Protein AF-0000000078653307 (afdb_homodimer)

Radius of gyration: 26.99 Å; Cα contacts (8 Å, |Δi|>4): 1526; chains: 2; bounding box: 54×76×67 Å

Structure (mmCIF, N/CA/C/O backbone):
data_AF-0000000078653307-model_v1
#
loop_
_entity.id
_entity.type
_entity.pdbx_description
1 polymer 'NAD-dependent 4-hydroxybutyrate dehydrogenase'
#
loop_
_atom_site.group_PDB
_atom_site.id
_atom_site.type_symbol
_atom_site.label_atom_id
_atom_site.label_alt_id
_atom_site.label_comp_id
_atom_site.label_asym_id
_atom_site.label_entity_id
_atom_site.label_seq_id
_atom_site.pdbx_PDB_ins_code
_atom_site.Cartn_x
_atom_site.Cartn_y
_atom_site.Cartn_z
_atom_site.occupancy
_atom_site.B_iso_or_equiv
_atom_site.auth_seq_id
_atom_site.auth_comp_id
_atom_site.auth_asym_id
_atom_site.auth_atom_id
_atom_site.pdbx_PDB_model_num
ATOM 1 N N . MET A 1 1 ? -15.609 0.054 6.152 1 89 1 MET A N 1
ATOM 2 C CA . MET A 1 1 ? -15.148 -0.915 5.16 1 89 1 MET A CA 1
ATOM 3 C C . MET A 1 1 ? -13.625 -0.909 5.059 1 89 1 MET A C 1
ATOM 5 O O . MET A 1 1 ? -13 0.147 5.148 1 89 1 MET A O 1
ATOM 9 N N . LYS A 1 2 ? -13.039 -2.033 4.953 1 96 2 LYS A N 1
ATOM 10 C CA . LYS A 1 2 ? -11.602 -2.172 4.746 1 96 2 LYS A CA 1
ATOM 11 C C . LYS A 1 2 ? -11.18 -1.598 3.395 1 96 2 LYS A C 1
ATOM 13 O O . LYS A 1 2 ? -11.789 -1.901 2.367 1 96 2 LYS A O 1
ATOM 18 N N . GLN A 1 3 ? -10.18 -0.704 3.391 1 97.94 3 GLN A N 1
ATOM 19 C CA . GLN A 1 3 ? -9.734 -0.058 2.162 1 97.94 3 GLN A CA 1
ATOM 20 C C . GLN A 1 3 ? -8.469 -0.719 1.621 1 97.94 3 GLN A C 1
ATOM 22 O O . GLN A 1 3 ? -8.32 -0.881 0.409 1 97.94 3 GLN A O 1
ATOM 27 N N . LEU A 1 4 ? -7.527 -1.028 2.508 1 97.81 4 LEU A N 1
ATOM 28 C CA . LEU A 1 4 ? -6.246 -1.617 2.129 1 97.81 4 LEU A CA 1
ATOM 29 C C . LEU A 1 4 ? -5.578 -2.279 3.328 1 97.81 4 LEU A C 1
ATOM 31 O O . LEU A 1 4 ? -5.582 -1.728 4.43 1 97.81 4 LEU A O 1
ATOM 35 N N . THR A 1 5 ? -5.02 -3.361 3.16 1 95.5 5 THR A N 1
ATOM 36 C CA . THR A 1 5 ? -4.098 -4.004 4.09 1 95.5 5 THR A CA 1
ATOM 37 C C . THR A 1 5 ? -2.859 -4.512 3.361 1 95.5 5 THR A C 1
ATOM 39 O O . THR A 1 5 ? -2.969 -5.195 2.342 1 95.5 5 THR A O 1
ATOM 42 N N . VAL A 1 6 ? -1.731 -4.008 3.795 1 93.56 6 VAL A N 1
ATOM 43 C CA . VAL A 1 6 ? -0.454 -4.578 3.377 1 93.56 6 VAL A CA 1
ATOM 44 C C . VAL A 1 6 ? 0.278 -5.145 4.59 1 93.56 6 VAL A C 1
ATOM 46 O O . VAL A 1 6 ? 0.756 -4.395 5.445 1 93.56 6 VAL A O 1
ATOM 49 N N . GLY A 1 7 ? 0.331 -6.332 4.824 1 92 7 GLY A N 1
ATOM 50 C CA . GLY A 1 7 ? 0.838 -7.012 6.008 1 92 7 GLY A CA 1
ATOM 51 C C . GLY A 1 7 ? 2.334 -6.844 6.195 1 92 7 GLY A C 1
ATOM 52 O O . GLY A 1 7 ? 2.777 -6.266 7.191 1 92 7 GLY A O 1
ATOM 53 N N . PRO A 1 8 ? 3.07 -7.262 5.184 1 97 8 PRO A N 1
ATOM 54 C CA . PRO A 1 8 ? 4.523 -7.258 5.363 1 97 8 PRO A CA 1
ATOM 55 C C . PRO A 1 8 ? 5.164 -5.922 4.988 1 97 8 PRO A C 1
ATOM 57 O O . PRO A 1 8 ? 4.562 -5.133 4.254 1 97 8 PRO A O 1
ATOM 60 N N . VAL A 1 9 ? 6.34 -5.688 5.559 1 97.69 9 VAL A N 1
ATOM 61 C CA . VAL A 1 9 ? 7.254 -4.734 4.934 1 97.69 9 VAL A CA 1
ATOM 62 C C . VAL A 1 9 ? 7.812 -5.324 3.641 1 97.69 9 VAL A C 1
ATOM 64 O O . VAL A 1 9 ? 8.266 -6.469 3.617 1 97.69 9 VAL A O 1
ATOM 67 N N . ILE A 1 10 ? 7.758 -4.617 2.584 1 98.69 10 ILE A N 1
ATOM 68 C CA . ILE A 1 10 ? 8.227 -5.102 1.292 1 98.69 10 ILE A CA 1
ATOM 69 C C . ILE A 1 10 ? 9.648 -4.605 1.043 1 98.69 10 ILE A C 1
ATOM 71 O O . ILE A 1 10 ? 9.93 -3.414 1.17 1 98.69 10 ILE A O 1
ATOM 75 N N . HIS A 1 11 ? 10.523 -5.52 0.743 1 98.69 11 HIS A N 1
ATOM 76 C CA . HIS A 1 11 ? 11.922 -5.238 0.433 1 98.69 11 HIS A CA 1
ATOM 77 C C . HIS A 1 11 ? 12.281 -5.734 -0.962 1 98.69 11 HIS A C 1
ATOM 79 O O . HIS A 1 11 ? 11.594 -6.594 -1.52 1 98.69 11 HIS A O 1
ATOM 85 N N . LYS A 1 12 ? 13.328 -5.25 -1.474 1 98.56 12 LYS A N 1
ATOM 86 C CA . LYS A 1 12 ? 13.906 -5.734 -2.725 1 98.56 12 LYS A CA 1
ATOM 87 C C . LYS A 1 12 ? 15.43 -5.75 -2.66 1 98.56 12 LYS A C 1
ATOM 89 O O . LYS A 1 12 ? 16.047 -4.816 -2.137 1 98.56 12 LYS A O 1
ATOM 94 N N . PHE A 1 13 ? 15.992 -6.781 -3.086 1 98.25 13 PHE A N 1
ATOM 95 C CA . PHE A 1 13 ? 17.438 -6.922 -3.25 1 98.25 13 PHE A CA 1
ATOM 96 C C . PHE A 1 13 ? 17.766 -7.438 -4.645 1 98.25 13 PHE A C 1
ATOM 98 O O . PHE A 1 13 ? 17.062 -8.289 -5.184 1 98.25 13 PHE A O 1
ATOM 105 N N . PRO A 1 14 ? 18.875 -6.98 -5.191 1 96.69 14 PRO A N 1
ATOM 106 C CA . PRO A 1 14 ? 19.25 -7.477 -6.52 1 96.69 14 PRO A CA 1
ATOM 107 C C . PRO A 1 14 ? 19.656 -8.953 -6.504 1 96.69 14 PRO A C 1
ATOM 109 O O . PRO A 1 14 ? 19.422 -9.664 -7.48 1 96.69 14 PRO A O 1
ATOM 112 N N . THR A 1 15 ? 20.312 -9.391 -5.34 1 97.56 15 THR A N 1
ATOM 113 C CA . THR A 1 15 ? 20.844 -10.75 -5.305 1 97.56 15 THR A CA 1
ATOM 114 C C . THR A 1 15 ? 20.5 -11.438 -3.984 1 97.56 15 THR A C 1
ATOM 116 O O . THR A 1 15 ? 20.234 -10.766 -2.984 1 97.56 15 THR A O 1
ATOM 119 N N . VAL A 1 16 ? 20.562 -12.727 -4.008 1 97.88 16 VAL A N 1
ATOM 120 C CA . VAL A 1 16 ? 20.359 -13.539 -2.814 1 97.88 16 VAL A CA 1
ATOM 121 C C . VAL A 1 16 ? 21.453 -13.234 -1.79 1 97.88 16 VAL A C 1
ATOM 123 O O . VAL A 1 16 ? 21.188 -13.195 -0.586 1 97.88 16 VAL A O 1
ATOM 126 N N . ALA A 1 17 ? 22.672 -13.039 -2.254 1 97.56 17 ALA A N 1
ATOM 127 C CA . ALA A 1 17 ? 23.797 -12.742 -1.367 1 97.56 17 ALA A CA 1
ATOM 128 C C . ALA A 1 17 ? 23.531 -11.477 -0.558 1 97.56 17 ALA A C 1
ATOM 130 O O . ALA A 1 17 ? 23.766 -11.445 0.652 1 97.56 17 ALA A O 1
ATOM 131 N N . GLU A 1 18 ? 23.047 -10.406 -1.224 1 97.88 18 GLU A N 1
ATOM 132 C CA . GLU A 1 18 ? 22.734 -9.156 -0.542 1 97.88 18 GLU A CA 1
ATOM 133 C C . GLU A 1 18 ? 21.594 -9.344 0.457 1 97.88 18 GLU A C 1
ATOM 135 O O . GLU A 1 18 ? 21.641 -8.797 1.561 1 97.88 18 GLU A O 1
ATOM 140 N N . PHE A 1 19 ? 20.641 -10.109 0.042 1 98.44 19 PHE A N 1
ATOM 141 C CA . PHE A 1 19 ? 19.531 -10.422 0.934 1 98.44 19 PHE A CA 1
ATOM 142 C C . PHE A 1 19 ? 20.031 -11.164 2.174 1 98.44 19 PHE A C 1
ATOM 144 O O . PHE A 1 19 ? 19.719 -10.773 3.299 1 98.44 19 PHE A O 1
ATOM 151 N N . ALA A 1 20 ? 20.734 -12.234 1.973 1 98.06 20 ALA A N 1
ATOM 152 C CA . ALA A 1 20 ? 21.234 -13.055 3.072 1 98.06 20 ALA A CA 1
ATOM 153 C C . ALA A 1 20 ? 22.062 -12.219 4.051 1 98.06 20 ALA A C 1
ATOM 155 O O . ALA A 1 20 ? 21.969 -12.406 5.27 1 98.06 20 ALA A O 1
ATOM 156 N N . LYS A 1 21 ? 22.859 -11.32 3.529 1 97.31 21 LYS A N 1
ATOM 157 C CA . LYS A 1 21 ? 23.672 -10.445 4.359 1 97.31 21 LYS A CA 1
ATOM 158 C C . LYS A 1 21 ? 22.812 -9.477 5.16 1 97.31 21 LYS A C 1
ATOM 160 O O . LYS A 1 21 ? 22.953 -9.359 6.379 1 97.31 21 LYS A O 1
ATOM 165 N N . GLU A 1 22 ? 21.875 -8.789 4.496 1 97.56 22 GLU A N 1
ATOM 166 C CA . GLU A 1 22 ? 21.078 -7.746 5.133 1 97.56 22 GLU A CA 1
ATOM 167 C C . GLU A 1 22 ? 20.109 -8.344 6.152 1 97.56 22 GLU A C 1
ATOM 169 O O . GLU A 1 22 ? 19.812 -7.711 7.168 1 97.56 22 GLU A O 1
ATOM 174 N N . PHE A 1 23 ? 19.594 -9.547 5.875 1 97.94 23 PHE A N 1
ATOM 175 C CA . PHE A 1 23 ? 18.656 -10.203 6.777 1 97.94 23 PHE A CA 1
ATOM 176 C C . PHE A 1 23 ? 19.391 -11.086 7.773 1 97.94 23 PHE A C 1
ATOM 178 O O . PHE A 1 23 ? 18.75 -11.773 8.586 1 97.94 23 PHE A O 1
ATOM 185 N N . ASN A 1 24 ? 20.672 -11.188 7.672 1 97.44 24 ASN A N 1
ATOM 186 C CA . ASN A 1 24 ? 21.516 -11.922 8.602 1 97.44 24 ASN A CA 1
ATOM 187 C C . ASN A 1 24 ? 21.078 -13.375 8.75 1 97.44 24 ASN A C 1
ATOM 189 O O . ASN A 1 24 ? 20.812 -13.836 9.859 1 97.44 24 ASN A O 1
ATOM 193 N N . LEU A 1 25 ? 20.922 -14.055 7.594 1 97.75 25 LEU A N 1
ATOM 194 C CA . LEU A 1 25 ? 20.578 -15.477 7.641 1 97.75 25 LEU A CA 1
ATOM 195 C C . LEU A 1 25 ? 21.547 -16.234 8.547 1 97.75 25 LEU A C 1
ATOM 197 O O . LEU A 1 25 ? 22.75 -16.016 8.5 1 97.75 25 LEU A O 1
ATOM 201 N N . GLY A 1 26 ? 20.969 -17.141 9.383 1 97.5 26 GLY A N 1
ATOM 202 C CA . GLY A 1 26 ? 21.812 -17.812 10.359 1 97.5 26 GLY A CA 1
ATOM 203 C C . GLY A 1 26 ? 21.109 -18.938 11.094 1 97.5 26 GLY A C 1
ATOM 204 O O . GLY A 1 26 ? 20.062 -19.422 10.641 1 97.5 26 GLY A O 1
ATOM 205 N N . PRO A 1 27 ? 21.672 -19.375 12.211 1 97.19 27 PRO A N 1
ATOM 206 C CA . PRO A 1 27 ? 21.25 -20.594 12.898 1 97.19 27 PRO A CA 1
ATOM 207 C C . PRO A 1 27 ? 19.828 -20.5 13.469 1 97.19 27 PRO A C 1
ATOM 209 O O . PRO A 1 27 ? 19.203 -21.516 13.75 1 97.19 27 PRO A O 1
ATOM 212 N N . ASP A 1 28 ? 19.359 -19.297 13.617 1 97.38 28 ASP A N 1
ATOM 213 C CA . ASP A 1 28 ? 18.031 -19.109 14.203 1 97.38 28 ASP A CA 1
ATOM 214 C C . ASP A 1 28 ? 16.953 -19.125 13.125 1 97.38 28 ASP A C 1
ATOM 216 O O . ASP A 1 28 ? 15.773 -18.938 13.414 1 97.38 28 ASP A O 1
ATOM 220 N N . ASP A 1 29 ? 17.406 -19.406 11.859 1 98.38 29 ASP A N 1
ATOM 221 C CA . ASP A 1 29 ? 16.469 -19.406 10.734 1 98.38 29 ASP A CA 1
ATOM 222 C C . ASP A 1 29 ? 16.156 -20.828 10.266 1 98.38 29 ASP A C 1
ATOM 224 O O . ASP A 1 29 ? 17.047 -21.688 10.273 1 98.38 29 ASP A O 1
ATOM 228 N N . LEU A 1 30 ? 14.922 -21.031 9.938 1 98.5 30 LEU A N 1
ATOM 229 C CA . LEU A 1 30 ? 14.523 -22.156 9.117 1 98.5 30 LEU A CA 1
ATOM 230 C C . LEU A 1 30 ? 14.281 -21.734 7.676 1 98.5 30 LEU A C 1
ATOM 232 O O . LEU A 1 30 ? 13.328 -21 7.391 1 98.5 30 LEU A O 1
ATOM 236 N N . LEU A 1 31 ? 15.141 -22.141 6.797 1 98.56 31 LEU A N 1
ATOM 237 C CA . LEU A 1 31 ? 14.984 -21.891 5.371 1 98.56 31 LEU A CA 1
ATOM 238 C C . LEU A 1 31 ? 14.164 -22.984 4.707 1 98.56 31 LEU A C 1
ATOM 240 O O . LEU A 1 31 ? 14.555 -24.156 4.727 1 98.56 31 LEU A O 1
ATOM 244 N N . VAL A 1 32 ? 13.008 -22.672 4.23 1 98.38 32 VAL A N 1
ATOM 245 C CA . VAL A 1 32 ? 12.156 -23.578 3.477 1 98.38 32 VAL A CA 1
ATOM 246 C C . VAL A 1 32 ? 12.211 -23.234 1.99 1 98.38 32 VAL A C 1
ATOM 248 O O . VAL A 1 32 ? 11.836 -22.125 1.593 1 98.38 32 VAL A O 1
ATOM 251 N N . THR A 1 33 ? 12.625 -24.172 1.172 1 97.69 33 THR A N 1
ATOM 252 C CA . THR A 1 33 ? 12.812 -23.875 -0.245 1 97.69 33 THR A CA 1
ATOM 253 C C . THR A 1 33 ? 12.781 -25.156 -1.069 1 97.69 33 THR A C 1
ATOM 255 O O . THR A 1 33 ? 12.141 -26.141 -0.676 1 97.69 33 THR A O 1
ATOM 258 N N . MET A 1 34 ? 13.242 -25.109 -2.295 1 95.12 34 MET A N 1
ATOM 259 C CA . MET A 1 34 ? 13.359 -26.266 -3.191 1 95.12 34 MET A CA 1
ATOM 260 C C . MET A 1 34 ? 14.82 -26.641 -3.406 1 95.12 34 MET A C 1
ATOM 262 O O . MET A 1 34 ? 15.711 -25.797 -3.236 1 95.12 34 MET A O 1
ATOM 266 N N . ASP A 1 35 ? 15.07 -27.859 -3.807 1 95.19 35 ASP A N 1
ATOM 267 C CA . ASP A 1 35 ? 16.422 -28.359 -3.994 1 95.19 35 ASP A CA 1
ATOM 268 C C . ASP A 1 35 ? 17.203 -27.469 -4.969 1 95.19 35 ASP A C 1
ATOM 270 O O . ASP A 1 35 ? 18.328 -27.047 -4.672 1 95.19 35 ASP A O 1
ATOM 274 N N . VAL A 1 36 ? 16.625 -27.156 -6.039 1 92.06 36 VAL A N 1
ATOM 275 C CA . VAL A 1 36 ? 17.312 -26.406 -7.086 1 92.06 36 VAL A CA 1
ATOM 276 C C . VAL A 1 36 ? 17.656 -25.016 -6.582 1 92.06 36 VAL A C 1
ATOM 278 O O . VAL A 1 36 ? 18.75 -24.516 -6.832 1 92.06 36 VAL A O 1
ATOM 281 N N . MET A 1 37 ? 16.75 -24.406 -5.863 1 93.62 37 MET A N 1
ATOM 282 C CA . MET A 1 37 ? 16.984 -23.062 -5.332 1 93.62 37 MET A CA 1
ATOM 283 C C . MET A 1 37 ? 18.062 -23.078 -4.266 1 93.62 37 MET A C 1
ATOM 285 O O . MET A 1 37 ? 18.922 -22.172 -4.227 1 93.62 37 MET A O 1
ATOM 289 N N . HIS A 1 38 ? 17.984 -24.031 -3.393 1 95.75 38 HIS A N 1
ATOM 290 C CA . HIS A 1 38 ? 19 -24.172 -2.365 1 95.75 38 HIS A CA 1
ATOM 291 C C . HIS A 1 38 ? 20.391 -24.328 -2.986 1 95.75 38 HIS A C 1
ATOM 293 O O . HIS A 1 38 ? 21.312 -23.578 -2.666 1 95.75 38 HIS A O 1
ATOM 299 N N . ASP A 1 39 ? 20.484 -25.281 -3.893 1 95.5 39 ASP A N 1
ATOM 300 C CA . ASP A 1 39 ? 21.781 -25.641 -4.449 1 95.5 39 ASP A CA 1
ATOM 301 C C . ASP A 1 39 ? 22.359 -24.5 -5.289 1 95.5 39 ASP A C 1
ATOM 303 O O . ASP A 1 39 ? 23.578 -24.281 -5.312 1 95.5 39 ASP A O 1
ATOM 307 N N . THR A 1 40 ? 21.516 -23.75 -5.941 1 94.44 40 THR A N 1
ATOM 308 C CA . THR A 1 40 ? 21.953 -22.734 -6.883 1 94.44 40 THR A CA 1
ATOM 309 C C . THR A 1 40 ? 22.266 -21.422 -6.16 1 94.44 40 THR A C 1
ATOM 311 O O . THR A 1 40 ? 23.234 -20.734 -6.492 1 94.44 40 THR A O 1
ATOM 314 N N . PHE A 1 41 ? 21.438 -21.062 -5.191 1 95.44 41 PHE A N 1
ATOM 315 C CA . PHE A 1 41 ? 21.5 -19.688 -4.723 1 95.44 41 PHE A CA 1
ATOM 316 C C . PHE A 1 41 ? 21.875 -19.641 -3.246 1 95.44 41 PHE A C 1
ATOM 318 O O . PHE A 1 41 ? 22.453 -18.641 -2.777 1 95.44 41 PHE A O 1
ATOM 325 N N . PHE A 1 42 ? 21.578 -20.719 -2.447 1 95.81 42 PHE A N 1
ATOM 326 C CA . PHE A 1 42 ? 21.625 -20.531 -1.004 1 95.81 42 PHE A CA 1
ATOM 327 C C . PHE A 1 42 ? 22.734 -21.375 -0.388 1 95.81 42 PHE A C 1
ATOM 329 O O . PHE A 1 42 ? 23.109 -21.172 0.769 1 95.81 42 PHE A O 1
ATOM 336 N N . ALA A 1 43 ? 23.281 -22.344 -1.035 1 93.81 43 ALA A N 1
ATOM 337 C CA . ALA A 1 43 ? 24.266 -23.266 -0.497 1 93.81 43 ALA A CA 1
ATOM 338 C C . ALA A 1 43 ? 25.422 -22.516 0.171 1 93.81 43 ALA A C 1
ATOM 340 O O . ALA A 1 43 ? 25.938 -22.953 1.202 1 93.81 43 ALA A O 1
ATOM 341 N N . GLY A 1 44 ? 25.781 -21.375 -0.282 1 93.69 44 GLY A N 1
ATOM 342 C CA . GLY A 1 44 ? 26.938 -20.656 0.232 1 93.69 44 GLY A CA 1
ATOM 343 C C . GLY A 1 44 ? 26.578 -19.516 1.168 1 93.69 44 GLY A C 1
ATOM 344 O O . GLY A 1 44 ? 27.453 -18.844 1.706 1 93.69 44 GLY A O 1
ATOM 345 N N . VAL A 1 45 ? 25.266 -19.422 1.426 1 96.12 45 VAL A N 1
ATOM 346 C CA . VAL A 1 45 ? 24.922 -18.219 2.166 1 96.12 45 VAL A CA 1
ATOM 347 C C . VAL A 1 45 ? 24 -18.562 3.322 1 96.12 45 VAL A C 1
ATOM 349 O O . VAL A 1 45 ? 23.484 -17.672 4.008 1 96.12 45 VAL A O 1
ATOM 352 N N . THR A 1 46 ? 23.703 -19.797 3.635 1 95.69 46 THR A N 1
ATOM 353 C CA . THR A 1 46 ? 22.781 -20.188 4.688 1 95.69 46 THR A CA 1
ATOM 354 C C . THR A 1 46 ? 23.312 -19.797 6.059 1 95.69 46 THR A C 1
ATOM 356 O O . THR A 1 46 ? 22.547 -19.609 7 1 95.69 46 THR A O 1
ATOM 359 N N . ASN A 1 47 ? 24.672 -19.828 6.215 1 96.5 47 ASN A N 1
ATOM 360 C CA . ASN A 1 47 ? 25.328 -19.375 7.438 1 96.5 47 ASN A CA 1
ATOM 361 C C . ASN A 1 47 ? 24.766 -20.078 8.664 1 96.5 47 ASN A C 1
ATOM 363 O O . ASN A 1 47 ? 24.422 -19.438 9.656 1 96.5 47 ASN A O 1
ATOM 367 N N . GLY A 1 48 ? 24.469 -21.406 8.57 1 96.38 48 GLY A N 1
ATOM 368 C CA . GLY A 1 48 ? 24.047 -22.188 9.711 1 96.38 48 GLY A CA 1
ATOM 369 C C . GLY A 1 48 ? 22.531 -22.312 9.812 1 96.38 48 GLY A C 1
ATOM 370 O O . GLY A 1 48 ? 22.016 -23.016 10.703 1 96.38 48 GLY A O 1
ATOM 371 N N . ALA A 1 49 ? 21.797 -21.703 8.93 1 97.62 49 ALA A N 1
ATOM 372 C CA . ALA A 1 49 ? 20.344 -21.875 8.914 1 97.62 49 ALA A CA 1
ATOM 373 C C . ALA A 1 49 ? 19.969 -23.328 8.664 1 97.62 49 ALA A C 1
ATOM 375 O O . ALA A 1 49 ? 20.625 -24.031 7.898 1 97.62 49 ALA A O 1
ATOM 376 N N . ARG A 1 50 ? 18.906 -23.719 9.305 1 97.38 50 ARG A N 1
ATOM 377 C CA . ARG A 1 50 ? 18.344 -25.031 8.984 1 97.38 50 ARG A CA 1
ATOM 378 C C . ARG A 1 50 ? 17.578 -24.984 7.664 1 97.38 50 ARG A C 1
ATOM 380 O O . ARG A 1 50 ? 16.906 -24 7.363 1 97.38 50 ARG A O 1
ATOM 387 N N . VAL A 1 51 ? 17.719 -26.125 6.922 1 97.75 51 VAL A N 1
ATOM 388 C CA . VAL A 1 51 ? 17.125 -26.094 5.59 1 97.75 51 VAL A CA 1
ATOM 389 C C . VAL A 1 51 ? 16.156 -27.266 5.438 1 97.75 51 VAL A C 1
ATOM 391 O O . VAL A 1 51 ? 16.469 -28.406 5.809 1 97.75 51 VAL A O 1
ATOM 394 N N . ILE A 1 52 ? 14.984 -26.969 5.031 1 97.94 52 ILE A N 1
ATOM 395 C CA . ILE A 1 52 ? 14.047 -27.984 4.574 1 97.94 52 ILE A CA 1
ATOM 396 C C . ILE A 1 52 ? 13.688 -27.734 3.111 1 97.94 52 ILE A C 1
ATOM 398 O O . ILE A 1 52 ? 13.258 -26.641 2.748 1 97.94 52 ILE A O 1
ATOM 402 N N . THR A 1 53 ? 13.875 -28.703 2.281 1 96.94 53 THR A N 1
ATOM 403 C CA . THR A 1 53 ? 13.445 -28.609 0.89 1 96.94 53 THR A CA 1
ATOM 404 C C . THR A 1 53 ? 12.117 -29.344 0.691 1 96.94 53 THR A C 1
ATOM 406 O O . THR A 1 53 ? 11.977 -30.5 1.1 1 96.94 53 THR A O 1
ATOM 409 N N . VAL A 1 54 ? 11.219 -28.734 0.075 1 95.81 54 VAL A N 1
ATOM 410 C CA . VAL A 1 54 ? 9.852 -29.234 0.012 1 95.81 54 VAL A CA 1
ATOM 411 C C . VAL A 1 54 ? 9.766 -30.359 -1.013 1 95.81 54 VAL A C 1
ATOM 413 O O . VAL A 1 54 ? 8.773 -31.094 -1.052 1 95.81 54 VAL A O 1
ATOM 416 N N . ASP A 1 55 ? 10.781 -30.547 -1.799 1 94.44 55 ASP A N 1
ATOM 417 C CA . ASP A 1 55 ? 10.828 -31.578 -2.824 1 94.44 55 ASP A CA 1
ATOM 418 C C . ASP A 1 55 ? 10.641 -32.969 -2.211 1 94.44 55 ASP A C 1
ATOM 420 O O . ASP A 1 55 ? 10.117 -33.875 -2.861 1 94.44 55 ASP A O 1
ATOM 424 N N . LYS A 1 56 ? 10.992 -33.094 -1.046 1 93.38 56 LYS A N 1
ATOM 425 C CA . LYS A 1 56 ? 10.938 -34.375 -0.401 1 93.38 56 LYS A CA 1
ATOM 426 C C . LYS A 1 56 ? 9.492 -34.781 -0.077 1 93.38 56 LYS A C 1
ATOM 428 O O . LYS A 1 56 ? 9.203 -35.938 0.194 1 93.38 56 LYS A O 1
ATOM 433 N N . TYR A 1 57 ? 8.602 -33.812 -0.054 1 92.94 57 TYR A N 1
ATOM 434 C CA . TYR A 1 57 ? 7.211 -34.094 0.275 1 92.94 57 TYR A CA 1
ATOM 435 C C . TYR A 1 57 ? 6.402 -34.375 -0.984 1 92.94 57 TYR A C 1
ATOM 437 O O . TYR A 1 57 ? 5.352 -35.031 -0.922 1 92.94 57 TYR A O 1
ATOM 445 N N . GLY A 1 58 ? 6.785 -33.75 -2.092 1 83.5 58 GLY A N 1
ATOM 446 C CA . GLY A 1 58 ? 6.078 -33.906 -3.354 1 83.5 58 GLY A CA 1
ATOM 447 C C . GLY A 1 58 ? 6.258 -32.75 -4.293 1 83.5 58 GLY A C 1
ATOM 448 O O . GLY A 1 58 ? 6.844 -31.719 -3.922 1 83.5 58 GLY A O 1
ATOM 449 N N . SER A 1 59 ? 5.875 -32.875 -5.508 1 72.69 59 SER A N 1
ATOM 450 C CA . SER A 1 59 ? 6.078 -31.844 -6.52 1 72.69 59 SER A CA 1
ATOM 451 C C . SER A 1 59 ? 4.754 -31.219 -6.941 1 72.69 59 SER A C 1
ATOM 453 O O . SER A 1 59 ? 4.727 -30.312 -7.781 1 72.69 59 SER A O 1
ATOM 455 N N . GLN A 1 60 ? 3.746 -31.547 -6.316 1 69.94 60 GLN A N 1
ATOM 456 C CA . GLN A 1 60 ? 2.424 -31.078 -6.707 1 69.94 60 GLN A CA 1
ATOM 457 C C . GLN A 1 60 ? 2.002 -29.875 -5.867 1 69.94 60 GLN A C 1
ATOM 459 O O . GLN A 1 60 ? 2.824 -29.281 -5.164 1 69.94 60 GLN A O 1
ATOM 464 N N . GLU A 1 61 ? 0.75 -29.422 -6.066 1 80.25 61 GLU A N 1
ATOM 465 C CA . GLU A 1 61 ? 0.114 -28.422 -5.211 1 80.25 61 GLU A CA 1
ATOM 466 C C . GLU A 1 61 ? 0.111 -28.875 -3.752 1 80.25 61 GLU A C 1
ATOM 468 O O . GLU A 1 61 ? 0.101 -30.062 -3.459 1 80.25 61 GLU A O 1
ATOM 473 N N . PRO A 1 62 ? 0.17 -27.875 -2.865 1 89.25 62 PRO A N 1
ATOM 474 C CA . PRO A 1 62 ? 0.201 -28.203 -1.438 1 89.25 62 PRO A CA 1
ATOM 475 C C . PRO A 1 62 ? -0.99 -29.047 -1.001 1 89.25 62 PRO A C 1
ATOM 477 O O . PRO A 1 62 ? -2.141 -28.672 -1.229 1 89.25 62 PRO A O 1
ATOM 480 N N . THR A 1 63 ? -0.698 -30.156 -0.414 1 88.94 63 THR A N 1
ATOM 481 C CA . THR A 1 63 ? -1.746 -31 0.154 1 88.94 63 THR A CA 1
ATOM 482 C C . THR A 1 63 ? -1.687 -30.984 1.679 1 88.94 63 THR A C 1
ATOM 484 O O . THR A 1 63 ? -0.675 -30.578 2.262 1 88.94 63 THR A O 1
ATOM 487 N N . ASP A 1 64 ? -2.775 -31.375 2.264 1 91.31 64 ASP A N 1
ATOM 488 C CA . ASP A 1 64 ? -2.814 -31.469 3.721 1 91.31 64 ASP A CA 1
ATOM 489 C C . ASP A 1 64 ? -1.737 -32.406 4.246 1 91.31 64 ASP A C 1
ATOM 491 O O . ASP A 1 64 ? -1.107 -32.125 5.27 1 91.31 64 ASP A O 1
ATOM 495 N N . GLU A 1 65 ? -1.444 -33.469 3.492 1 92.12 65 GLU A N 1
ATOM 496 C CA . GLU A 1 65 ? -0.42 -34.438 3.895 1 92.12 65 GLU A CA 1
ATOM 497 C C . GLU A 1 65 ? 0.973 -33.812 3.828 1 92.12 65 GLU A C 1
ATOM 499 O O . GLU A 1 65 ? 1.788 -34 4.73 1 92.12 65 GLU A O 1
ATOM 504 N N . MET A 1 66 ? 1.208 -33.125 2.754 1 93.94 66 MET A N 1
ATOM 505 C CA . MET A 1 66 ? 2.494 -32.438 2.59 1 93.94 66 MET A CA 1
ATOM 506 C C . MET A 1 66 ? 2.742 -31.469 3.725 1 93.94 66 MET A C 1
ATOM 508 O O . MET A 1 66 ? 3.842 -31.406 4.277 1 93.94 66 MET A O 1
ATOM 512 N N . ILE A 1 67 ? 1.72 -30.734 4.07 1 95.19 67 ILE A N 1
ATOM 513 C CA . ILE A 1 67 ? 1.825 -29.688 5.074 1 95.19 67 ILE A CA 1
ATOM 514 C C . ILE A 1 67 ? 2.055 -30.312 6.449 1 95.19 67 ILE A C 1
ATOM 516 O O . ILE A 1 67 ? 2.889 -29.844 7.227 1 95.19 67 ILE A O 1
ATOM 520 N N . ASP A 1 68 ? 1.365 -31.375 6.723 1 95.69 68 ASP A N 1
ATOM 521 C CA . ASP A 1 68 ? 1.568 -32.062 7.988 1 95.69 68 ASP A CA 1
ATOM 522 C C . ASP A 1 68 ? 3.004 -32.594 8.117 1 95.69 68 ASP A C 1
ATOM 524 O O . ASP A 1 68 ? 3.604 -32.5 9.188 1 95.69 68 ASP A O 1
ATOM 528 N N . ALA A 1 69 ? 3.453 -33.125 7.047 1 96.44 69 ALA A N 1
ATOM 529 C CA . ALA A 1 69 ? 4.832 -33.625 7.039 1 96.44 69 ALA A CA 1
ATOM 530 C C . ALA A 1 69 ? 5.812 -32.469 7.285 1 96.44 69 ALA A C 1
ATOM 532 O O . ALA A 1 69 ? 6.777 -32.625 8.039 1 96.44 69 ALA A O 1
ATOM 533 N N . LEU A 1 70 ? 5.625 -31.391 6.645 1 96.81 70 LEU A N 1
ATOM 534 C CA . LEU A 1 70 ? 6.484 -30.219 6.816 1 96.81 70 LEU A CA 1
ATOM 535 C C . LEU A 1 70 ? 6.406 -29.688 8.242 1 96.81 70 LEU A C 1
ATOM 537 O O . LEU A 1 70 ? 7.426 -29.312 8.828 1 96.81 70 LEU A O 1
ATOM 541 N N . ILE A 1 71 ? 5.191 -29.625 8.805 1 96.75 71 ILE A N 1
ATOM 542 C CA . ILE A 1 71 ? 5.016 -29.203 10.195 1 96.75 71 ILE A CA 1
ATOM 543 C C . ILE A 1 71 ? 5.84 -30.094 11.117 1 96.75 71 ILE A C 1
ATOM 545 O O . ILE A 1 71 ? 6.566 -29.609 11.984 1 96.75 71 ILE A O 1
ATOM 549 N N . SER A 1 72 ? 5.711 -31.375 10.922 1 97.06 72 SER A N 1
ATOM 550 C CA . SER A 1 72 ? 6.426 -32.344 11.734 1 97.06 72 SER A CA 1
ATOM 551 C C . SER A 1 72 ? 7.934 -32.125 11.641 1 97.06 72 SER A C 1
ATOM 553 O O . SER A 1 72 ? 8.625 -32.125 12.664 1 97.06 72 SER A O 1
ATOM 555 N N . ASP A 1 73 ? 8.438 -32 10.461 1 97.62 73 ASP A N 1
ATOM 556 C CA . ASP A 1 73 ? 9.875 -31.844 10.258 1 97.62 73 ASP A CA 1
ATOM 557 C C . ASP A 1 73 ? 10.367 -30.516 10.836 1 97.62 73 ASP A C 1
ATOM 559 O O . ASP A 1 73 ? 11.445 -30.453 11.422 1 97.62 73 ASP A O 1
ATOM 563 N N . ALA A 1 74 ? 9.617 -29.453 10.602 1 97.31 74 ALA A N 1
ATOM 564 C CA . ALA A 1 74 ? 9.992 -28.141 11.117 1 97.31 74 ALA A CA 1
ATOM 565 C C . ALA A 1 74 ? 10.062 -28.156 12.641 1 97.31 74 ALA A C 1
ATOM 567 O O . ALA A 1 74 ? 10.883 -27.438 13.234 1 97.31 74 ALA A O 1
ATOM 568 N N . SER A 1 75 ? 9.227 -28.922 13.242 1 95.62 75 SER A N 1
ATOM 569 C CA . SER A 1 75 ? 9.109 -28.953 14.695 1 95.62 75 SER A CA 1
ATOM 570 C C . SER A 1 75 ? 10.344 -29.578 15.336 1 95.62 75 SER A C 1
ATOM 572 O O . SER A 1 75 ? 10.555 -29.453 16.547 1 95.62 75 SER A O 1
ATOM 574 N N . LYS A 1 76 ? 11.125 -30.219 14.539 1 95.06 76 LYS A N 1
ATOM 575 C CA . LYS A 1 76 ? 12.344 -30.859 15.031 1 95.06 76 LYS A CA 1
ATOM 576 C C . LYS A 1 76 ? 13.438 -29.828 15.305 1 95.06 76 LYS A C 1
ATOM 578 O O . LYS A 1 76 ? 14.438 -30.141 15.953 1 95.06 76 LYS A O 1
ATOM 583 N N . PHE A 1 77 ? 13.219 -28.609 14.844 1 94.69 77 PHE A N 1
ATOM 584 C CA . PHE A 1 77 ? 14.227 -27.562 14.961 1 94.69 77 PHE A CA 1
ATOM 585 C C . PHE A 1 77 ? 13.711 -26.406 15.797 1 94.69 77 PHE A C 1
ATOM 587 O O . PHE A 1 77 ? 12.5 -26.172 15.867 1 94.69 77 PHE A O 1
ATOM 594 N N . LYS A 1 78 ? 14.648 -25.797 16.469 1 94.81 78 LYS A N 1
ATOM 595 C CA . LYS A 1 78 ? 14.336 -24.516 17.109 1 94.81 78 LYS A CA 1
ATOM 596 C C . LYS A 1 78 ? 14.672 -23.344 16.172 1 94.81 78 LYS A C 1
ATOM 598 O O . LYS A 1 78 ? 15.766 -23.297 15.609 1 94.81 78 LYS A O 1
ATOM 603 N N . TYR A 1 79 ? 13.797 -22.5 15.906 1 97.12 79 TYR A N 1
ATOM 604 C CA . TYR A 1 79 ? 13.977 -21.328 15.055 1 97.12 79 TYR A CA 1
ATOM 605 C C . TYR A 1 79 ? 13.047 -20.203 15.477 1 97.12 79 TYR A C 1
ATOM 607 O O . TYR A 1 79 ? 11.984 -20.438 16.047 1 97.12 79 TYR A O 1
ATOM 615 N N . SER A 1 80 ? 13.453 -18.984 15.234 1 97.38 80 SER A N 1
ATOM 616 C CA . SER A 1 80 ? 12.617 -17.828 15.547 1 97.38 80 SER A CA 1
ATOM 617 C C . SER A 1 80 ? 12.094 -17.156 14.281 1 97.38 80 SER A C 1
ATOM 619 O O . SER A 1 80 ? 11.25 -16.266 14.344 1 97.38 80 SER A O 1
ATOM 621 N N . ARG A 1 81 ? 12.609 -17.625 13.164 1 98.06 81 ARG A N 1
ATOM 622 C CA . ARG A 1 81 ? 12.242 -17.031 11.883 1 98.06 81 ARG A CA 1
ATOM 623 C C . ARG A 1 81 ? 12.203 -18.094 10.781 1 98.06 81 ARG A C 1
ATOM 625 O O . ARG A 1 81 ? 13.086 -18.938 10.695 1 98.06 81 ARG A O 1
ATOM 632 N N . ILE A 1 82 ? 11.141 -18.109 9.992 1 98.69 82 ILE A N 1
ATOM 633 C CA . ILE A 1 82 ? 11.039 -18.906 8.781 1 98.69 82 ILE A CA 1
ATOM 634 C C . ILE A 1 82 ? 11.289 -18.031 7.555 1 98.69 82 ILE A C 1
ATOM 636 O O . ILE A 1 82 ? 10.695 -16.969 7.418 1 98.69 82 ILE A O 1
ATOM 640 N N . ILE A 1 83 ? 12.164 -18.438 6.738 1 98.81 83 ILE A N 1
ATOM 641 C CA . ILE A 1 83 ? 12.414 -17.828 5.434 1 98.81 83 ILE A CA 1
ATOM 642 C C . ILE A 1 83 ? 12 -18.781 4.328 1 98.81 83 ILE A C 1
ATOM 644 O O . ILE A 1 83 ? 12.664 -19.797 4.086 1 98.81 83 ILE A O 1
ATOM 648 N N . ALA A 1 84 ? 10.898 -18.484 3.734 1 98.69 84 ALA A N 1
ATOM 649 C CA . ALA A 1 84 ? 10.367 -19.344 2.678 1 98.69 84 ALA A CA 1
ATOM 650 C C . ALA A 1 84 ? 10.688 -18.781 1.298 1 98.69 84 ALA A C 1
ATOM 652 O O . ALA A 1 84 ? 10.273 -17.656 0.97 1 98.69 84 ALA A O 1
ATOM 653 N N . VAL A 1 85 ? 11.391 -19.516 0.499 1 98.31 85 VAL A N 1
ATOM 654 C CA . VAL A 1 85 ? 11.828 -19.094 -0.829 1 98.31 85 VAL A CA 1
ATOM 655 C C . VAL A 1 85 ? 11.289 -20.062 -1.879 1 98.31 85 VAL A C 1
ATOM 657 O O . VAL A 1 85 ? 11.695 -21.234 -1.928 1 98.31 85 VAL A O 1
ATOM 660 N N . GLY A 1 86 ? 10.414 -19.672 -2.652 1 96.62 86 GLY A N 1
ATOM 661 C CA . GLY A 1 86 ? 9.82 -20.547 -3.656 1 96.62 86 GLY A CA 1
ATOM 662 C C . GLY A 1 86 ? 8.578 -19.953 -4.297 1 96.62 86 GLY A C 1
ATOM 663 O O . GLY A 1 86 ? 8.359 -18.75 -4.246 1 96.62 86 GLY A O 1
ATOM 664 N N . GLY A 1 87 ? 7.879 -20.781 -5.02 1 94.75 87 GLY A N 1
ATOM 665 C CA . GLY A 1 87 ? 6.602 -20.375 -5.57 1 94.75 87 GLY A CA 1
ATOM 666 C C . GLY A 1 87 ? 5.492 -20.328 -4.539 1 94.75 87 GLY A C 1
ATOM 667 O O . GLY A 1 87 ? 5.754 -20.328 -3.334 1 94.75 87 GLY A O 1
ATOM 668 N N . GLY A 1 88 ? 4.324 -20.25 -5.02 1 94.56 88 GLY A N 1
ATOM 669 C CA . GLY A 1 88 ? 3.166 -20.156 -4.148 1 94.56 88 GLY A CA 1
ATOM 670 C C . GLY A 1 88 ? 3.023 -21.344 -3.217 1 94.56 88 GLY A C 1
ATOM 671 O O . GLY A 1 88 ? 2.637 -21.188 -2.057 1 94.56 88 GLY A O 1
ATOM 672 N N . ALA A 1 89 ? 3.332 -22.484 -3.746 1 93.5 89 ALA A N 1
ATOM 673 C CA . ALA A 1 89 ? 3.197 -23.703 -2.955 1 93.5 89 ALA A CA 1
ATOM 674 C C . ALA A 1 89 ? 4.102 -23.656 -1.727 1 93.5 89 ALA A C 1
ATOM 676 O O . ALA A 1 89 ? 3.662 -23.969 -0.615 1 93.5 89 ALA A O 1
ATOM 677 N N . VAL A 1 90 ? 5.34 -23.297 -1.926 1 96.5 90 VAL A N 1
ATOM 678 C CA . VAL A 1 90 ? 6.312 -23.234 -0.842 1 96.5 90 VAL A CA 1
ATOM 679 C C . VAL A 1 90 ? 5.883 -22.188 0.179 1 96.5 90 VAL A C 1
ATOM 681 O O . VAL A 1 90 ? 5.902 -22.438 1.386 1 96.5 90 VAL A O 1
ATOM 684 N N . MET A 1 91 ? 5.477 -21.031 -0.295 1 97.38 91 MET A N 1
ATOM 685 C CA . MET A 1 91 ? 5.109 -19.938 0.593 1 97.38 91 MET A CA 1
ATOM 686 C C . MET A 1 91 ? 3.822 -20.25 1.347 1 97.38 91 MET A C 1
ATOM 688 O O . MET A 1 91 ? 3.725 -20 2.551 1 97.38 91 MET A O 1
ATOM 692 N N . ASP A 1 92 ? 2.859 -20.844 0.682 1 96.12 92 ASP A N 1
ATOM 693 C CA . ASP A 1 92 ? 1.595 -21.188 1.33 1 96.12 92 ASP A CA 1
ATOM 694 C C . ASP A 1 92 ? 1.801 -22.219 2.426 1 96.12 92 ASP A C 1
ATOM 696 O O . ASP A 1 92 ? 1.259 -22.094 3.523 1 96.12 92 ASP A O 1
ATOM 700 N N . MET A 1 93 ? 2.562 -23.234 2.107 1 96.12 93 MET A N 1
ATOM 701 C CA . MET A 1 93 ? 2.854 -24.234 3.125 1 96.12 93 MET A CA 1
ATOM 702 C C . MET A 1 93 ? 3.562 -23.609 4.32 1 96.12 93 MET A C 1
ATOM 704 O O . MET A 1 93 ? 3.25 -23.938 5.469 1 96.12 93 MET A O 1
ATOM 708 N N . SER A 1 94 ? 4.453 -22.75 4.043 1 97.31 94 SER A N 1
ATOM 709 C CA . SER A 1 94 ? 5.25 -22.141 5.098 1 97.31 94 SER A CA 1
ATOM 710 C C . SER A 1 94 ? 4.402 -21.219 5.977 1 97.31 94 SER A C 1
ATOM 712 O O . SER A 1 94 ? 4.645 -21.109 7.18 1 97.31 94 SER A O 1
ATOM 714 N N . LYS A 1 95 ? 3.428 -20.531 5.367 1 97 95 LYS A N 1
ATOM 715 C CA . LYS A 1 95 ? 2.473 -19.75 6.152 1 97 95 LYS A CA 1
ATOM 716 C C . LYS A 1 95 ? 1.788 -20.625 7.203 1 97 95 LYS A C 1
ATOM 718 O O . LYS A 1 95 ? 1.669 -20.219 8.359 1 97 95 LYS A O 1
ATOM 723 N N . ILE A 1 96 ? 1.343 -21.734 6.754 1 95.56 96 ILE A N 1
ATOM 724 C CA . ILE A 1 96 ? 0.587 -22.625 7.625 1 95.56 96 ILE A CA 1
ATOM 725 C C . ILE A 1 96 ? 1.5 -23.172 8.719 1 95.56 96 ILE A C 1
ATOM 727 O O . ILE A 1 96 ? 1.108 -23.25 9.891 1 95.56 96 ILE A O 1
ATOM 731 N N . VAL A 1 97 ? 2.697 -23.516 8.359 1 96.25 97 VAL A N 1
ATOM 732 C CA . VAL A 1 97 ? 3.662 -24.016 9.336 1 96.25 97 VAL A CA 1
ATOM 733 C C . VAL A 1 97 ? 3.918 -22.938 10.391 1 96.25 97 VAL A C 1
ATOM 735 O O . VAL A 1 97 ? 3.973 -23.234 11.586 1 96.25 97 VAL A O 1
ATOM 738 N N . ALA A 1 98 ? 4.051 -21.719 9.961 1 97 98 ALA A N 1
ATOM 739 C CA . ALA A 1 98 ? 4.344 -20.594 10.859 1 97 98 ALA A CA 1
ATOM 740 C C . ALA A 1 98 ? 3.227 -20.422 11.883 1 97 98 ALA A C 1
ATOM 742 O O . ALA A 1 98 ? 3.49 -20.125 13.055 1 97 98 ALA A O 1
ATOM 743 N N . VAL A 1 99 ? 1.992 -20.641 11.492 1 96 99 VAL A N 1
ATOM 744 C CA . VAL A 1 99 ? 0.838 -20.375 12.344 1 96 99 VAL A CA 1
ATOM 745 C C . VAL A 1 99 ? 0.516 -21.609 13.18 1 96 99 VAL A C 1
ATOM 747 O O . VAL A 1 99 ? -0.041 -21.5 14.273 1 96 99 VAL A O 1
ATOM 750 N N . ALA A 1 100 ? 0.851 -22.766 12.688 1 94.25 100 ALA A N 1
ATOM 751 C CA . ALA A 1 100 ? 0.448 -24.031 13.281 1 94.25 100 ALA A CA 1
ATOM 752 C C . ALA A 1 100 ? 1.055 -24.203 14.672 1 94.25 100 ALA A C 1
ATOM 754 O O . ALA A 1 100 ? 0.402 -24.719 15.578 1 94.25 100 ALA A O 1
ATOM 755 N N . GLY A 1 101 ? 2.314 -23.812 14.805 1 89.5 101 GLY A N 1
ATOM 756 C CA . GLY A 1 101 ? 3 -24.031 16.062 1 89.5 101 GLY A CA 1
ATOM 757 C C . GLY A 1 101 ? 3.152 -25.5 16.422 1 89.5 101 GLY A C 1
ATOM 758 O O . GLY A 1 101 ? 3.131 -25.875 17.594 1 89.5 101 GLY A O 1
ATOM 759 N N . GLY A 1 102 ? 3.043 -26.344 15.477 1 90.81 102 GLY A N 1
ATOM 760 C CA . GLY A 1 102 ? 3.207 -27.766 15.703 1 90.81 102 GLY A CA 1
ATOM 761 C C . GLY A 1 102 ? 1.905 -28.547 15.609 1 90.81 102 GLY A C 1
ATOM 762 O O . GLY A 1 102 ? 1.913 -29.766 15.523 1 90.81 102 GLY A O 1
ATOM 763 N N . ASP A 1 103 ? 0.832 -27.875 15.625 1 92.75 103 ASP A N 1
ATOM 764 C CA . ASP A 1 103 ? -0.47 -28.516 15.5 1 92.75 103 ASP A CA 1
ATOM 765 C C . ASP A 1 103 ? -0.701 -29.016 14.07 1 92.75 103 ASP A C 1
ATOM 767 O O . ASP A 1 103 ? -0.146 -28.469 13.117 1 92.75 103 ASP A O 1
ATOM 771 N N . GLY A 1 104 ? -1.489 -30 13.922 1 92.44 104 GLY A N 1
ATOM 772 C CA . GLY A 1 104 ? -1.811 -30.547 12.617 1 92.44 104 GLY A CA 1
ATOM 773 C C . GLY A 1 104 ? -2.656 -29.625 11.766 1 92.44 104 GLY A C 1
ATOM 774 O O . GLY A 1 104 ? -3.363 -28.766 12.297 1 92.44 104 GLY A O 1
ATOM 775 N N . ILE A 1 105 ? -2.615 -29.859 10.492 1 91.38 105 ILE A N 1
ATOM 776 C CA . ILE A 1 105 ? -3.211 -28.953 9.5 1 91.38 105 ILE A CA 1
ATOM 777 C C . ILE A 1 105 ? -4.719 -28.875 9.734 1 91.38 105 ILE A C 1
ATOM 779 O O . ILE A 1 105 ? -5.312 -27.797 9.586 1 91.38 105 ILE A O 1
ATOM 783 N N . ASP A 1 106 ? -5.355 -29.906 10.07 1 88.38 106 ASP A N 1
ATOM 784 C CA . ASP A 1 106 ? -6.797 -29.891 10.281 1 88.38 106 ASP A CA 1
ATOM 785 C C . ASP A 1 106 ? -7.164 -29 11.461 1 88.38 106 ASP A C 1
ATOM 787 O O . ASP A 1 106 ? -8.141 -28.25 11.398 1 88.38 106 ASP A O 1
ATOM 791 N N . ASP A 1 107 ? -6.387 -29.109 12.445 1 90.38 107 ASP A N 1
ATOM 792 C CA . ASP A 1 107 ? -6.602 -28.266 13.617 1 90.38 107 ASP A CA 1
ATOM 793 C C . ASP A 1 107 ? -6.391 -26.797 13.266 1 90.38 107 ASP A C 1
ATOM 795 O O . ASP A 1 107 ? -7.145 -25.922 13.711 1 90.38 107 ASP A O 1
ATOM 799 N N . VAL A 1 108 ? -5.398 -26.547 12.492 1 91.31 108 VAL A N 1
ATOM 800 C CA . VAL A 1 108 ? -5.094 -25.172 12.078 1 91.31 108 VAL A CA 1
ATOM 801 C C . VAL A 1 108 ? -6.258 -24.609 11.273 1 91.31 108 VAL A C 1
ATOM 803 O O . VAL A 1 108 ? -6.715 -23.484 11.531 1 91.31 108 VAL A O 1
ATOM 806 N N . ILE A 1 109 ? -6.773 -25.344 10.32 1 86.94 109 ILE A N 1
ATOM 807 C CA . ILE A 1 109 ? -7.844 -24.875 9.438 1 86.94 109 ILE A CA 1
ATOM 808 C C . ILE A 1 109 ? -9.109 -24.641 10.258 1 86.94 109 ILE A C 1
ATOM 810 O O . ILE A 1 109 ? -9.766 -23.609 10.109 1 86.94 109 ILE A O 1
ATOM 814 N N . ASP A 1 110 ? -9.43 -25.516 11.172 1 86 110 ASP A N 1
ATOM 815 C CA . ASP A 1 110 ? -10.68 -25.469 11.922 1 86 110 ASP A CA 1
ATOM 816 C C . ASP A 1 110 ? -10.633 -24.391 12.992 1 86 110 ASP A C 1
ATOM 818 O O . ASP A 1 110 ? -11.672 -23.859 13.398 1 86 110 ASP A O 1
ATOM 822 N N . HIS A 1 111 ? -9.406 -24.062 13.43 1 91.56 111 HIS A N 1
ATOM 823 C CA . HIS A 1 111 ? -9.266 -23.109 14.531 1 91.56 111 HIS A CA 1
ATOM 824 C C . HIS A 1 111 ? -8.273 -22 14.18 1 91.56 111 HIS A C 1
ATOM 826 O O . HIS A 1 111 ? -7.449 -21.625 15.016 1 91.56 111 HIS A O 1
ATOM 832 N N . LEU A 1 112 ? -8.305 -21.578 12.992 1 89.38 112 LEU A N 1
ATOM 833 C CA . LEU A 1 112 ? -7.309 -20.625 12.516 1 89.38 112 LEU A CA 1
ATOM 834 C C . LEU A 1 112 ? -7.301 -19.359 13.367 1 89.38 112 LEU A C 1
ATOM 836 O O . LEU A 1 112 ? -6.234 -18.828 13.688 1 89.38 112 LEU A O 1
ATOM 840 N N . ALA A 1 113 ? -8.43 -18.859 13.828 1 88.62 113 ALA A N 1
ATOM 841 C CA . ALA A 1 113 ? -8.555 -17.625 14.594 1 88.62 113 ALA A CA 1
ATOM 842 C C . ALA A 1 113 ? -7.848 -17.734 15.938 1 88.62 113 ALA A C 1
ATOM 844 O O . ALA A 1 113 ? -7.453 -16.719 16.516 1 88.62 113 ALA A O 1
ATOM 845 N N . ASP A 1 114 ? -7.633 -18.938 16.344 1 91.12 114 ASP A N 1
ATOM 846 C CA . ASP A 1 114 ? -7.035 -19.156 17.656 1 91.12 114 ASP A CA 1
ATOM 847 C C . ASP A 1 114 ? -5.527 -19.375 17.547 1 91.12 114 ASP A C 1
ATOM 849 O O . ASP A 1 114 ? -4.832 -19.469 18.562 1 91.12 114 ASP A O 1
ATOM 853 N N . HIS A 1 115 ? -5.125 -19.484 16.344 1 91.75 115 HIS A N 1
ATOM 854 C CA . HIS A 1 115 ? -3.697 -19.703 16.125 1 91.75 115 HIS A CA 1
ATOM 855 C C . HIS A 1 115 ? -2.965 -18.375 15.922 1 91.75 115 HIS A C 1
ATOM 857 O O . HIS A 1 115 ? -3.396 -17.547 15.125 1 91.75 115 HIS A O 1
ATOM 863 N N . HIS A 1 116 ? -1.912 -18.203 16.734 1 91.12 116 HIS A N 1
ATOM 864 C CA . HIS A 1 116 ? -1.069 -17.016 16.625 1 91.12 116 HIS A CA 1
ATOM 865 C C . HIS A 1 116 ? 0.37 -17.391 16.297 1 91.12 116 HIS A C 1
ATOM 867 O O . HIS A 1 116 ? 0.922 -18.328 16.875 1 91.12 116 HIS A O 1
ATOM 873 N N . ARG A 1 117 ? 0.85 -16.734 15.352 1 92.19 117 ARG A N 1
ATOM 874 C CA . ARG A 1 117 ? 2.213 -17.047 14.93 1 92.19 117 ARG A CA 1
ATOM 875 C C . ARG A 1 117 ? 3.221 -16.641 16 1 92.19 117 ARG A C 1
ATOM 877 O O . ARG A 1 117 ? 3.135 -15.555 16.562 1 92.19 117 ARG A O 1
ATOM 884 N N . LYS A 1 118 ? 4.172 -17.516 16.281 1 89.44 118 LYS A N 1
ATOM 885 C CA . LYS A 1 118 ? 5.188 -17.266 17.297 1 89.44 118 LYS A CA 1
ATOM 886 C C . LYS A 1 118 ? 6.555 -17.016 16.656 1 89.44 118 LYS A C 1
ATOM 888 O O . LYS A 1 118 ? 7.535 -16.75 17.359 1 89.44 118 LYS A O 1
ATOM 893 N N . VAL A 1 119 ? 6.664 -17.141 15.336 1 96.81 119 VAL A N 1
ATOM 894 C CA . VAL A 1 119 ? 7.918 -16.953 14.617 1 96.81 119 VAL A CA 1
ATOM 895 C C . VAL A 1 119 ? 7.742 -15.875 13.555 1 96.81 119 VAL A C 1
ATOM 897 O O . VAL A 1 119 ? 6.633 -15.641 13.07 1 96.81 119 VAL A O 1
ATOM 900 N N . ARG A 1 120 ? 8.82 -15.164 13.305 1 97.75 120 ARG A N 1
ATOM 901 C CA . ARG A 1 120 ? 8.797 -14.219 12.188 1 97.75 120 ARG A CA 1
ATOM 902 C C . ARG A 1 120 ? 8.75 -14.953 10.852 1 97.75 120 ARG A C 1
ATOM 904 O O . ARG A 1 120 ? 9.328 -16.031 10.703 1 97.75 120 ARG A O 1
ATOM 911 N N . LEU A 1 121 ? 8.062 -14.445 9.891 1 98.56 121 LEU A N 1
ATOM 912 C CA . LEU A 1 121 ? 7.883 -15.062 8.586 1 98.56 121 LEU A CA 1
ATOM 913 C C . LEU A 1 121 ? 8.367 -14.133 7.473 1 98.56 121 LEU A C 1
ATOM 915 O O . LEU A 1 121 ? 7.895 -13 7.359 1 98.56 121 LEU A O 1
ATOM 919 N N . VAL A 1 122 ? 9.367 -14.57 6.715 1 98.81 122 VAL A N 1
ATOM 920 C CA . VAL A 1 122 ? 9.891 -13.883 5.535 1 98.81 122 VAL A CA 1
ATOM 921 C C . VAL A 1 122 ? 9.539 -14.68 4.281 1 98.81 122 VAL A C 1
ATOM 923 O O . VAL A 1 122 ? 9.898 -15.859 4.168 1 98.81 122 VAL A O 1
ATOM 926 N N . LEU A 1 123 ? 8.859 -14.109 3.381 1 98.81 123 LEU A N 1
ATOM 927 C CA . LEU A 1 123 ? 8.469 -14.789 2.15 1 98.81 123 LEU A CA 1
ATOM 928 C C . LEU A 1 123 ? 9.188 -14.18 0.947 1 98.81 123 LEU A C 1
ATOM 930 O O . LEU A 1 123 ? 9.219 -12.961 0.792 1 98.81 123 LEU A O 1
ATOM 934 N N . VAL A 1 124 ? 9.789 -15.031 0.101 1 98.75 124 VAL A N 1
ATOM 935 C CA . VAL A 1 124 ? 10.586 -14.641 -1.056 1 98.75 124 VAL A CA 1
ATOM 936 C C . VAL A 1 124 ? 10.086 -15.375 -2.299 1 98.75 124 VAL A C 1
ATOM 938 O O . VAL A 1 124 ? 10.445 -16.531 -2.535 1 98.75 124 VAL A O 1
ATOM 941 N N . PRO A 1 125 ? 9.375 -14.695 -3.111 1 98.44 125 PRO A N 1
ATOM 942 C CA . PRO A 1 125 ? 8.812 -15.375 -4.285 1 98.44 125 PRO A CA 1
ATOM 943 C C . PRO A 1 125 ? 9.875 -15.688 -5.34 1 98.44 125 PRO A C 1
ATOM 945 O O . PRO A 1 125 ? 10.789 -14.898 -5.559 1 98.44 125 PRO A O 1
ATOM 948 N N . THR A 1 126 ? 9.656 -16.828 -5.953 1 97.5 126 THR A N 1
ATOM 949 C CA . THR A 1 126 ? 10.555 -17.219 -7.035 1 97.5 126 THR A CA 1
ATOM 950 C C . THR A 1 126 ? 9.805 -17.328 -8.352 1 97.5 126 THR A C 1
ATOM 952 O O . THR A 1 126 ? 10.336 -17.844 -9.344 1 97.5 126 THR A O 1
ATOM 955 N N . THR A 1 127 ? 8.547 -16.953 -8.336 1 96.38 127 THR A N 1
ATOM 956 C CA . THR A 1 127 ? 7.727 -16.734 -9.523 1 96.38 127 THR A CA 1
ATOM 957 C C . THR A 1 127 ? 7.059 -15.367 -9.477 1 96.38 127 THR A C 1
ATOM 959 O O . THR A 1 127 ? 7.121 -14.67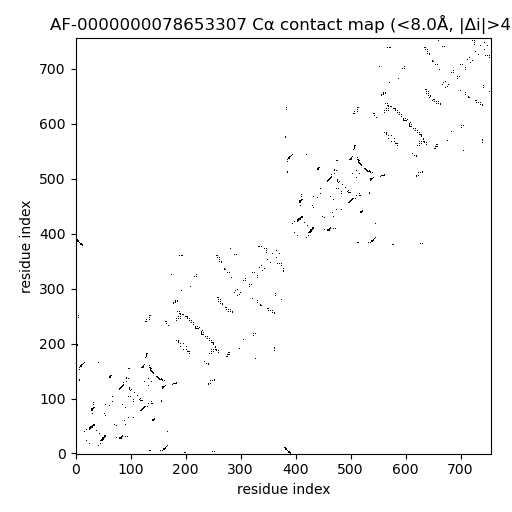2 -8.461 1 96.38 127 THR A O 1
ATOM 962 N N . CYS A 1 128 ? 6.52 -14.953 -10.539 1 96.94 128 CYS A N 1
ATOM 963 C CA . CYS A 1 128 ? 5.883 -13.641 -10.617 1 96.94 128 CYS A CA 1
ATOM 964 C C . CYS A 1 128 ? 4.379 -13.781 -10.812 1 96.94 128 CYS A C 1
ATOM 966 O O . CYS A 1 128 ? 3.809 -13.164 -11.719 1 96.94 128 CYS A O 1
ATOM 968 N N . GLY A 1 129 ? 3.752 -14.523 -9.891 1 96.06 129 GLY A N 1
ATOM 969 C CA . GLY A 1 129 ? 2.355 -14.789 -10.195 1 96.06 129 GLY A CA 1
ATOM 970 C C . GLY A 1 129 ? 1.465 -14.781 -8.969 1 96.06 129 GLY A C 1
ATOM 971 O O . GLY A 1 129 ? 0.467 -14.055 -8.93 1 96.06 129 GLY A O 1
ATOM 972 N N . THR A 1 130 ? 1.812 -15.391 -7.961 1 94.06 130 THR A N 1
ATOM 973 C CA . THR A 1 130 ? 0.877 -15.75 -6.898 1 94.06 130 THR A CA 1
ATOM 974 C C . THR A 1 130 ? 0.617 -14.555 -5.984 1 94.06 130 THR A C 1
ATOM 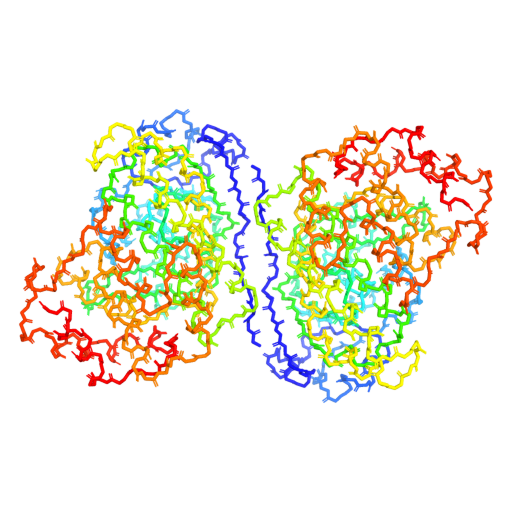976 O O . THR A 1 130 ? -0.488 -14.398 -5.461 1 94.06 130 THR A O 1
ATOM 979 N N . GLY A 1 131 ? 1.655 -13.758 -5.789 1 97.62 131 GLY A N 1
ATOM 980 C CA . GLY A 1 131 ? 1.521 -12.672 -4.84 1 97.62 131 GLY A CA 1
ATOM 981 C C . GLY A 1 131 ? 1.401 -13.141 -3.402 1 97.62 131 GLY A C 1
ATOM 982 O O . GLY A 1 131 ? 1.061 -12.359 -2.514 1 97.62 131 GLY A O 1
ATOM 983 N N . SER A 1 132 ? 1.669 -14.352 -3.168 1 97.69 132 SER A N 1
ATOM 984 C CA . SER A 1 132 ? 1.464 -14.969 -1.859 1 97.69 132 SER A CA 1
ATOM 985 C C . SER A 1 132 ? 2.262 -14.242 -0.78 1 97.69 132 SER A C 1
ATOM 987 O O . SER A 1 132 ? 1.842 -14.188 0.377 1 97.69 132 SER A O 1
ATOM 989 N N . GLU A 1 133 ? 3.359 -13.617 -1.121 1 98.62 133 GLU A N 1
ATOM 990 C CA . GLU A 1 133 ? 4.242 -12.953 -0.164 1 98.62 133 GLU A CA 1
ATOM 991 C C . GLU A 1 133 ? 3.562 -11.742 0.462 1 98.62 133 GLU A C 1
ATOM 993 O O . GLU A 1 133 ? 4.008 -11.242 1.498 1 98.62 133 GLU A O 1
ATOM 998 N N . VAL A 1 134 ? 2.408 -11.289 -0.149 1 98.5 134 VAL A N 1
ATOM 999 C CA . VAL A 1 134 ? 1.771 -10.086 0.385 1 98.5 134 VAL A CA 1
ATOM 1000 C C . VAL A 1 134 ? 0.298 -10.367 0.668 1 98.5 134 VAL A C 1
ATOM 1002 O O . VAL A 1 134 ? -0.52 -9.445 0.707 1 98.5 134 VAL A O 1
ATOM 1005 N N . THR A 1 135 ? -0.096 -11.625 0.755 1 97.88 135 THR A N 1
ATOM 1006 C CA . THR A 1 135 ? -1.48 -11.961 1.064 1 97.88 135 THR A CA 1
ATOM 1007 C C . THR A 1 135 ? -1.565 -12.742 2.377 1 97.88 135 THR A C 1
ATOM 1009 O O . THR A 1 135 ? -0.579 -13.336 2.818 1 97.88 135 THR A O 1
ATOM 1012 N N . GLU A 1 136 ? -2.723 -12.734 2.984 1 96.94 136 GLU A N 1
ATOM 1013 C CA . GLU A 1 136 ? -2.982 -13.523 4.184 1 96.94 136 GLU A CA 1
ATOM 1014 C C . GLU A 1 136 ? -3.604 -14.875 3.83 1 96.94 136 GLU A C 1
ATOM 1016 O O . GLU A 1 136 ? -4.18 -15.539 4.691 1 96.94 136 GLU A O 1
ATOM 1021 N N . ILE A 1 137 ? -3.516 -15.281 2.533 1 94.69 137 ILE A N 1
ATOM 1022 C CA . ILE A 1 137 ? -4.242 -16.438 2.025 1 94.69 137 ILE A CA 1
ATOM 1023 C C . ILE A 1 137 ? -3.262 -17.562 1.709 1 94.69 137 ILE A C 1
ATOM 1025 O O . ILE A 1 137 ? -2.168 -17.312 1.194 1 94.69 137 ILE A O 1
ATOM 1029 N N . ALA A 1 138 ? -3.627 -18.734 2.004 1 93.75 138 ALA A N 1
ATOM 1030 C CA . ALA A 1 138 ? -2.936 -19.938 1.554 1 93.75 138 ALA A CA 1
ATOM 1031 C C . ALA A 1 138 ? -3.906 -20.922 0.89 1 93.75 138 ALA A C 1
ATOM 1033 O O . ALA A 1 138 ? -5 -21.156 1.405 1 93.75 138 ALA A O 1
ATOM 1034 N N . ALA A 1 139 ? -3.541 -21.359 -0.243 1 88.62 139 ALA A N 1
ATOM 1035 C CA . ALA A 1 139 ? -4.336 -22.359 -0.939 1 88.62 139 ALA A CA 1
ATOM 1036 C C . ALA A 1 139 ? -3.861 -23.781 -0.598 1 88.62 139 ALA A C 1
ATOM 1038 O O . ALA A 1 139 ? -2.66 -24.047 -0.623 1 88.62 139 ALA A O 1
ATOM 1039 N N . VAL A 1 140 ? -4.77 -24.641 -0.234 1 86.38 140 VAL A N 1
ATOM 1040 C CA . VAL A 1 140 ? -4.445 -26 0.153 1 86.38 140 VAL A CA 1
ATOM 1041 C C . VAL A 1 140 ? -5.402 -26.969 -0.533 1 86.38 140 VAL A C 1
ATOM 1043 O O . VAL A 1 140 ? -6.613 -26.734 -0.585 1 86.38 140 VAL A O 1
ATOM 1046 N N . ASN A 1 141 ? -4.812 -27.984 -1.104 1 84.88 141 ASN A N 1
ATOM 1047 C CA . ASN A 1 141 ? -5.613 -29.109 -1.558 1 84.88 141 ASN A CA 1
ATOM 1048 C C . ASN A 1 141 ? -5.906 -30.078 -0.417 1 84.88 141 ASN A C 1
ATOM 1050 O O . ASN A 1 141 ? -5.039 -30.859 -0.023 1 84.88 141 ASN A O 1
ATOM 1054 N N . ARG A 1 142 ? -7.125 -29.984 0.029 1 83.44 142 ARG A N 1
ATOM 1055 C CA . ARG A 1 142 ? -7.523 -30.906 1.093 1 83.44 142 ARG A CA 1
ATOM 1056 C C . ARG A 1 142 ? -7.887 -32.281 0.529 1 83.44 142 ARG A C 1
ATOM 1058 O O . ARG A 1 142 ? -9.07 -32.594 0.423 1 83.44 142 ARG A O 1
ATOM 1065 N N . THR A 1 143 ? -6.898 -33 0.273 1 79.25 143 THR A N 1
ATOM 1066 C CA . THR A 1 143 ? -7.059 -34.312 -0.377 1 79.25 143 THR A CA 1
ATOM 1067 C C . THR A 1 143 ? -7.961 -35.219 0.45 1 79.25 143 THR A C 1
ATOM 1069 O O . THR A 1 143 ? -8.734 -36 -0.104 1 79.25 143 THR A O 1
ATOM 1072 N N . ARG A 1 144 ? -7.996 -35.094 1.738 1 78.44 144 ARG A N 1
ATOM 1073 C CA . ARG A 1 144 ? -8.805 -35.938 2.621 1 78.44 144 ARG A CA 1
ATOM 1074 C C . ARG A 1 144 ? -10.289 -35.625 2.434 1 78.44 144 ARG A C 1
ATOM 1076 O O . ARG A 1 144 ? -11.133 -36.5 2.637 1 78.44 144 ARG A O 1
ATOM 1083 N N . LEU A 1 145 ? -10.508 -34.344 1.945 1 75.5 145 LEU A N 1
ATOM 1084 C CA . LEU A 1 145 ? -11.898 -33.938 1.748 1 75.5 145 LEU A CA 1
ATOM 1085 C C . LEU A 1 145 ? -12.211 -33.781 0.264 1 75.5 145 LEU A C 1
ATOM 1087 O O . LEU A 1 145 ? -13.352 -33.5 -0.106 1 75.5 145 LEU A O 1
ATOM 1091 N N . GLY A 1 146 ? -11.211 -34 -0.562 1 70.94 146 GLY A N 1
ATOM 1092 C CA . GLY A 1 146 ? -11.391 -33.938 -2.004 1 70.94 146 GLY A CA 1
ATOM 1093 C C . GLY A 1 146 ? -11.695 -32.562 -2.529 1 70.94 146 GLY A C 1
ATOM 1094 O O . GLY A 1 146 ? -12.484 -32.406 -3.459 1 70.94 146 GLY A O 1
ATOM 1095 N N . CYS A 1 147 ? -11.211 -31.5 -1.854 1 71 147 CYS A N 1
ATOM 1096 C CA . CYS A 1 147 ? -11.492 -30.156 -2.328 1 71 147 CYS A CA 1
ATOM 1097 C C . CYS A 1 147 ? -10.297 -29.234 -2.096 1 71 147 CYS A C 1
ATOM 1099 O O . CYS A 1 147 ? -9.484 -29.484 -1.199 1 71 147 CYS A O 1
ATOM 1101 N N . LYS A 1 148 ? -10.172 -28.219 -2.955 1 77 148 LYS A N 1
ATOM 1102 C CA . LYS A 1 148 ? -9.219 -27.141 -2.75 1 77 148 LYS A CA 1
ATOM 1103 C C . LYS A 1 148 ? -9.844 -26 -1.947 1 77 148 LYS A C 1
ATOM 1105 O O . LYS A 1 148 ? -11.016 -25.672 -2.137 1 77 148 LYS A O 1
ATOM 1110 N N . ALA A 1 149 ? -9.094 -25.578 -0.969 1 75.38 149 ALA A N 1
ATOM 1111 C CA . ALA A 1 149 ? -9.617 -24.5 -0.13 1 75.38 149 ALA A CA 1
ATOM 1112 C C . ALA A 1 149 ? -8.57 -23.422 0.109 1 75.38 149 ALA A C 1
ATOM 1114 O O . ALA A 1 149 ? -7.371 -23.703 0.115 1 75.38 149 ALA A O 1
ATOM 1115 N N . GLY A 1 150 ? -9.07 -22.203 0.178 1 81.69 150 GLY A N 1
ATOM 1116 C CA . GLY A 1 150 ? -8.25 -21.109 0.656 1 81.69 150 GLY A CA 1
ATOM 1117 C C . GLY A 1 150 ? -8.422 -20.828 2.139 1 81.69 150 GLY A C 1
ATOM 1118 O O . GLY A 1 150 ? -9.539 -20.828 2.648 1 81.69 150 GLY A O 1
ATOM 1119 N N . ILE A 1 151 ? -7.355 -20.906 2.859 1 87.06 151 ILE A N 1
ATOM 1120 C CA . ILE A 1 151 ? -7.355 -20.531 4.27 1 87.06 151 ILE A CA 1
ATOM 1121 C C . ILE A 1 151 ? -6.766 -19.125 4.434 1 87.06 151 ILE A C 1
ATOM 1123 O O . ILE A 1 151 ? -5.77 -18.797 3.791 1 87.06 151 ILE A O 1
ATOM 1127 N N . ALA A 1 152 ? -7.488 -18.328 5.191 1 92.5 152 ALA A N 1
ATOM 1128 C CA . ALA A 1 152 ? -7.047 -16.938 5.297 1 92.5 152 ALA A CA 1
ATOM 1129 C C . ALA A 1 152 ? -7.16 -16.438 6.734 1 92.5 152 ALA A C 1
ATOM 1131 O O . ALA A 1 152 ? -8.117 -16.766 7.438 1 92.5 152 ALA A O 1
ATOM 1132 N N . GLY A 1 153 ? -6.234 -15.656 7.145 1 93 153 GLY A N 1
ATOM 1133 C CA . GLY A 1 153 ? -6.219 -15 8.438 1 93 153 GLY A CA 1
ATOM 1134 C C . GLY A 1 153 ? -5.07 -14.016 8.594 1 93 153 GLY A C 1
ATOM 1135 O O . GLY A 1 153 ? -4.035 -14.156 7.941 1 93 153 GLY A O 1
ATOM 1136 N N . PRO A 1 154 ? -5.238 -13.062 9.461 1 93.31 154 PRO A N 1
ATOM 1137 C CA . PRO A 1 154 ? -4.227 -12.016 9.602 1 93.31 154 PRO A CA 1
ATOM 1138 C C . PRO A 1 154 ? -2.857 -12.562 10 1 93.31 154 PRO A C 1
ATOM 1140 O O . PRO A 1 154 ? -1.827 -11.992 9.625 1 93.31 154 PRO A O 1
ATOM 1143 N N . GLU A 1 155 ? -2.865 -13.688 10.734 1 94.75 155 GLU A N 1
ATOM 1144 C CA . GLU A 1 155 ? -1.614 -14.273 11.211 1 94.75 155 GLU A CA 1
ATOM 1145 C C . GLU A 1 155 ? -0.838 -14.914 10.062 1 94.75 155 GLU A C 1
ATOM 1147 O O . GLU A 1 155 ? 0.338 -15.25 10.211 1 94.75 155 GLU A O 1
ATOM 1152 N N . MET A 1 156 ? -1.426 -14.945 8.922 1 95.62 156 MET A N 1
ATOM 1153 C CA . MET A 1 156 ? -0.792 -15.609 7.789 1 95.62 156 MET A CA 1
ATOM 1154 C C . MET A 1 156 ? -0.022 -14.609 6.93 1 95.62 156 MET A C 1
ATOM 1156 O O . MET A 1 156 ? 0.732 -15 6.039 1 95.62 156 MET A O 1
ATOM 1160 N N . PHE A 1 157 ? -0.153 -13.328 7.227 1 97.38 157 PHE A N 1
ATOM 1161 C CA . PHE A 1 157 ? 0.712 -12.352 6.578 1 97.38 157 PHE A CA 1
ATOM 1162 C C . PHE A 1 157 ? 2.17 -12.578 6.961 1 97.38 157 PHE A C 1
ATOM 1164 O O . PHE A 1 157 ? 2.473 -12.883 8.117 1 97.38 157 PHE A O 1
ATOM 1171 N N . ALA A 1 158 ? 3.037 -12.398 5.992 1 98.12 158 ALA A N 1
ATOM 1172 C CA . ALA A 1 158 ? 4.457 -12.336 6.324 1 98.12 158 ALA A CA 1
ATOM 1173 C C . ALA A 1 158 ? 4.781 -11.062 7.105 1 98.12 158 ALA A C 1
ATOM 1175 O O . ALA A 1 158 ? 4 -10.109 7.102 1 98.12 158 ALA A O 1
ATOM 1176 N N . ASP A 1 159 ? 5.859 -11.141 7.867 1 97.62 159 ASP A N 1
ATOM 1177 C CA . ASP A 1 159 ? 6.422 -9.914 8.422 1 97.62 159 ASP A CA 1
ATOM 1178 C C . ASP A 1 159 ? 7.176 -9.125 7.352 1 97.62 159 ASP A C 1
ATOM 1180 O O . ASP A 1 159 ? 7.121 -7.895 7.324 1 97.62 159 ASP A O 1
ATOM 1184 N N . ASP A 1 160 ? 7.863 -9.875 6.457 1 98.56 160 ASP A N 1
ATOM 1185 C CA . ASP A 1 160 ? 8.641 -9.281 5.371 1 98.56 160 ASP A CA 1
ATOM 1186 C C . ASP A 1 160 ? 8.398 -10.023 4.059 1 98.56 160 ASP A C 1
ATOM 1188 O O . ASP A 1 160 ? 8.398 -11.258 4.031 1 98.56 160 ASP A O 1
ATOM 1192 N N . ALA A 1 161 ? 8.086 -9.336 3.049 1 98.81 161 ALA A N 1
ATOM 1193 C CA . ALA A 1 161 ? 8.109 -9.828 1.674 1 98.81 161 ALA A CA 1
ATOM 1194 C C . ALA A 1 161 ? 9.344 -9.312 0.934 1 98.81 161 ALA A C 1
ATOM 1196 O O . ALA A 1 161 ? 9.602 -8.102 0.908 1 98.81 161 ALA A O 1
ATOM 1197 N N . VAL A 1 162 ? 10.117 -10.227 0.354 1 98.81 162 VAL A N 1
ATOM 1198 C CA . VAL A 1 162 ? 11.391 -9.828 -0.242 1 98.81 162 VAL A CA 1
ATOM 1199 C C . VAL A 1 162 ? 11.398 -10.195 -1.725 1 98.81 162 VAL A C 1
ATOM 1201 O O . VAL A 1 162 ? 11.273 -11.367 -2.084 1 98.81 162 VAL A O 1
ATOM 1204 N N . LEU A 1 163 ? 11.555 -9.219 -2.572 1 98.75 163 LEU A N 1
ATOM 1205 C CA . LEU A 1 163 ? 11.648 -9.422 -4.016 1 98.75 163 LEU A CA 1
ATOM 1206 C C . LEU A 1 163 ? 13.102 -9.484 -4.461 1 98.75 163 LEU A C 1
ATOM 1208 O O . LEU A 1 163 ? 13.875 -8.555 -4.234 1 98.75 163 LEU A O 1
ATOM 1212 N N . ILE A 1 164 ? 13.477 -10.602 -5.051 1 98.5 164 ILE A N 1
ATOM 1213 C CA . ILE A 1 164 ? 14.828 -10.805 -5.559 1 98.5 164 ILE A CA 1
ATOM 1214 C C . ILE A 1 164 ? 14.766 -11.266 -7.012 1 98.5 164 ILE A C 1
ATOM 1216 O O . ILE A 1 164 ? 14.664 -12.469 -7.285 1 98.5 164 ILE A O 1
ATOM 1220 N N . PRO A 1 165 ? 14.945 -10.383 -7.969 1 97.12 165 PRO A N 1
ATOM 1221 C CA . PRO A 1 165 ? 14.805 -10.727 -9.383 1 97.12 165 PRO A CA 1
ATOM 1222 C C . PRO A 1 165 ? 15.773 -11.828 -9.82 1 97.12 165 PRO A C 1
ATOM 1224 O O . PRO A 1 165 ? 15.453 -12.625 -10.703 1 97.12 165 PRO A O 1
ATOM 1227 N N . GLU A 1 166 ? 16.922 -11.945 -9.164 1 96.69 166 GLU A N 1
ATOM 1228 C CA . GLU A 1 166 ? 17.922 -12.953 -9.477 1 96.69 166 GLU A CA 1
ATOM 1229 C C . GLU A 1 166 ? 17.328 -14.359 -9.406 1 96.69 166 GLU A C 1
ATOM 1231 O O . GLU A 1 166 ? 17.703 -15.234 -10.188 1 96.69 166 GLU A O 1
ATOM 1236 N N . LEU A 1 167 ? 16.391 -14.555 -8.578 1 97.06 167 LEU A N 1
ATOM 1237 C CA . LEU A 1 167 ? 15.812 -15.867 -8.328 1 97.06 167 LEU A CA 1
ATOM 1238 C C . LEU A 1 167 ? 14.922 -16.312 -9.492 1 97.06 167 LEU A C 1
ATOM 1240 O O . LEU A 1 167 ? 14.555 -17.484 -9.594 1 97.06 167 LEU A O 1
ATOM 1244 N N . LEU A 1 168 ? 14.617 -15.398 -10.43 1 94.94 168 LEU A N 1
ATOM 1245 C CA . LEU A 1 168 ? 13.672 -15.703 -11.5 1 94.94 168 LEU A CA 1
ATOM 1246 C C . LEU A 1 168 ? 14.398 -15.859 -12.836 1 94.94 168 LEU A C 1
ATOM 1248 O O . LEU A 1 168 ? 13.781 -16.203 -13.852 1 94.94 168 LEU A O 1
ATOM 1252 N N . THR A 1 169 ? 15.68 -15.602 -13.008 1 85.56 169 THR A N 1
ATOM 1253 C CA . THR A 1 169 ? 16.438 -15.633 -14.25 1 85.56 169 THR A CA 1
ATOM 1254 C C . THR A 1 169 ? 16.391 -17.031 -14.875 1 85.56 169 THR A C 1
ATOM 1256 O O . THR A 1 169 ? 16.391 -17.156 -16.094 1 85.56 169 THR A O 1
ATOM 1259 N N . GLY A 1 170 ? 16.188 -18.094 -14.242 1 83.19 170 GLY A N 1
ATOM 1260 C CA . GLY A 1 170 ? 16.188 -19.438 -14.789 1 83.19 170 GLY A CA 1
ATOM 1261 C C . GLY A 1 170 ? 14.797 -20.062 -14.828 1 83.19 170 GLY A C 1
ATOM 1262 O O . GLY A 1 170 ? 14.656 -21.25 -15.109 1 83.19 170 GLY A O 1
ATOM 1263 N N . LEU A 1 171 ? 13.852 -19.203 -14.82 1 90.5 171 LEU A N 1
ATOM 1264 C CA . LEU A 1 171 ? 12.484 -19.719 -14.82 1 90.5 171 LEU A CA 1
ATOM 1265 C C . LEU A 1 171 ? 12.117 -20.281 -16.188 1 90.5 171 LEU A C 1
ATOM 1267 O O . LEU A 1 171 ? 12.297 -19.609 -17.203 1 90.5 171 LEU A O 1
ATOM 1271 N N . PRO A 1 172 ? 11.656 -21.5 -16.234 1 93.31 172 PRO A N 1
ATOM 1272 C CA . PRO A 1 172 ? 11.18 -22 -17.531 1 93.31 172 PRO A CA 1
ATOM 1273 C C . PRO A 1 172 ? 10.094 -21.125 -18.141 1 93.31 172 PRO A C 1
ATOM 1275 O O . PRO A 1 172 ? 9.289 -20.531 -17.406 1 93.31 172 PRO A O 1
ATOM 1278 N N . ASP A 1 173 ? 10.055 -21.125 -19.484 1 94.94 173 ASP A N 1
ATOM 1279 C CA . ASP A 1 173 ? 9.141 -20.234 -20.203 1 94.94 173 ASP A CA 1
ATOM 1280 C C . ASP A 1 173 ? 7.688 -20.5 -19.812 1 94.94 173 ASP A C 1
ATOM 1282 O O . ASP A 1 173 ? 6.914 -19.562 -19.609 1 94.94 173 ASP A O 1
ATOM 1286 N N . HIS A 1 174 ? 7.391 -21.734 -19.688 1 95.31 174 HIS A N 1
ATOM 1287 C CA . HIS A 1 174 ? 6.012 -22.094 -19.375 1 95.31 174 HIS A CA 1
ATOM 1288 C C . HIS A 1 174 ? 5.633 -21.625 -17.969 1 95.31 174 HIS A C 1
ATOM 1290 O O . HIS A 1 174 ? 4.512 -21.156 -17.75 1 95.31 174 HIS A O 1
ATOM 1296 N N . VAL A 1 175 ? 6.52 -21.703 -17.016 1 94.69 175 VAL A N 1
ATOM 1297 C CA . VAL A 1 175 ? 6.27 -21.281 -15.633 1 94.69 175 VAL A CA 1
ATOM 1298 C C . VAL A 1 175 ? 6.129 -19.766 -15.57 1 94.69 175 VAL A C 1
ATOM 1300 O O . VAL A 1 175 ? 5.246 -19.25 -14.891 1 94.69 175 VAL A O 1
ATOM 1303 N N . PHE A 1 176 ? 7.031 -19.094 -16.406 1 96.94 176 PHE A N 1
ATOM 1304 C CA . PHE A 1 176 ? 6.906 -17.641 -16.5 1 96.94 176 PHE A CA 1
ATOM 1305 C C . PHE A 1 176 ? 5.535 -17.25 -17.047 1 96.94 176 PHE A C 1
ATOM 1307 O O . PHE A 1 176 ? 4.852 -16.406 -16.469 1 96.94 176 PHE A O 1
ATOM 1314 N N . ALA A 1 177 ? 5.133 -17.891 -18.078 1 97.31 177 ALA A N 1
ATOM 1315 C CA . ALA A 1 177 ? 3.891 -17.531 -18.75 1 97.31 177 ALA A CA 1
ATOM 1316 C C . ALA A 1 177 ? 2.682 -17.781 -17.859 1 97.31 177 ALA A C 1
ATOM 1318 O O . ALA A 1 177 ? 1.82 -16.906 -17.703 1 97.31 177 ALA A O 1
ATOM 1319 N N . THR A 1 178 ? 2.645 -18.938 -17.219 1 96.81 178 THR A N 1
ATOM 1320 C CA . THR A 1 178 ? 1.49 -19.281 -16.391 1 96.81 178 THR A CA 1
ATOM 1321 C C . THR A 1 178 ? 1.453 -18.438 -15.133 1 96.81 178 THR A C 1
ATOM 1323 O O . THR A 1 178 ? 0.382 -18.016 -14.695 1 96.81 178 THR A O 1
ATOM 1326 N N . SER A 1 179 ? 2.582 -18.172 -14.5 1 96.94 179 SER A N 1
ATOM 1327 C CA . SER A 1 179 ? 2.604 -17.375 -13.273 1 96.94 179 SER A CA 1
ATOM 1328 C C . SER A 1 179 ? 2.223 -15.922 -13.555 1 96.94 179 SER A C 1
ATOM 1330 O O . SER A 1 179 ? 1.393 -15.344 -12.844 1 96.94 179 SER A O 1
ATOM 1332 N N . SER A 1 180 ? 2.828 -15.305 -14.609 1 98.25 180 SER A N 1
ATOM 1333 C CA . SER A 1 180 ? 2.504 -13.914 -14.922 1 98.25 180 SER A CA 1
ATOM 1334 C C . SER A 1 180 ? 1.054 -13.773 -15.375 1 98.25 180 SER A C 1
ATOM 1336 O O . SER A 1 180 ? 0.417 -12.75 -15.125 1 98.25 180 SER A O 1
ATOM 1338 N N . MET A 1 181 ? 0.521 -14.844 -15.992 1 98.5 181 MET A N 1
ATOM 1339 C CA . MET A 1 181 ? -0.894 -14.859 -16.359 1 98.5 181 MET A CA 1
ATOM 1340 C C . MET A 1 181 ? -1.774 -14.852 -15.109 1 98.5 181 MET A C 1
ATOM 1342 O O . MET A 1 181 ? -2.793 -14.156 -15.07 1 98.5 181 MET A O 1
ATOM 1346 N N . ASP A 1 182 ? -1.393 -15.602 -14.148 1 98.06 182 ASP A N 1
ATOM 1347 C CA . ASP A 1 182 ? -2.111 -15.609 -12.875 1 98.06 182 ASP A CA 1
ATOM 1348 C C . ASP A 1 182 ? -2.168 -14.203 -12.273 1 98.06 182 ASP A C 1
ATOM 1350 O O . ASP A 1 182 ? -3.217 -13.773 -11.789 1 98.06 182 ASP A O 1
ATOM 1354 N N . ALA A 1 183 ? -1.065 -13.492 -12.305 1 98.75 183 ALA A N 1
ATOM 1355 C CA . ALA A 1 183 ? -0.999 -12.133 -11.781 1 98.75 183 ALA A CA 1
ATOM 1356 C C . ALA A 1 183 ? -1.93 -11.203 -12.555 1 98.75 183 ALA A C 1
ATOM 1358 O O . ALA A 1 183 ? -2.559 -10.32 -11.961 1 98.75 183 ALA A O 1
ATOM 1359 N N . LEU A 1 184 ? -1.977 -11.367 -13.859 1 98.88 184 LEU A N 1
ATOM 1360 C CA . LEU A 1 184 ? -2.885 -10.555 -14.664 1 98.88 184 LEU A CA 1
ATOM 1361 C C . LEU A 1 184 ? -4.336 -10.797 -14.258 1 98.88 184 LEU A C 1
ATOM 1363 O O . LEU A 1 184 ? -5.109 -9.852 -14.109 1 98.88 184 LEU A O 1
ATOM 1367 N N . VAL A 1 185 ? -4.688 -12.047 -14.047 1 98.88 185 VAL A N 1
ATOM 1368 C CA . VAL A 1 185 ? -6.055 -12.383 -13.664 1 98.88 185 VAL A CA 1
ATOM 1369 C C . VAL A 1 185 ? -6.352 -11.812 -12.273 1 98.88 185 VAL A C 1
ATOM 1371 O O . VAL A 1 185 ? -7.434 -11.266 -12.047 1 98.88 185 VAL A O 1
ATOM 1374 N N . HIS A 1 186 ? -5.355 -11.969 -11.344 1 98.81 186 HIS A N 1
ATOM 1375 C CA . HIS A 1 186 ? -5.496 -11.344 -10.039 1 98.81 186 HIS A CA 1
ATOM 1376 C C . HIS A 1 186 ? -5.844 -9.859 -10.164 1 98.81 186 HIS A C 1
ATOM 1378 O O . HIS A 1 186 ? -6.742 -9.367 -9.484 1 98.81 186 HIS A O 1
ATOM 1384 N N . SER A 1 187 ? -5.16 -9.172 -11.023 1 98.88 187 SER A N 1
ATOM 1385 C CA . SER A 1 187 ? -5.289 -7.727 -11.164 1 98.88 187 SER A CA 1
ATOM 1386 C C . SER A 1 187 ? -6.641 -7.352 -11.766 1 98.88 187 SER A C 1
ATOM 1388 O O . SER A 1 187 ? -7.293 -6.418 -11.297 1 98.88 187 SER A O 1
ATOM 1390 N N . VAL A 1 188 ? -7.066 -8.07 -12.742 1 98.94 188 VAL A N 1
ATOM 1391 C CA . VAL A 1 188 ? -8.328 -7.773 -13.414 1 98.94 188 VAL A CA 1
ATOM 1392 C C . VAL A 1 188 ? -9.492 -8.062 -12.477 1 98.94 188 VAL A C 1
ATOM 1394 O O . VAL A 1 188 ? -10.406 -7.242 -12.336 1 98.94 188 VAL A O 1
ATOM 1397 N N . GLU A 1 189 ? -9.43 -9.234 -11.82 1 98.88 189 GLU A N 1
ATOM 1398 C CA . GLU A 1 189 ? -10.531 -9.594 -10.93 1 98.88 189 GLU A CA 1
ATOM 1399 C C . GLU A 1 189 ? -10.609 -8.648 -9.734 1 98.88 189 GLU A C 1
ATOM 1401 O O . GLU A 1 189 ? -11.695 -8.289 -9.289 1 98.88 189 GLU A O 1
ATOM 1406 N N . SER A 1 190 ? -9.477 -8.242 -9.234 1 98.69 190 SER A N 1
ATOM 1407 C CA . SER A 1 190 ? -9.492 -7.312 -8.109 1 98.69 190 SER A CA 1
ATOM 1408 C C . SER A 1 190 ? -10.008 -5.938 -8.523 1 98.69 190 SER A C 1
ATOM 1410 O O . SER A 1 190 ? -10.664 -5.254 -7.742 1 98.69 190 SER A O 1
ATOM 1412 N N . ALA A 1 191 ? -9.734 -5.496 -9.734 1 98.81 191 ALA A N 1
ATOM 1413 C CA . ALA A 1 191 ? -10.219 -4.215 -10.242 1 98.81 191 ALA A CA 1
ATOM 1414 C C . ALA A 1 191 ? -11.742 -4.223 -10.391 1 98.81 191 ALA A C 1
ATOM 1416 O O . ALA A 1 191 ? -12.398 -3.211 -10.148 1 98.81 191 ALA A O 1
ATOM 1417 N N . LEU A 1 192 ? -12.297 -5.332 -10.742 1 98.88 192 LEU A N 1
ATOM 1418 C CA . LEU A 1 192 ? -13.711 -5.426 -11.07 1 98.88 192 LEU A CA 1
ATOM 1419 C C . LEU A 1 192 ? -14.531 -5.816 -9.844 1 98.88 192 LEU A C 1
ATOM 1421 O O . LEU A 1 192 ? -15.766 -5.754 -9.867 1 98.88 192 LEU A O 1
ATOM 1425 N N . SER A 1 193 ? -13.852 -6.227 -8.773 1 98.62 193 SER A N 1
ATOM 1426 C CA . SER A 1 193 ? -14.508 -6.699 -7.559 1 98.62 193 SER A CA 1
ATOM 1427 C C . SER A 1 193 ? -15.383 -5.613 -6.945 1 98.62 193 SER A C 1
ATOM 1429 O O . SER A 1 193 ? -15.016 -4.438 -6.938 1 98.62 193 SER A O 1
ATOM 1431 N N . PRO A 1 194 ? -16.547 -6.012 -6.434 1 97.94 194 PRO A N 1
ATOM 1432 C CA . PRO A 1 194 ? -17.344 -5.039 -5.684 1 97.94 194 PRO A CA 1
ATOM 1433 C C . PRO A 1 194 ? -16.656 -4.543 -4.422 1 97.94 194 PRO A C 1
ATOM 1435 O O . PRO A 1 194 ? -17.062 -3.539 -3.836 1 97.94 194 PRO A O 1
ATOM 1438 N N . ASN A 1 195 ? -15.609 -5.203 -4.016 1 97.69 195 ASN A N 1
ATOM 1439 C CA . ASN A 1 195 ? -14.836 -4.812 -2.84 1 97.69 195 ASN A CA 1
ATOM 1440 C C . ASN A 1 195 ? -13.648 -3.93 -3.215 1 97.69 195 ASN A C 1
ATOM 1442 O O . ASN A 1 195 ? -12.852 -3.557 -2.352 1 97.69 195 ASN A O 1
ATOM 1446 N N . ALA A 1 196 ? -13.539 -3.633 -4.48 1 98.38 196 ALA A N 1
ATOM 1447 C CA . ALA A 1 196 ? -12.43 -2.785 -4.918 1 98.38 196 ALA A CA 1
ATOM 1448 C C . ALA A 1 196 ? -12.531 -1.393 -4.301 1 98.38 196 ALA A C 1
ATOM 1450 O O . ALA A 1 196 ? -13.633 -0.878 -4.09 1 98.38 196 ALA A O 1
ATOM 1451 N N . THR A 1 197 ? -11.43 -0.802 -3.979 1 98.25 197 THR A N 1
ATOM 1452 C CA . THR A 1 197 ? -11.297 0.53 -3.398 1 98.25 197 THR A CA 1
ATOM 1453 C C . THR A 1 197 ? -10.359 1.397 -4.234 1 98.25 197 THR A C 1
ATOM 1455 O O . THR A 1 197 ? -9.688 0.899 -5.141 1 98.25 197 THR A O 1
ATOM 1458 N N . PRO A 1 198 ? -10.297 2.678 -3.932 1 97.69 198 PRO A N 1
ATOM 1459 C CA . PRO A 1 198 ? -9.32 3.506 -4.645 1 97.69 198 PRO A CA 1
ATOM 1460 C C . PRO A 1 198 ? -7.887 3.006 -4.484 1 97.69 198 PRO A C 1
ATOM 1462 O O . PRO A 1 198 ? -7.074 3.146 -5.398 1 97.69 198 PRO A O 1
ATOM 1465 N N . TYR A 1 199 ? -7.617 2.387 -3.4 1 98.44 199 TYR A N 1
ATOM 1466 C CA . TYR A 1 199 ? -6.281 1.861 -3.129 1 98.44 199 TYR A CA 1
ATOM 1467 C C . TYR A 1 199 ? -5.996 0.633 -3.984 1 98.44 199 TYR A C 1
ATOM 1469 O O . TYR A 1 199 ? -4.984 0.582 -4.688 1 98.44 199 TYR A O 1
ATOM 1477 N N . THR A 1 200 ? -6.918 -0.352 -3.924 1 98.44 200 THR A N 1
ATOM 1478 C CA . THR A 1 200 ? -6.684 -1.608 -4.625 1 98.44 200 THR A CA 1
ATOM 1479 C C . THR A 1 200 ? -6.73 -1.399 -6.137 1 98.44 200 THR A C 1
ATOM 1481 O O . THR A 1 200 ? -6.012 -2.066 -6.883 1 98.44 200 THR A O 1
ATOM 1484 N N . LYS A 1 201 ? -7.598 -0.468 -6.613 1 98.5 201 LYS A N 1
ATOM 1485 C CA . LYS A 1 201 ? -7.684 -0.194 -8.047 1 98.5 201 LYS A CA 1
ATOM 1486 C C . LYS A 1 201 ? -6.375 0.386 -8.57 1 98.5 201 LYS A C 1
ATOM 1488 O O . LYS A 1 201 ? -5.961 0.082 -9.695 1 98.5 201 LYS A O 1
ATOM 1493 N N . MET A 1 202 ? -5.715 1.18 -7.773 1 98.12 202 MET A N 1
ATOM 1494 C CA . MET A 1 202 ? -4.426 1.723 -8.188 1 98.12 202 MET A CA 1
ATOM 1495 C C . MET A 1 202 ? -3.422 0.604 -8.453 1 98.12 202 MET A C 1
ATOM 1497 O O . MET A 1 202 ? -2.764 0.59 -9.492 1 98.12 202 MET A O 1
ATOM 1501 N N . PHE A 1 203 ? -3.355 -0.306 -7.516 1 98.69 203 PHE A N 1
ATOM 1502 C CA . PHE A 1 203 ? -2.441 -1.434 -7.652 1 98.69 203 PHE A CA 1
ATOM 1503 C C . PHE A 1 203 ? -2.852 -2.322 -8.82 1 98.69 203 PHE A C 1
ATOM 1505 O O . PHE A 1 203 ? -2.004 -2.76 -9.602 1 98.69 203 PHE A O 1
ATOM 1512 N N . SER A 1 204 ? -4.141 -2.568 -8.977 1 98.88 204 SER A N 1
ATOM 1513 C CA . SER A 1 204 ? -4.645 -3.449 -10.031 1 98.88 204 SER A CA 1
ATOM 1514 C C . SER A 1 204 ? -4.305 -2.908 -11.414 1 98.88 204 SER A C 1
ATOM 1516 O O . SER A 1 204 ? -3.719 -3.617 -12.234 1 98.88 204 SER A O 1
ATOM 1518 N N . TYR A 1 205 ? -4.641 -1.675 -11.664 1 98.81 205 TYR A N 1
ATOM 1519 C CA . TYR A 1 205 ? -4.461 -1.111 -13 1 98.81 205 TYR A CA 1
ATOM 1520 C C . TYR A 1 205 ? -2.98 -0.946 -13.328 1 98.81 205 TYR A C 1
ATOM 1522 O O . TYR A 1 205 ? -2.568 -1.133 -14.469 1 98.81 205 TYR A O 1
ATOM 1530 N N . LYS A 1 206 ? -2.166 -0.609 -12.312 1 98.75 206 LYS A N 1
ATOM 1531 C CA . LYS A 1 206 ? -0.732 -0.523 -12.57 1 98.75 206 LYS A CA 1
ATOM 1532 C C . LYS A 1 206 ? -0.15 -1.896 -12.898 1 98.75 206 LYS A C 1
ATOM 1534 O O . LYS A 1 206 ? 0.704 -2.02 -13.773 1 98.75 206 LYS A O 1
ATOM 1539 N N . ALA A 1 207 ? -0.584 -2.91 -12.203 1 98.88 207 ALA A N 1
ATOM 1540 C CA . ALA A 1 207 ? -0.139 -4.273 -12.484 1 98.88 207 ALA A CA 1
ATOM 1541 C C . ALA A 1 207 ? -0.544 -4.699 -13.891 1 98.88 207 ALA A C 1
ATOM 1543 O O . ALA A 1 207 ? 0.263 -5.266 -14.633 1 98.88 207 ALA A O 1
ATOM 1544 N N . ILE A 1 208 ? -1.796 -4.406 -14.312 1 98.94 208 ILE A N 1
ATOM 1545 C CA . ILE A 1 208 ? -2.287 -4.742 -15.641 1 98.94 208 ILE A CA 1
ATOM 1546 C C . ILE A 1 208 ? -1.398 -4.09 -16.703 1 98.94 208 ILE A C 1
ATOM 1548 O O . ILE A 1 208 ? -0.939 -4.758 -17.625 1 98.94 208 ILE A O 1
ATOM 1552 N N . GLU A 1 209 ? -1.146 -2.828 -16.484 1 98.88 209 GLU A N 1
ATOM 1553 C CA . GLU A 1 209 ? -0.313 -2.086 -17.422 1 98.88 209 GLU A CA 1
ATOM 1554 C C . GLU A 1 209 ? 1.073 -2.713 -17.547 1 98.88 209 GLU A C 1
ATOM 1556 O O . GLU A 1 209 ? 1.551 -2.963 -18.656 1 98.88 209 GLU A O 1
ATOM 1561 N N . MET A 1 210 ? 1.704 -2.953 -16.422 1 98.81 210 MET A N 1
ATOM 1562 C CA . MET A 1 210 ? 3.07 -3.469 -16.406 1 98.81 210 MET A CA 1
ATOM 1563 C C . MET A 1 210 ? 3.141 -4.848 -17.047 1 98.81 210 MET A C 1
ATOM 1565 O O . MET A 1 210 ? 4.062 -5.137 -17.812 1 98.81 210 MET A O 1
ATOM 1569 N N . ILE A 1 211 ? 2.164 -5.703 -16.797 1 98.88 211 ILE A N 1
ATOM 1570 C CA . ILE A 1 211 ? 2.184 -7.074 -17.297 1 98.88 211 ILE A CA 1
ATOM 1571 C C . ILE A 1 211 ? 1.901 -7.082 -18.797 1 98.88 211 ILE A C 1
ATOM 1573 O O . ILE A 1 211 ? 2.633 -7.703 -19.562 1 98.88 211 ILE A O 1
ATOM 1577 N N . VAL A 1 212 ? 0.867 -6.379 -19.266 1 98.94 212 VAL A N 1
ATOM 1578 C CA . VAL A 1 212 ? 0.475 -6.398 -20.672 1 98.94 212 VAL A CA 1
ATOM 1579 C C . VAL A 1 212 ? 1.559 -5.734 -21.516 1 98.94 212 VAL A C 1
ATOM 1581 O O . VAL A 1 212 ? 1.945 -6.262 -22.562 1 98.94 212 VAL A O 1
ATOM 1584 N N . VAL A 1 213 ? 2.092 -4.582 -21.062 1 98.88 213 VAL A N 1
ATOM 1585 C CA . VAL A 1 213 ? 3.186 -3.93 -21.766 1 98.88 213 VAL A CA 1
ATOM 1586 C C . VAL A 1 213 ? 4.41 -4.84 -21.781 1 98.88 213 VAL A C 1
ATOM 1588 O O . VAL A 1 213 ? 5.121 -4.93 -22.781 1 98.88 213 VAL A O 1
ATOM 1591 N N . GLY A 1 214 ? 4.68 -5.504 -20.609 1 98.75 214 GLY A N 1
ATOM 1592 C CA . GLY A 1 214 ? 5.762 -6.473 -20.547 1 98.75 214 GLY A CA 1
ATOM 1593 C C . GLY A 1 214 ? 5.613 -7.602 -21.547 1 98.75 214 GLY A C 1
ATOM 1594 O O . GLY A 1 214 ? 6.582 -7.988 -22.203 1 98.75 214 GLY A O 1
ATOM 1595 N N . TYR A 1 215 ? 4.402 -8.141 -21.672 1 98.75 215 TYR A N 1
ATOM 1596 C CA . TYR A 1 215 ? 4.129 -9.18 -22.656 1 98.75 215 TYR A CA 1
ATOM 1597 C C . TYR A 1 215 ? 4.445 -8.695 -24.062 1 98.75 215 TYR A C 1
ATOM 1599 O O . TYR A 1 215 ? 5.035 -9.43 -24.859 1 98.75 215 TYR A O 1
ATOM 1607 N N . GLN A 1 216 ? 4.012 -7.492 -24.375 1 98.81 216 GLN A N 1
ATOM 1608 C CA . GLN A 1 216 ? 4.297 -6.926 -25.688 1 98.81 216 GLN A CA 1
ATOM 1609 C C . GLN A 1 216 ? 5.797 -6.871 -25.953 1 98.81 216 GLN A C 1
ATOM 1611 O O . GLN A 1 216 ? 6.262 -7.301 -27.016 1 98.81 216 GLN A O 1
ATOM 1616 N N . LYS A 1 217 ? 6.59 -6.383 -25.016 1 98.75 217 LYS A N 1
ATOM 1617 C CA . LYS A 1 217 ? 8.039 -6.254 -25.172 1 98.75 217 LYS A CA 1
ATOM 1618 C C . LYS A 1 217 ? 8.695 -7.617 -25.344 1 98.75 217 LYS A C 1
ATOM 1620 O O . LYS A 1 217 ? 9.57 -7.781 -26.203 1 98.75 217 LYS A O 1
ATOM 1625 N N . VAL A 1 218 ? 8.266 -8.602 -24.562 1 98.38 218 VAL A N 1
ATOM 1626 C CA . VAL A 1 218 ? 8.844 -9.938 -24.609 1 98.38 218 VAL A CA 1
ATOM 1627 C C . VAL A 1 218 ? 8.547 -10.586 -25.953 1 98.38 218 VAL A C 1
ATOM 1629 O O . VAL A 1 218 ? 9.438 -11.141 -26.594 1 98.38 218 VAL A O 1
ATOM 1632 N N . THR A 1 219 ? 7.324 -10.508 -26.438 1 98.31 219 THR A N 1
ATOM 1633 C CA . THR A 1 219 ? 6.918 -11.172 -27.672 1 98.31 219 THR A CA 1
ATOM 1634 C C . THR A 1 219 ? 7.512 -10.469 -28.875 1 98.31 219 THR A C 1
ATOM 1636 O O . THR A 1 219 ? 7.781 -11.109 -29.906 1 98.31 219 THR A O 1
ATOM 1639 N N . GLU A 1 220 ? 7.754 -9.203 -28.797 1 98.25 220 GLU A N 1
ATOM 1640 C CA . GLU A 1 220 ? 8.328 -8.43 -29.891 1 98.25 220 GLU A CA 1
ATOM 1641 C C . GLU A 1 220 ? 9.828 -8.688 -30.016 1 98.25 220 GLU A C 1
ATOM 1643 O O . GLU A 1 220 ? 10.414 -8.484 -31.094 1 98.25 220 GLU A O 1
ATOM 1648 N N . ALA A 1 221 ? 10.422 -9.141 -28.969 1 97.81 221 ALA A N 1
ATOM 1649 C CA . ALA A 1 221 ? 11.875 -9.305 -28.953 1 97.81 221 ALA A CA 1
ATOM 1650 C C . ALA A 1 221 ? 12.305 -10.5 -29.797 1 97.81 221 ALA A C 1
ATOM 1652 O O . ALA A 1 221 ? 13.438 -10.539 -30.281 1 97.81 221 ALA A O 1
ATOM 1653 N N . GLY A 1 222 ? 11.391 -11.562 -29.938 1 96.88 222 GLY A N 1
ATOM 1654 C CA . GLY A 1 222 ? 11.734 -12.734 -30.734 1 96.88 222 GLY A CA 1
ATOM 1655 C C . GLY A 1 222 ? 10.672 -13.812 -30.688 1 96.88 222 GLY A C 1
ATOM 1656 O O . GLY A 1 222 ? 9.648 -13.664 -30.031 1 96.88 222 GLY A O 1
ATOM 1657 N N . GLU A 1 223 ? 11 -14.906 -31.359 1 95.25 223 GLU A N 1
ATOM 1658 C CA . GLU A 1 223 ? 10.07 -16.031 -31.422 1 95.25 223 GLU A CA 1
ATOM 1659 C C . GLU A 1 223 ? 10.07 -16.828 -30.125 1 95.25 223 GLU A C 1
ATOM 1661 O O . GLU A 1 223 ? 11.016 -16.75 -29.344 1 95.25 223 GLU A O 1
ATOM 1666 N N . ALA A 1 224 ? 8.977 -17.562 -30.031 1 93.25 224 ALA A N 1
ATOM 1667 C CA . ALA A 1 224 ? 8.875 -18.422 -28.844 1 93.25 224 ALA A CA 1
ATOM 1668 C C . ALA A 1 224 ? 10.102 -19.328 -28.719 1 93.25 224 ALA A C 1
ATOM 1670 O O . ALA A 1 224 ? 10.5 -19.969 -29.688 1 93.25 224 ALA A O 1
ATOM 1671 N N . GLY A 1 225 ? 10.664 -19.266 -27.547 1 92.38 225 GLY A N 1
ATOM 1672 C CA . GLY A 1 225 ? 11.773 -20.156 -27.266 1 92.38 225 GLY A CA 1
ATOM 1673 C C . GLY A 1 225 ? 13.117 -19.594 -27.703 1 92.38 225 GLY A C 1
ATOM 1674 O O . GLY A 1 225 ? 14.164 -20.188 -27.438 1 92.38 225 GLY A O 1
ATOM 1675 N N . SER A 1 226 ? 13.172 -18.422 -28.359 1 95.69 226 SER A N 1
ATOM 1676 C CA . SER A 1 226 ? 14.414 -17.844 -28.859 1 95.69 226 SER A CA 1
ATOM 1677 C C . SER A 1 226 ? 15.234 -17.25 -27.719 1 95.69 226 SER A C 1
ATOM 1679 O O . SER A 1 226 ? 14.695 -16.938 -26.656 1 95.69 226 SER A O 1
ATOM 1681 N N . ALA A 1 227 ? 16.547 -17.172 -27.969 1 95.19 227 ALA A N 1
ATOM 1682 C CA . ALA A 1 227 ? 17.469 -16.578 -27 1 95.19 227 ALA A CA 1
ATOM 1683 C C . ALA A 1 227 ? 17.156 -15.102 -26.766 1 95.19 227 ALA A C 1
ATOM 1685 O O . ALA A 1 227 ? 17.281 -14.594 -25.656 1 95.19 227 ALA A O 1
ATOM 1686 N N . GLU A 1 228 ? 16.766 -14.43 -27.859 1 96.62 228 GLU A N 1
ATOM 1687 C CA . GLU A 1 228 ? 16.438 -13.008 -27.766 1 96.62 228 GLU A CA 1
ATOM 1688 C C . GLU A 1 228 ? 15.227 -12.773 -26.875 1 96.62 228 GLU A C 1
ATOM 1690 O O . GLU A 1 228 ? 15.219 -11.852 -26.062 1 96.62 228 GLU A O 1
ATOM 1695 N N . ARG A 1 229 ? 14.25 -13.594 -27.062 1 96.69 229 ARG A N 1
ATOM 1696 C CA . ARG A 1 229 ? 13.047 -13.492 -26.25 1 96.69 229 ARG A CA 1
ATOM 1697 C C . ARG A 1 229 ? 13.359 -13.766 -24.781 1 96.69 229 ARG A C 1
ATOM 1699 O O . ARG A 1 229 ? 12.883 -13.047 -23.891 1 96.69 229 ARG A O 1
ATOM 1706 N N . ARG A 1 230 ? 14.086 -14.719 -24.5 1 95.25 230 ARG A N 1
ATOM 1707 C CA . ARG A 1 230 ? 14.461 -15.062 -23.141 1 95.25 230 ARG A CA 1
ATOM 1708 C C . ARG A 1 230 ? 15.289 -13.953 -22.5 1 95.25 230 ARG A C 1
ATOM 1710 O O . ARG A 1 230 ? 15.109 -13.648 -21.312 1 95.25 230 ARG A O 1
ATOM 1717 N N . ALA A 1 231 ? 16.203 -13.406 -23.281 1 96.06 231 ALA A N 1
ATOM 1718 C CA . ALA A 1 231 ? 17.031 -12.312 -22.781 1 96.06 231 ALA A CA 1
ATOM 1719 C C . ALA A 1 231 ? 16.188 -11.109 -22.391 1 96.06 231 ALA A C 1
ATOM 1721 O O . ALA A 1 231 ? 16.406 -10.492 -21.359 1 96.06 231 ALA A O 1
ATOM 1722 N N . LYS A 1 232 ? 15.227 -10.781 -23.25 1 97.31 232 LYS A N 1
ATOM 1723 C CA . LYS A 1 232 ? 14.344 -9.656 -22.969 1 97.31 232 LYS A CA 1
ATOM 1724 C C . LYS A 1 232 ? 13.484 -9.93 -21.734 1 97.31 232 LYS A C 1
ATOM 1726 O O . LYS A 1 232 ? 13.281 -9.047 -20.906 1 97.31 232 LYS A O 1
ATOM 1731 N N . ARG A 1 233 ? 12.953 -11.148 -21.688 1 97 233 ARG A N 1
ATOM 1732 C CA . ARG A 1 233 ? 12.188 -11.539 -20.5 1 97 233 ARG A CA 1
ATOM 1733 C C . ARG A 1 233 ? 13.008 -11.367 -19.234 1 97 233 ARG A C 1
ATOM 1735 O O . ARG A 1 233 ? 12.516 -10.828 -18.234 1 97 233 ARG A O 1
ATOM 1742 N N . ASN A 1 234 ? 14.227 -11.805 -19.25 1 96 234 ASN A N 1
ATOM 1743 C CA . ASN A 1 234 ? 15.102 -11.703 -18.078 1 96 234 ASN A CA 1
ATOM 1744 C C . ASN A 1 234 ? 15.344 -10.25 -17.688 1 96 234 ASN A C 1
ATOM 1746 O O . ASN A 1 234 ? 15.422 -9.93 -16.5 1 96 234 ASN A O 1
ATOM 1750 N N . GLU A 1 235 ? 15.43 -9.43 -18.703 1 96.75 235 GLU A N 1
ATOM 1751 C CA . GLU A 1 235 ? 15.609 -8 -18.453 1 96.75 235 GLU A CA 1
ATOM 1752 C C . GLU A 1 235 ? 14.406 -7.41 -17.719 1 96.75 235 GLU A C 1
ATOM 1754 O O . GLU A 1 235 ? 14.547 -6.43 -16.984 1 96.75 235 GLU A O 1
ATOM 1759 N N . LEU A 1 236 ? 13.25 -8.008 -17.875 1 97.44 236 LEU A N 1
ATOM 1760 C CA . LEU A 1 236 ? 12 -7.438 -17.375 1 97.44 236 LEU A CA 1
ATOM 1761 C C . LEU A 1 236 ? 11.531 -8.156 -16.125 1 97.44 236 LEU A C 1
ATOM 1763 O O . LEU A 1 236 ? 10.438 -7.887 -15.609 1 97.44 236 LEU A O 1
ATOM 1767 N N . MET A 1 237 ? 12.359 -9.031 -15.555 1 97.31 237 MET A N 1
ATOM 1768 C CA . MET A 1 237 ? 11.906 -9.859 -14.445 1 97.31 237 MET A CA 1
ATOM 1769 C C . MET A 1 237 ? 11.609 -9.008 -13.219 1 97.31 237 MET A C 1
ATOM 1771 O O . MET A 1 237 ? 10.672 -9.297 -12.469 1 97.31 237 MET A O 1
ATOM 1775 N N . ASP A 1 238 ? 12.391 -7.996 -13.031 1 97 238 ASP A N 1
ATOM 1776 C CA . ASP A 1 238 ? 12.133 -7.082 -11.93 1 97 238 ASP A CA 1
ATOM 1777 C C . ASP A 1 238 ? 10.742 -6.465 -12.047 1 97 238 ASP A C 1
ATOM 1779 O O . ASP A 1 238 ? 9.992 -6.406 -11.062 1 97 238 ASP A O 1
ATOM 1783 N N . ASP A 1 239 ? 10.383 -6.027 -13.242 1 97.81 239 ASP A N 1
ATOM 1784 C CA . ASP A 1 239 ? 9.078 -5.414 -13.492 1 97.81 239 ASP A CA 1
ATOM 1785 C C . ASP A 1 239 ? 7.949 -6.414 -13.266 1 97.81 239 ASP A C 1
ATOM 1787 O O . ASP A 1 239 ? 6.93 -6.078 -12.664 1 97.81 239 ASP A O 1
ATOM 1791 N N . PHE A 1 240 ? 8.141 -7.625 -13.75 1 98.38 240 PHE A N 1
ATOM 1792 C CA . PHE A 1 240 ? 7.113 -8.648 -13.594 1 98.38 240 PHE A CA 1
ATOM 1793 C C . PHE A 1 240 ? 6.941 -9.016 -12.125 1 98.38 240 PHE A C 1
ATOM 1795 O O . PHE A 1 240 ? 5.824 -9.273 -11.672 1 98.38 240 PHE A O 1
ATOM 1802 N N . LEU A 1 241 ? 8.031 -9.078 -11.438 1 98.44 241 LEU A N 1
ATOM 1803 C CA . LEU A 1 241 ? 7.992 -9.398 -10.016 1 98.44 241 LEU A CA 1
ATOM 1804 C C . LEU A 1 241 ? 7.227 -8.328 -9.234 1 98.44 241 LEU A C 1
ATOM 1806 O O . LEU A 1 241 ? 6.379 -8.656 -8.398 1 98.44 241 LEU A O 1
ATOM 1810 N N . ILE A 1 242 ? 7.445 -7.07 -9.492 1 98.62 242 ILE A N 1
ATOM 1811 C CA . ILE A 1 242 ? 6.758 -5.961 -8.844 1 98.62 242 ILE A CA 1
ATOM 1812 C C . ILE A 1 242 ? 5.281 -5.973 -9.227 1 98.62 242 ILE A C 1
ATOM 1814 O O . ILE A 1 242 ? 4.41 -5.793 -8.367 1 98.62 242 ILE A O 1
ATOM 1818 N N . ALA A 1 243 ? 5.012 -6.207 -10.5 1 98.81 243 ALA A N 1
ATOM 1819 C CA . ALA A 1 243 ? 3.627 -6.25 -10.969 1 98.81 243 ALA A CA 1
ATOM 1820 C C . ALA A 1 243 ? 2.84 -7.344 -10.25 1 98.81 243 ALA A C 1
ATOM 1822 O O . ALA A 1 243 ? 1.68 -7.145 -9.883 1 98.81 243 ALA A O 1
ATOM 1823 N N . SER A 1 244 ? 3.49 -8.492 -10.148 1 98.75 244 SER A N 1
ATOM 1824 C CA . SER A 1 244 ? 2.863 -9.594 -9.422 1 98.75 244 SER A CA 1
ATOM 1825 C C . SER A 1 244 ? 2.592 -9.211 -7.969 1 98.75 244 SER A C 1
ATOM 1827 O O . SER A 1 244 ? 1.546 -9.555 -7.414 1 98.75 244 SER A O 1
ATOM 1829 N N . ASP A 1 245 ? 3.516 -8.547 -7.367 1 98.81 245 ASP A N 1
ATOM 1830 C CA . ASP A 1 245 ? 3.354 -8.078 -5.996 1 98.81 245 ASP A CA 1
ATOM 1831 C C . ASP A 1 245 ? 2.207 -7.07 -5.895 1 98.81 245 ASP A C 1
ATOM 1833 O O . ASP A 1 245 ? 1.412 -7.121 -4.953 1 98.81 245 ASP A O 1
ATOM 1837 N N . PHE A 1 246 ? 2.105 -6.109 -6.875 1 98.81 246 PHE A N 1
ATOM 1838 C CA . PHE A 1 246 ? 0.988 -5.172 -6.949 1 98.81 246 PHE A CA 1
ATOM 1839 C C . PHE A 1 246 ? -0.339 -5.922 -7.004 1 98.81 246 PHE A C 1
ATOM 1841 O O . PHE A 1 246 ? -1.278 -5.582 -6.277 1 98.81 246 PHE A O 1
ATOM 1848 N N . ALA A 1 247 ? -0.373 -6.93 -7.836 1 98.81 247 ALA A N 1
ATOM 1849 C CA . ALA A 1 247 ? -1.587 -7.727 -7.98 1 98.81 247 ALA A CA 1
ATOM 1850 C C . ALA A 1 247 ? -1.96 -8.398 -6.664 1 98.81 247 ALA A C 1
ATOM 1852 O O . ALA A 1 247 ? -3.135 -8.445 -6.293 1 98.81 247 ALA A O 1
ATOM 1853 N N . GLY A 1 248 ? -0.96 -8.938 -5.984 1 98.62 248 GLY A N 1
ATOM 1854 C CA . GLY A 1 248 ? -1.182 -9.57 -4.691 1 98.62 248 GLY A CA 1
ATOM 1855 C C . GLY A 1 248 ? -1.755 -8.617 -3.654 1 98.62 248 GLY A C 1
ATOM 1856 O O . GLY A 1 248 ? -2.701 -8.961 -2.945 1 98.62 248 GLY A O 1
ATOM 1857 N N . ILE A 1 249 ? -1.203 -7.414 -3.596 1 98.62 249 ILE A N 1
ATOM 1858 C CA . ILE A 1 249 ? -1.688 -6.398 -2.664 1 98.62 249 ILE A CA 1
ATOM 1859 C C . ILE A 1 249 ? -3.146 -6.07 -2.973 1 98.62 249 ILE A C 1
ATOM 1861 O O . ILE A 1 249 ? -3.973 -5.969 -2.062 1 98.62 249 ILE A O 1
ATOM 1865 N N . ALA A 1 250 ? -3.469 -5.961 -4.215 1 98.62 250 ALA A N 1
ATOM 1866 C CA . ALA A 1 250 ? -4.809 -5.57 -4.641 1 98.62 250 ALA A CA 1
ATOM 1867 C C . ALA A 1 250 ? -5.832 -6.645 -4.281 1 98.62 250 ALA A C 1
ATOM 1869 O O . ALA A 1 250 ? -6.852 -6.352 -3.652 1 98.62 250 ALA A O 1
ATOM 1870 N N . PHE A 1 251 ? -5.555 -7.891 -4.637 1 97.94 251 PHE A N 1
ATOM 1871 C CA . PHE A 1 251 ? -6.613 -8.891 -4.52 1 97.94 251 PHE A CA 1
ATOM 1872 C C . PHE A 1 251 ? -6.738 -9.375 -3.08 1 97.94 251 PHE A C 1
ATOM 1874 O O . PHE A 1 251 ? -7.738 -9.992 -2.713 1 97.94 251 PHE A O 1
ATOM 1881 N N . ASP A 1 252 ? -5.676 -9.117 -2.268 1 97.75 252 ASP A N 1
ATOM 1882 C CA . ASP A 1 252 ? -5.824 -9.5 -0.868 1 97.75 252 ASP A CA 1
ATOM 1883 C C . ASP A 1 252 ? -7.035 -8.82 -0.236 1 97.75 252 ASP A C 1
ATOM 1885 O O . ASP A 1 252 ? -7.754 -9.43 0.561 1 97.75 252 ASP A O 1
ATOM 1889 N N . THR A 1 253 ? -7.258 -7.582 -0.609 1 97.19 253 THR A N 1
ATOM 1890 C CA . THR A 1 253 ? -8.375 -6.816 -0.076 1 97.19 253 THR A CA 1
ATOM 1891 C C . THR A 1 253 ? -9.602 -6.957 -0.973 1 97.19 253 THR A C 1
ATOM 1893 O O . THR A 1 253 ? -10.703 -7.242 -0.493 1 97.19 253 THR A O 1
ATOM 1896 N N . ALA A 1 254 ? -9.43 -6.867 -2.262 1 97.81 254 ALA A N 1
ATOM 1897 C CA . ALA A 1 254 ? -10.555 -6.785 -3.186 1 97.81 254 ALA A CA 1
ATOM 1898 C C . ALA A 1 254 ? -11.07 -8.172 -3.547 1 97.81 254 ALA A C 1
ATOM 1900 O O . ALA A 1 254 ? -12.234 -8.328 -3.936 1 97.81 254 ALA A O 1
ATOM 1901 N N . GLY A 1 255 ? -10.109 -9.188 -3.514 1 96.94 255 GLY A N 1
ATOM 1902 C CA . GLY A 1 255 ? -10.508 -10.562 -3.762 1 96.94 255 GLY A CA 1
ATOM 1903 C C . GLY A 1 255 ? -10.43 -10.953 -5.227 1 96.94 255 GLY A C 1
ATOM 1904 O O . GLY A 1 255 ? -10.438 -10.086 -6.105 1 96.94 255 GLY A O 1
ATOM 1905 N N . CYS A 1 256 ? -10.312 -12.242 -5.453 1 97 256 CYS A N 1
ATOM 1906 C CA . CYS A 1 256 ? -10.484 -12.836 -6.773 1 97 256 CYS A CA 1
ATOM 1907 C C . CYS A 1 256 ? -11.922 -13.266 -6.996 1 97 256 CYS A C 1
ATOM 1909 O O . CYS A 1 256 ? -12.75 -13.188 -6.086 1 97 256 CYS A O 1
ATOM 1911 N N . ALA A 1 257 ? -12.25 -13.742 -8.219 1 98.38 257 ALA A N 1
ATOM 1912 C CA . ALA A 1 257 ? -13.664 -13.914 -8.562 1 98.38 257 ALA A CA 1
ATOM 1913 C C . ALA A 1 257 ? -13.867 -15.133 -9.453 1 98.38 257 ALA A C 1
ATOM 1915 O O . ALA A 1 257 ? -13.352 -16.219 -9.164 1 98.38 257 ALA A O 1
ATOM 1916 N N . ALA A 1 258 ? -14.641 -15.023 -10.461 1 98.62 258 ALA A N 1
ATOM 1917 C CA . ALA A 1 258 ? -15.18 -16.141 -11.227 1 98.62 258 ALA A CA 1
ATOM 1918 C C . ALA A 1 258 ? -14.07 -16.859 -11.992 1 98.62 258 ALA A C 1
ATOM 1920 O O . ALA A 1 258 ? -14.094 -18.094 -12.117 1 98.62 258 ALA A O 1
ATOM 1921 N N . ALA A 1 259 ? -13.141 -16.109 -12.594 1 98.44 259 ALA A N 1
ATOM 1922 C CA . ALA A 1 259 ? -12.07 -16.797 -13.32 1 98.44 259 ALA A CA 1
ATOM 1923 C C . ALA A 1 259 ? -11.352 -17.797 -12.422 1 98.44 259 ALA A C 1
ATOM 1925 O O . ALA A 1 259 ? -11.141 -18.953 -12.812 1 98.44 259 ALA A O 1
ATOM 1926 N N . HIS A 1 260 ? -11.023 -17.406 -11.219 1 96.38 260 HIS A N 1
ATOM 1927 C CA . HIS A 1 260 ? -10.383 -18.281 -10.258 1 96.38 260 HIS A CA 1
ATOM 1928 C C . HIS A 1 260 ? -11.32 -19.406 -9.828 1 96.38 260 HIS A C 1
ATOM 1930 O O . HIS A 1 260 ? -10.93 -20.578 -9.812 1 96.38 260 HIS A O 1
ATOM 1936 N N . ALA A 1 261 ? -12.539 -19.047 -9.492 1 95.38 261 ALA A N 1
ATOM 1937 C CA . ALA A 1 261 ? -13.516 -20.031 -9.031 1 95.38 261 ALA A CA 1
ATOM 1938 C C . ALA A 1 261 ? -13.688 -21.156 -10.055 1 95.38 261 ALA A C 1
ATOM 1940 O O . ALA A 1 261 ? -13.695 -22.328 -9.695 1 95.38 261 ALA A O 1
ATOM 1941 N N . LEU A 1 262 ? -13.812 -20.797 -11.32 1 97 262 LEU A N 1
ATOM 1942 C CA . LEU A 1 262 ? -14.039 -21.766 -12.383 1 97 262 LEU A CA 1
ATOM 1943 C C . LEU A 1 262 ? -12.766 -22.562 -12.68 1 97 262 LEU A C 1
ATOM 1945 O O . LEU A 1 262 ? -12.82 -23.766 -12.922 1 97 262 LEU A O 1
ATOM 1949 N N . SER A 1 263 ? -11.641 -21.891 -12.594 1 94.62 263 SER A N 1
ATOM 1950 C CA . SER A 1 263 ? -10.367 -22.5 -12.945 1 94.62 263 SER A CA 1
ATOM 1951 C C . SER A 1 263 ? -10.008 -23.641 -11.984 1 94.62 263 SER A C 1
ATOM 1953 O O . SER A 1 263 ? -9.289 -24.562 -12.352 1 94.62 263 SER A O 1
ATOM 1955 N N . TYR A 1 264 ? -10.531 -23.578 -10.758 1 89.75 264 TYR A N 1
ATOM 1956 C CA . TYR A 1 264 ? -10.227 -24.594 -9.758 1 89.75 264 TYR A CA 1
ATOM 1957 C C . TYR A 1 264 ? -10.719 -25.969 -10.211 1 89.75 264 TYR A C 1
ATOM 1959 O O . TYR A 1 264 ? -10.18 -26.984 -9.789 1 89.75 264 TYR A O 1
ATOM 1967 N N . GLN A 1 265 ? -11.719 -26 -11.047 1 89.5 265 GLN A N 1
ATOM 1968 C CA . GLN A 1 265 ? -12.258 -27.266 -11.539 1 89.5 265 GLN A CA 1
ATOM 1969 C C . GLN A 1 265 ? -11.266 -27.953 -12.477 1 89.5 265 GLN A C 1
ATOM 1971 O O . GLN A 1 265 ? -11.242 -29.188 -12.57 1 89.5 265 GLN A O 1
ATOM 1976 N N . LEU A 1 266 ? -10.438 -27.172 -13.188 1 89 266 LEU A N 1
ATOM 1977 C CA . LEU A 1 266 ? -9.438 -27.703 -14.102 1 89 266 LEU A CA 1
ATOM 1978 C C . LEU A 1 266 ? -8.195 -28.156 -13.344 1 89 266 LEU A C 1
ATOM 1980 O O . LEU A 1 266 ? -7.633 -29.219 -13.641 1 89 266 LEU A O 1
ATOM 1984 N N . GLY A 1 267 ? -7.684 -27.375 -12.469 1 80.19 267 GLY A N 1
ATOM 1985 C CA . GLY A 1 267 ? -6.473 -27.656 -11.711 1 80.19 267 GLY A CA 1
ATOM 1986 C C . GLY A 1 267 ? -6.59 -28.875 -10.828 1 80.19 267 GLY A C 1
ATOM 1987 O O . GLY A 1 267 ? -5.684 -29.719 -10.789 1 80.19 267 GLY A O 1
ATOM 1988 N N . GLY A 1 268 ? -7.664 -29.031 -10.117 1 75.12 268 GLY A N 1
ATOM 1989 C CA . GLY A 1 268 ? -7.863 -30.141 -9.188 1 75.12 268 GLY A CA 1
ATOM 1990 C C . GLY A 1 268 ? -7.98 -31.484 -9.867 1 75.12 268 GLY A C 1
ATOM 1991 O O . GLY A 1 268 ? -7.188 -32.375 -9.609 1 75.12 268 GLY A O 1
ATOM 1992 N N . LYS A 1 269 ? -8.758 -31.562 -10.875 1 77.06 269 LYS A N 1
ATOM 1993 C CA . LYS A 1 269 ? -9.109 -32.844 -11.492 1 77.06 269 LYS A CA 1
ATOM 1994 C C . LYS A 1 269 ? -8.156 -33.188 -12.641 1 77.06 269 LYS A C 1
ATOM 1996 O O . LYS A 1 269 ? -7.789 -34.344 -12.828 1 77.06 269 LYS A O 1
ATOM 2001 N N . TYR A 1 270 ? -7.66 -32.156 -13.328 1 85.31 270 TYR A N 1
ATOM 2002 C CA . TYR A 1 270 ? -6.93 -32.438 -14.562 1 85.31 270 TYR A CA 1
ATOM 2003 C C . TYR A 1 270 ? -5.477 -32 -14.445 1 85.31 270 TYR A C 1
ATOM 2005 O O . TYR A 1 270 ? -4.73 -32.031 -15.422 1 85.31 270 TYR A O 1
ATOM 2013 N N . HIS A 1 271 ? -5.078 -31.5 -13.281 1 82.38 271 HIS A N 1
ATOM 2014 C CA . HIS A 1 271 ? -3.699 -31.188 -12.922 1 82.38 271 HIS A CA 1
ATOM 2015 C C . HIS A 1 271 ? -3.109 -30.141 -13.875 1 82.38 271 HIS A C 1
ATOM 2017 O O . HIS A 1 271 ? -1.984 -30.297 -14.352 1 82.38 271 HIS A O 1
ATOM 2023 N N . VAL A 1 272 ? -3.91 -29.219 -14.312 1 88.75 272 VAL A N 1
ATOM 2024 C CA . VAL A 1 272 ? -3.479 -28.094 -15.125 1 88.75 272 VAL A CA 1
ATOM 2025 C C . VAL A 1 272 ? -2.898 -27 -14.227 1 88.75 272 VAL A C 1
ATOM 2027 O O . VAL A 1 272 ? -3.467 -26.688 -13.188 1 88.75 272 VAL A O 1
ATOM 2030 N N . PRO A 1 273 ? -1.704 -26.422 -14.547 1 87.56 273 PRO A N 1
ATOM 2031 C CA . PRO A 1 273 ? -1.151 -25.328 -13.758 1 87.56 273 PRO A CA 1
ATOM 2032 C C . PRO A 1 273 ? -2.156 -24.188 -13.531 1 87.56 273 PRO A C 1
ATOM 2034 O O . PRO A 1 273 ? -2.947 -23.875 -14.422 1 87.56 273 PRO A O 1
ATOM 2037 N N . HIS A 1 274 ? -2.072 -23.609 -12.414 1 88.81 274 HIS A N 1
ATOM 2038 C CA . HIS A 1 274 ? -3.062 -22.656 -11.945 1 88.81 274 HIS A CA 1
ATOM 2039 C C . HIS A 1 274 ? -3.229 -21.5 -12.93 1 88.81 274 HIS A C 1
ATOM 2041 O O . HIS A 1 274 ? -4.348 -21.188 -13.352 1 88.81 274 HIS A O 1
ATOM 2047 N N . GLY A 1 275 ? -2.127 -20.875 -13.359 1 93.56 275 GLY A N 1
ATOM 2048 C CA . GLY A 1 275 ? -2.186 -19.766 -14.289 1 93.56 275 GLY A CA 1
ATOM 2049 C C . GLY A 1 275 ? -2.768 -20.141 -15.641 1 93.56 275 GLY A C 1
ATOM 2050 O O . GLY A 1 275 ? -3.453 -19.344 -16.281 1 93.56 275 GLY A O 1
ATOM 2051 N N . GLU A 1 276 ? -2.482 -21.359 -16.047 1 95.62 276 GLU A N 1
ATOM 2052 C CA . GLU A 1 276 ? -3.053 -21.875 -17.297 1 95.62 276 GLU A CA 1
ATOM 2053 C C . GLU A 1 276 ? -4.551 -22.109 -17.156 1 95.62 276 GLU A C 1
ATOM 2055 O O . GLU A 1 276 ? -5.324 -21.797 -18.062 1 95.62 276 GLU A O 1
ATOM 2060 N N . SER A 1 277 ? -4.914 -22.641 -16.062 1 95.25 277 SER A N 1
ATOM 2061 C CA . SER A 1 277 ? -6.336 -22.844 -15.797 1 95.25 277 SER A CA 1
ATOM 2062 C C . SER A 1 277 ? -7.086 -21.516 -15.781 1 95.25 277 SER A C 1
ATOM 2064 O O . SER A 1 277 ? -8.188 -21.406 -16.328 1 95.25 277 SER A O 1
ATOM 2066 N N . ASN A 1 278 ? -6.504 -20.547 -15.156 1 97.25 278 ASN A N 1
ATOM 2067 C CA . ASN A 1 278 ? -7.094 -19.219 -15.117 1 97.25 278 ASN A CA 1
ATOM 2068 C C . ASN A 1 278 ? -7.262 -18.641 -16.516 1 97.25 278 ASN A C 1
ATOM 2070 O O . ASN A 1 278 ? -8.297 -18.047 -16.828 1 97.25 278 ASN A O 1
ATOM 2074 N N . TYR A 1 279 ? -6.227 -18.812 -17.297 1 98.12 279 TYR A N 1
ATOM 2075 C CA . TYR A 1 279 ? -6.289 -18.281 -18.656 1 98.12 279 TYR A CA 1
ATOM 2076 C C . TYR A 1 279 ? -7.414 -18.938 -19.453 1 98.12 279 TYR A C 1
ATOM 2078 O O . TYR A 1 279 ? -8.133 -18.266 -20.188 1 98.12 279 TYR A O 1
ATOM 2086 N N . ALA A 1 280 ? -7.57 -20.234 -19.281 1 98.12 280 ALA A N 1
ATOM 2087 C CA . ALA A 1 280 ? -8.594 -20.984 -20 1 98.12 280 ALA A CA 1
ATOM 2088 C C . ALA A 1 280 ? -9.984 -20.406 -19.734 1 98.12 280 ALA A C 1
ATOM 2090 O O . ALA A 1 280 ? -10.852 -20.453 -20.609 1 98.12 280 ALA A O 1
ATOM 2091 N N . MET A 1 281 ? -10.156 -19.781 -18.578 1 98.38 281 MET A N 1
ATOM 2092 C CA . MET A 1 281 ? -11.469 -19.281 -18.172 1 98.38 281 MET A CA 1
ATOM 2093 C C . MET A 1 281 ? -11.586 -17.781 -18.438 1 98.38 281 MET A C 1
ATOM 2095 O O . MET A 1 281 ? -12.688 -17.25 -18.562 1 98.38 281 MET A O 1
ATOM 2099 N N . PHE A 1 282 ? -10.516 -17.078 -18.531 1 98.62 282 PHE A N 1
ATOM 2100 C CA . PHE A 1 282 ? -10.352 -15.664 -18.266 1 98.62 282 PHE A CA 1
ATOM 2101 C C . PHE A 1 282 ? -11.242 -14.828 -19.188 1 98.62 282 PHE A C 1
ATOM 2103 O O . PHE A 1 282 ? -12.219 -14.227 -18.734 1 98.62 282 PHE A O 1
ATOM 2110 N N . THR A 1 283 ? -11.047 -14.844 -20.5 1 98 283 THR A N 1
ATOM 2111 C CA . THR A 1 283 ? -11.797 -13.984 -21.406 1 98 283 THR A CA 1
ATOM 2112 C C . THR A 1 283 ? -13.234 -14.484 -21.547 1 98 283 THR A C 1
ATOM 2114 O O . THR A 1 283 ? -14.141 -13.711 -21.844 1 98 283 THR A O 1
ATOM 2117 N N . GLY A 1 284 ? -13.477 -15.867 -21.359 1 98.38 284 GLY A N 1
ATOM 2118 C CA . GLY A 1 284 ? -14.836 -16.375 -21.344 1 98.38 284 GLY A CA 1
ATOM 2119 C C . GLY A 1 284 ? -15.688 -15.75 -20.266 1 98.38 284 GLY A C 1
ATOM 2120 O O . GLY A 1 284 ? -16.844 -15.383 -20.5 1 98.38 284 GLY A O 1
ATOM 2121 N N . VAL A 1 285 ? -15.078 -15.609 -19.078 1 98.81 285 VAL A N 1
ATOM 2122 C CA . VAL A 1 285 ? -15.781 -14.969 -17.969 1 98.81 285 VAL A CA 1
ATOM 2123 C C . VAL A 1 285 ? -16.047 -13.508 -18.297 1 98.81 285 VAL A C 1
ATOM 2125 O O . VAL A 1 285 ? -17.172 -13.023 -18.141 1 98.81 285 VAL A O 1
ATOM 2128 N N . LEU A 1 286 ? -15.078 -12.789 -18.812 1 98.75 286 LEU A N 1
ATOM 2129 C CA . LEU A 1 286 ? -15.203 -11.359 -19.094 1 98.75 286 LEU A CA 1
ATOM 2130 C C . LEU A 1 286 ? -16.266 -11.109 -20.172 1 98.75 286 LEU A C 1
ATOM 2132 O O . LEU A 1 286 ? -17.047 -10.164 -20.062 1 98.75 286 LEU A O 1
ATOM 2136 N N . ARG A 1 287 ? -16.281 -11.984 -21.219 1 98.56 287 ARG A N 1
ATOM 2137 C CA . ARG A 1 287 ? -17.281 -11.852 -22.266 1 98.56 287 ARG A CA 1
ATOM 2138 C C . ARG A 1 287 ? -18.688 -12.047 -21.703 1 98.56 287 ARG A C 1
ATOM 2140 O O . ARG A 1 287 ? -19.625 -11.359 -22.109 1 98.56 287 ARG A O 1
ATOM 2147 N N . ASN A 1 288 ? -18.812 -12.969 -20.812 1 98.75 288 ASN A N 1
ATOM 2148 C CA . ASN A 1 288 ? -20.125 -13.211 -20.219 1 98.75 288 ASN A CA 1
ATOM 2149 C C . ASN A 1 288 ? -20.531 -12.062 -19.297 1 98.75 288 ASN A C 1
ATOM 2151 O O . ASN A 1 288 ? -21.703 -11.703 -19.234 1 98.75 288 ASN A O 1
ATOM 2155 N N . TYR A 1 289 ? -19.562 -11.461 -18.516 1 98.75 289 TYR A N 1
ATOM 2156 C CA . TYR A 1 289 ? -19.859 -10.242 -17.781 1 98.75 289 TYR A CA 1
ATOM 2157 C C . TYR A 1 289 ? -20.438 -9.18 -18.688 1 98.75 289 TYR A C 1
ATOM 2159 O O . TYR A 1 289 ? -21.484 -8.586 -18.391 1 98.75 289 TYR A O 1
ATOM 2167 N N . MET A 1 290 ? -19.844 -9.039 -19.891 1 98.31 290 MET A N 1
ATOM 2168 C CA . MET A 1 290 ? -20.203 -7.992 -20.844 1 98.31 290 MET A CA 1
ATOM 2169 C C . MET A 1 290 ? -21.609 -8.219 -21.406 1 98.31 290 MET A C 1
ATOM 2171 O O . MET A 1 290 ? -22.328 -7.262 -21.703 1 98.31 290 MET A O 1
ATOM 2175 N N . GLU A 1 291 ? -22.016 -9.461 -21.531 1 98.25 291 GLU A N 1
ATOM 2176 C CA . GLU A 1 291 ? -23.359 -9.773 -21.984 1 98.25 291 GLU A CA 1
ATOM 2177 C C . GLU A 1 291 ? -24.406 -9.344 -20.969 1 98.25 291 GLU A C 1
ATOM 2179 O O . GLU A 1 291 ? -25.531 -8.992 -21.344 1 98.25 291 GLU A O 1
ATOM 2184 N N . ILE A 1 292 ? -24 -9.336 -19.734 1 98.44 292 ILE A N 1
ATOM 2185 C CA . ILE A 1 292 ? -24.938 -9 -18.656 1 98.44 292 ILE A CA 1
ATOM 2186 C C . ILE A 1 292 ? -24.875 -7.496 -18.375 1 98.44 292 ILE A C 1
ATOM 2188 O O . ILE A 1 292 ? -25.922 -6.852 -18.234 1 98.44 292 ILE A O 1
ATOM 2192 N N . LYS A 1 293 ? -23.734 -6.922 -18.234 1 98.25 293 LYS A N 1
ATOM 2193 C CA . LYS A 1 293 ? -23.5 -5.512 -17.953 1 98.25 293 LYS A CA 1
ATOM 2194 C C . LYS A 1 293 ? -22.219 -5.02 -18.641 1 98.25 293 LYS A C 1
ATOM 2196 O O . LYS A 1 293 ? -21.125 -5.512 -18.359 1 98.25 293 LYS A O 1
ATOM 2201 N N . SER A 1 294 ? -22.359 -4.031 -19.531 1 97.81 294 SER A N 1
ATOM 2202 C CA . SER A 1 294 ? -21.219 -3.604 -20.328 1 97.81 294 SER A CA 1
ATOM 2203 C C . SER A 1 294 ? -20.734 -2.225 -19.906 1 97.81 294 SER A C 1
ATOM 2205 O O . SER A 1 294 ? -19.781 -1.694 -20.484 1 97.81 294 SER A O 1
ATOM 2207 N N . ASP A 1 295 ? -21.328 -1.615 -18.906 1 98.25 295 ASP A N 1
ATOM 2208 C CA . ASP A 1 295 ? -20.906 -0.324 -18.375 1 98.25 295 ASP A CA 1
ATOM 2209 C C . ASP A 1 295 ? -20.25 -0.485 -17 1 98.25 295 ASP A C 1
ATOM 2211 O O . ASP A 1 295 ? -19.953 -1.604 -16.578 1 98.25 295 ASP A O 1
ATOM 2215 N N . GLY A 1 296 ? -19.875 0.661 -16.344 1 97.88 296 GLY A N 1
ATOM 2216 C CA . GLY A 1 296 ? -19.203 0.602 -15.055 1 97.88 296 GLY A CA 1
ATOM 2217 C C . GLY A 1 296 ? -17.719 0.299 -15.164 1 97.88 296 GLY A C 1
ATOM 2218 O O . GLY A 1 296 ? -17.062 0.747 -16.094 1 97.88 296 GLY A O 1
ATOM 2219 N N . GLU A 1 297 ? -17.25 -0.373 -14.188 1 98.62 297 GLU A N 1
ATOM 2220 C CA . GLU A 1 297 ? -15.812 -0.561 -14.07 1 98.62 297 GLU A CA 1
ATOM 2221 C C . GLU A 1 297 ? -15.273 -1.413 -15.219 1 98.62 297 GLU A C 1
ATOM 2223 O O . GLU A 1 297 ? -14.125 -1.244 -15.641 1 98.62 297 GLU A O 1
ATOM 2228 N N . ILE A 1 298 ? -16.078 -2.369 -15.742 1 98.75 298 ILE A N 1
ATOM 2229 C CA . ILE A 1 298 ? -15.586 -3.221 -16.828 1 98.75 298 ILE A CA 1
ATOM 2230 C C . ILE A 1 298 ? -15.352 -2.379 -18.078 1 98.75 298 ILE A C 1
ATOM 2232 O O . ILE A 1 298 ? -14.43 -2.648 -18.844 1 98.75 298 ILE A O 1
ATOM 2236 N N . ALA A 1 299 ? -16.203 -1.366 -18.328 1 98.75 299 ALA A N 1
ATOM 2237 C CA . ALA A 1 299 ? -15.984 -0.447 -19.438 1 98.75 299 ALA A CA 1
ATOM 2238 C C . ALA A 1 299 ? -14.68 0.324 -19.266 1 98.75 299 ALA A C 1
ATOM 2240 O O . ALA A 1 299 ? -13.945 0.533 -20.234 1 98.75 299 ALA A O 1
ATOM 2241 N N . THR A 1 300 ? -14.445 0.786 -18.031 1 98.69 300 THR A N 1
ATOM 2242 C CA . THR A 1 300 ? -13.203 1.475 -17.719 1 98.69 300 THR A CA 1
ATOM 2243 C C . THR A 1 300 ? -12 0.568 -17.969 1 98.69 300 THR A C 1
ATOM 2245 O O . THR A 1 300 ? -11.016 0.991 -18.578 1 98.69 300 THR A O 1
ATOM 2248 N N . LEU A 1 301 ? -12.102 -0.661 -17.516 1 98.81 301 LEU A N 1
ATOM 2249 C CA . LEU A 1 301 ? -11.047 -1.651 -17.703 1 98.81 301 LEU A CA 1
ATOM 2250 C C . LEU A 1 301 ? -10.781 -1.896 -19.172 1 98.81 301 LEU A C 1
ATOM 2252 O O . LEU A 1 301 ? -9.633 -1.931 -19.609 1 98.81 301 LEU A O 1
ATOM 2256 N N . ASN A 1 302 ? -11.828 -2.088 -19.938 1 98.88 302 ASN A N 1
ATOM 2257 C CA . ASN A 1 302 ? -11.695 -2.369 -21.359 1 98.88 302 ASN A CA 1
ATOM 2258 C C . ASN A 1 302 ? -11.062 -1.198 -22.109 1 98.88 302 ASN A C 1
ATOM 2260 O O . ASN A 1 302 ? -10.234 -1.4 -23 1 98.88 302 ASN A O 1
ATOM 2264 N N . ALA A 1 303 ? -11.477 -0.01 -21.781 1 98.81 303 ALA A N 1
ATOM 2265 C CA . ALA A 1 303 ? -10.859 1.169 -22.375 1 98.81 303 ALA A CA 1
ATOM 2266 C C . ALA A 1 303 ? -9.375 1.246 -22.047 1 98.81 303 ALA A C 1
ATOM 2268 O O . ALA A 1 303 ? -8.555 1.604 -22.891 1 98.81 303 ALA A O 1
ATOM 2269 N N . PHE A 1 304 ? -9.086 0.967 -20.812 1 98.81 304 PHE A N 1
ATOM 2270 C CA . PHE A 1 304 ? -7.707 0.975 -20.344 1 98.81 304 PHE A CA 1
ATOM 2271 C C . PHE A 1 304 ? -6.859 -0.035 -21.109 1 98.81 304 PHE A C 1
ATOM 2273 O O . PHE A 1 304 ? -5.785 0.301 -21.609 1 98.81 304 PHE A O 1
ATOM 2280 N N . LEU A 1 305 ? -7.32 -1.267 -21.25 1 98.88 305 LEU A N 1
ATOM 2281 C CA . LEU A 1 305 ? -6.633 -2.32 -21.984 1 98.88 305 LEU A CA 1
ATOM 2282 C C . LEU A 1 305 ? -6.504 -1.957 -23.469 1 98.88 305 LEU A C 1
ATOM 2284 O O . LEU A 1 305 ? -5.461 -2.188 -24.078 1 98.88 305 LEU A O 1
ATOM 2288 N N . ALA A 1 306 ? -7.578 -1.42 -24 1 98.88 306 ALA A N 1
ATOM 2289 C CA . ALA A 1 306 ? -7.586 -1.041 -25.422 1 98.88 306 ALA A CA 1
ATOM 2290 C C . ALA A 1 306 ? -6.516 0.005 -25.703 1 98.88 306 ALA A C 1
ATOM 2292 O O . ALA A 1 306 ? -5.859 -0.043 -26.75 1 98.88 306 ALA A O 1
ATOM 2293 N N . LYS A 1 307 ? -6.391 0.94 -24.844 1 98.75 307 LYS A N 1
ATOM 2294 C CA . LYS A 1 307 ? -5.359 1.963 -24.984 1 98.75 307 LYS A CA 1
ATOM 2295 C C . LYS A 1 307 ? -3.967 1.341 -25 1 98.75 307 LYS A C 1
ATOM 2297 O O . LYS A 1 307 ? -3.131 1.702 -25.828 1 98.75 307 LYS A O 1
ATOM 2302 N N . ILE A 1 308 ? -3.689 0.417 -24.141 1 98.69 308 ILE A N 1
ATOM 2303 C CA . ILE A 1 308 ? -2.391 -0.242 -24.047 1 98.69 308 ILE A CA 1
ATOM 2304 C C . ILE A 1 308 ? -2.133 -1.045 -25.328 1 98.69 308 ILE A C 1
ATOM 2306 O O . ILE A 1 308 ? -1.021 -1.03 -25.859 1 98.69 308 ILE A O 1
ATOM 2310 N N . LEU A 1 309 ? -3.162 -1.693 -25.797 1 98.75 309 LEU A N 1
ATOM 2311 C CA . LEU A 1 309 ? -3.021 -2.629 -26.906 1 98.75 309 LEU A CA 1
ATOM 2312 C C . LEU A 1 309 ? -3.143 -1.905 -28.25 1 98.75 309 LEU A C 1
ATOM 2314 O O . LEU A 1 309 ? -2.887 -2.492 -29.297 1 98.75 309 LEU A O 1
ATOM 2318 N N . GLY A 1 310 ? -3.553 -0.63 -28.234 1 98.44 310 GLY A N 1
ATOM 2319 C CA . GLY A 1 310 ? -3.723 0.134 -29.453 1 98.44 310 GLY A CA 1
ATOM 2320 C C . GLY A 1 310 ? -4.84 -0.39 -30.344 1 98.44 310 GLY A C 1
ATOM 2321 O O . GLY A 1 310 ? -4.66 -0.56 -31.547 1 98.44 310 GLY A O 1
ATOM 2322 N N . CYS A 1 311 ? -5.957 -0.685 -29.719 1 98.5 311 CYS A N 1
ATOM 2323 C CA . CYS A 1 311 ? -7.078 -1.243 -30.469 1 98.5 311 CYS A CA 1
ATOM 2324 C C . CYS A 1 311 ? -8.398 -0.662 -29.984 1 98.5 311 CYS A C 1
ATOM 2326 O O . CYS A 1 311 ? -8.422 0.189 -29.094 1 98.5 311 CYS A O 1
ATOM 2328 N N . ASP A 1 312 ? -9.469 -1.078 -30.641 1 98.25 312 ASP A N 1
ATOM 2329 C CA . ASP A 1 312 ? -10.805 -0.683 -30.234 1 98.25 312 ASP A CA 1
ATOM 2330 C C . ASP A 1 312 ? -11.305 -1.553 -29.078 1 98.25 312 ASP A C 1
ATOM 2332 O O . ASP A 1 312 ? -11.008 -2.746 -29.016 1 98.25 312 ASP A O 1
ATOM 2336 N N . THR A 1 313 ? -12.148 -0.98 -28.25 1 98.12 313 THR A N 1
ATOM 2337 C CA . THR A 1 313 ? -12.695 -1.701 -27.109 1 98.12 313 THR A CA 1
ATOM 2338 C C . THR A 1 313 ? -13.5 -2.916 -27.562 1 98.12 313 THR A C 1
ATOM 2340 O O . THR A 1 313 ? -13.555 -3.928 -26.859 1 98.12 313 THR A O 1
ATOM 2343 N N . ALA A 1 314 ? -14.031 -2.881 -28.75 1 97.44 314 ALA A N 1
ATOM 2344 C CA . ALA A 1 314 ? -14.906 -3.936 -29.266 1 97.44 314 ALA A CA 1
ATOM 2345 C C . ALA A 1 314 ? -14.125 -5.23 -29.484 1 97.44 314 ALA A C 1
ATOM 2347 O O . ALA A 1 314 ? -14.703 -6.32 -29.453 1 97.44 314 ALA A O 1
ATOM 2348 N N . VAL A 1 315 ? -12.82 -5.129 -29.688 1 98.44 315 VAL A N 1
ATOM 2349 C CA . VAL A 1 315 ? -12.031 -6.32 -30 1 98.44 315 VAL A CA 1
ATOM 2350 C C . VAL A 1 315 ? -10.953 -6.523 -28.953 1 98.44 315 VAL A C 1
ATOM 2352 O O . VAL A 1 315 ? -9.945 -7.188 -29.203 1 98.44 315 VAL A O 1
ATOM 2355 N N . VAL A 1 316 ? -11.078 -5.902 -27.797 1 98.62 316 VAL A N 1
ATOM 2356 C CA . VAL A 1 316 ? -10.016 -5.82 -26.812 1 98.62 316 VAL A CA 1
ATOM 2357 C C . VAL A 1 316 ? -9.664 -7.219 -26.297 1 98.62 316 VAL A C 1
ATOM 2359 O O . VAL A 1 316 ? -8.492 -7.543 -26.109 1 98.62 316 VAL A O 1
ATOM 2362 N N . TYR A 1 317 ? -10.648 -8.102 -26.062 1 98.56 317 TYR A N 1
ATOM 2363 C CA . TYR A 1 317 ? -10.375 -9.438 -25.547 1 98.56 317 TYR A CA 1
ATOM 2364 C C . TYR A 1 317 ? -9.703 -10.297 -26.609 1 98.56 317 TYR A C 1
ATOM 2366 O O . TYR A 1 317 ? -8.844 -11.125 -26.281 1 98.56 317 TYR A O 1
ATOM 2374 N N . ASP A 1 318 ? -10.078 -10.125 -27.875 1 98.56 318 ASP A N 1
ATOM 2375 C CA . ASP A 1 318 ? -9.414 -10.844 -28.953 1 98.56 318 ASP A CA 1
ATOM 2376 C C . ASP A 1 318 ? -7.945 -10.445 -29.062 1 98.56 318 ASP A C 1
ATOM 2378 O O . ASP A 1 318 ? -7.074 -11.305 -29.219 1 98.56 318 ASP A O 1
ATOM 2382 N N . ARG A 1 319 ? -7.707 -9.141 -28.984 1 98.75 319 ARG A N 1
ATOM 2383 C CA . ARG A 1 319 ? -6.34 -8.641 -29.078 1 98.75 319 ARG A CA 1
ATOM 2384 C C . ARG A 1 319 ? -5.512 -9.07 -27.875 1 98.75 319 ARG A C 1
ATOM 2386 O O . ARG A 1 319 ? -4.32 -9.359 -28 1 98.75 319 ARG A O 1
ATOM 2393 N N . LEU A 1 320 ? -6.137 -9.055 -26.734 1 98.81 320 LEU A N 1
ATOM 2394 C CA . LEU A 1 320 ? -5.465 -9.523 -25.531 1 98.81 320 LEU A CA 1
ATOM 2395 C C . LEU A 1 320 ? -5.086 -11 -25.672 1 98.81 320 LEU A C 1
ATOM 2397 O O . LEU A 1 320 ? -3.959 -11.383 -25.344 1 98.81 320 LEU A O 1
ATOM 2401 N N . GLU A 1 321 ? -6.02 -11.852 -26.141 1 98.56 321 GLU A N 1
ATOM 2402 C CA . GLU A 1 321 ? -5.742 -13.266 -26.328 1 98.56 321 GLU A CA 1
ATOM 2403 C C . GLU A 1 321 ? -4.648 -13.484 -27.375 1 98.56 321 GLU A C 1
ATOM 2405 O O . GLU A 1 321 ? -3.803 -14.367 -27.219 1 98.56 321 GLU A O 1
ATOM 2410 N N . GLU A 1 322 ? -4.703 -12.703 -28.422 1 98.56 322 GLU A N 1
ATOM 2411 C CA . GLU A 1 322 ? -3.66 -12.797 -29.453 1 98.56 322 GLU A CA 1
ATOM 2412 C C . GLU A 1 322 ? -2.277 -12.57 -28.844 1 98.56 322 GLU A C 1
ATOM 2414 O O . GLU A 1 322 ? -1.329 -13.289 -29.172 1 98.56 322 GLU A O 1
ATOM 2419 N N . LEU A 1 323 ? -2.199 -11.617 -27.984 1 98.62 323 LEU A N 1
ATOM 2420 C CA . LEU A 1 323 ? -0.933 -11.305 -27.328 1 98.62 323 LEU A CA 1
ATOM 2421 C C . LEU A 1 323 ? -0.524 -12.43 -26.375 1 98.62 323 LEU A C 1
ATOM 2423 O O . LEU A 1 323 ? 0.603 -12.922 -26.453 1 98.62 323 LEU A O 1
ATOM 2427 N N . ILE A 1 324 ? -1.433 -12.883 -25.516 1 98.56 324 ILE A N 1
ATOM 2428 C CA . ILE A 1 324 ? -1.126 -13.867 -24.484 1 98.56 324 ILE A CA 1
ATOM 2429 C C . ILE A 1 324 ? -0.798 -15.211 -25.141 1 98.56 324 ILE A C 1
ATOM 2431 O O . ILE A 1 324 ? 0.088 -15.93 -24.672 1 98.56 324 ILE A O 1
ATOM 2435 N N . ASN A 1 325 ? -1.452 -15.547 -26.25 1 98.25 325 ASN A N 1
ATOM 2436 C CA . ASN A 1 325 ? -1.258 -16.812 -26.938 1 98.25 325 ASN A CA 1
ATOM 2437 C C . ASN A 1 325 ? 0.164 -16.953 -27.484 1 98.25 325 ASN A C 1
ATOM 2439 O O . ASN A 1 325 ? 0.634 -18.062 -27.734 1 98.25 325 ASN A O 1
ATOM 2443 N N . LYS A 1 326 ? 0.825 -15.859 -27.688 1 98.06 326 LYS A N 1
ATOM 2444 C CA . LYS A 1 326 ? 2.219 -15.898 -28.125 1 98.06 326 LYS A CA 1
ATOM 2445 C C . LYS A 1 326 ? 3.129 -16.391 -27 1 98.06 326 LYS A C 1
ATOM 2447 O O . LYS A 1 326 ? 4.273 -16.781 -27.25 1 98.06 326 LYS A O 1
ATOM 2452 N N . LEU A 1 327 ? 2.645 -16.375 -25.781 1 97.62 327 LEU A N 1
ATOM 2453 C CA . LEU A 1 327 ? 3.408 -16.812 -24.625 1 97.62 327 LEU A CA 1
ATOM 2454 C C . LEU A 1 327 ? 2.85 -18.109 -24.062 1 97.62 327 LEU A C 1
ATOM 2456 O O . LEU A 1 327 ? 3.609 -19 -23.672 1 97.62 327 LEU A O 1
ATOM 2460 N N . LEU A 1 328 ? 1.546 -18.172 -24 1 97.06 328 LEU A N 1
ATOM 2461 C CA . LEU A 1 328 ? 0.785 -19.281 -23.438 1 97.06 328 LEU A CA 1
ATOM 2462 C C . LEU A 1 328 ? -0.435 -19.594 -24.297 1 97.06 328 LEU A C 1
ATOM 2464 O O . LEU A 1 328 ? -1.494 -18.984 -24.125 1 97.06 328 LEU A O 1
ATOM 2468 N N . PRO A 1 329 ? -0.326 -20.531 -25.188 1 96.62 329 PRO A N 1
ATOM 2469 C CA . PRO A 1 329 ? -1.464 -20.859 -26.047 1 96.62 329 PRO A CA 1
ATOM 2470 C C . PRO A 1 329 ? -2.695 -21.297 -25.266 1 96.62 329 PRO A C 1
ATOM 2472 O O . PRO A 1 329 ? -2.609 -22.219 -24.438 1 96.62 329 PRO A O 1
ATOM 2475 N N . LYS A 1 330 ? -3.797 -20.672 -25.531 1 97.12 330 LYS A N 1
ATOM 2476 C CA . LYS A 1 330 ? -5.059 -21.031 -24.891 1 97.12 330 LYS A CA 1
ATOM 2477 C C . LYS A 1 330 ? -5.613 -22.344 -25.469 1 97.12 330 LYS A C 1
ATOM 2479 O O . LYS A 1 330 ? -5.59 -22.562 -26.672 1 97.12 330 LYS A O 1
ATOM 2484 N N . LYS A 1 331 ? -6.098 -23.172 -24.609 1 97.06 331 LYS A N 1
ATOM 2485 C CA . LYS A 1 331 ? -6.676 -24.438 -25.016 1 97.06 331 LYS A CA 1
ATOM 2486 C C . LYS A 1 331 ? -8.156 -24.516 -24.656 1 97.06 331 LYS A C 1
ATOM 2488 O O . LYS A 1 331 ? -8.586 -23.938 -23.641 1 97.06 331 LYS A O 1
ATOM 2493 N N . ALA A 1 332 ? -8.836 -25.234 -25.5 1 97.69 332 ALA A N 1
ATOM 2494 C CA . ALA A 1 332 ? -10.211 -25.578 -25.141 1 97.69 332 ALA A CA 1
ATOM 2495 C C . ALA A 1 332 ? -10.242 -26.609 -24.016 1 97.69 332 ALA A C 1
ATOM 2497 O O . ALA A 1 332 ? -9.305 -27.391 -23.859 1 97.69 332 ALA A O 1
ATOM 2498 N N . LEU A 1 333 ? -11.367 -26.609 -23.25 1 98 333 LEU A N 1
ATOM 2499 C CA . LEU A 1 333 ? -11.469 -27.469 -22.078 1 98 333 LEU A CA 1
ATOM 2500 C C . LEU A 1 333 ? -11.336 -28.938 -22.469 1 98 333 LEU A C 1
ATOM 2502 O O . LEU A 1 333 ? -10.719 -29.719 -21.75 1 98 333 LEU A O 1
ATOM 2506 N N . HIS A 1 334 ? -11.867 -29.344 -23.656 1 97.69 334 HIS A N 1
ATOM 2507 C CA . HIS A 1 334 ? -11.828 -30.734 -24.062 1 97.69 334 HIS A CA 1
ATOM 2508 C C . HIS A 1 334 ? -10.406 -31.188 -24.375 1 97.69 334 HIS A C 1
ATOM 2510 O O . HIS A 1 334 ? -10.102 -32.375 -24.344 1 97.69 334 HIS A O 1
ATOM 2516 N N . GLU A 1 335 ? -9.523 -30.203 -24.672 1 97.69 335 GLU A N 1
ATOM 2517 C CA . GLU A 1 335 ? -8.125 -30.516 -24.953 1 97.69 335 GLU A CA 1
ATOM 2518 C C . GLU A 1 335 ? -7.383 -30.938 -23.688 1 97.69 335 GLU A C 1
ATOM 2520 O O . GLU A 1 335 ? -6.293 -31.5 -23.75 1 97.69 335 GLU A O 1
ATOM 2525 N N . TYR A 1 336 ? -7.965 -30.656 -22.5 1 96.56 336 TYR A N 1
ATOM 2526 C CA . TYR A 1 336 ? -7.375 -31.062 -21.234 1 96.56 336 TYR A CA 1
ATOM 2527 C C . TYR A 1 336 ? -7.914 -32.438 -20.797 1 96.56 336 TYR A C 1
ATOM 2529 O O . TYR A 1 336 ? -7.5 -32.969 -19.766 1 96.56 336 TYR A O 1
ATOM 2537 N N . GLY A 1 337 ? -8.914 -32.906 -21.594 1 96.44 337 GLY A N 1
ATOM 2538 C CA . GLY A 1 337 ? -9.547 -34.188 -21.219 1 96.44 337 GLY A CA 1
ATOM 2539 C C . GLY A 1 337 ? -10.922 -34 -20.594 1 96.44 337 GLY A C 1
ATOM 2540 O O . GLY A 1 337 ? -11.586 -34.969 -20.25 1 96.44 337 GLY A O 1
ATOM 2541 N N . VAL A 1 338 ? -11.367 -32.781 -20.516 1 97.12 338 VAL A N 1
ATOM 2542 C CA . VAL A 1 338 ? -12.695 -32.5 -19.984 1 97.12 338 VAL A CA 1
ATOM 2543 C C . VAL A 1 338 ? -13.758 -33.094 -20.906 1 97.12 338 VAL A C 1
ATOM 2545 O O . VAL A 1 338 ? -13.656 -32.969 -22.125 1 97.12 338 VAL A O 1
ATOM 2548 N N . THR A 1 339 ? -14.719 -33.719 -20.312 1 97.12 339 THR A N 1
ATOM 2549 C CA . THR A 1 339 ? -15.82 -34.25 -21.094 1 97.12 339 THR A CA 1
ATOM 2550 C C . THR A 1 339 ? -17.062 -33.375 -20.953 1 97.12 339 THR A C 1
ATOM 2552 O O . THR A 1 339 ? -17.141 -32.562 -20.047 1 97.12 339 THR A O 1
ATOM 2555 N N . ARG A 1 340 ? -17.969 -33.531 -21.875 1 97.38 340 ARG A N 1
ATOM 2556 C CA . ARG A 1 340 ? -19.219 -32.781 -21.797 1 97.38 340 ARG A CA 1
ATOM 2557 C C . ARG A 1 340 ? -19.969 -33.094 -20.516 1 97.38 340 ARG A C 1
ATOM 2559 O O . ARG A 1 340 ? -20.641 -32.219 -19.953 1 97.38 340 ARG A O 1
ATOM 2566 N N . GLU A 1 341 ? -19.859 -34.281 -20.078 1 96.31 341 GLU A N 1
ATOM 2567 C CA . GLU A 1 341 ? -20.531 -34.75 -18.859 1 96.31 341 GLU A CA 1
ATOM 2568 C C . GLU A 1 341 ? -19.953 -34.062 -17.625 1 96.31 341 GLU A C 1
ATOM 2570 O O . GLU A 1 341 ? -20.641 -33.938 -16.609 1 96.31 341 GLU A O 1
ATOM 2575 N N . ASP A 1 342 ? -18.75 -33.562 -17.719 1 96.62 342 ASP A N 1
ATOM 2576 C CA . ASP A 1 342 ? -18.078 -32.875 -16.594 1 96.62 342 ASP A CA 1
ATOM 2577 C C . ASP A 1 342 ? -18.656 -31.5 -16.359 1 96.62 342 ASP A C 1
ATOM 2579 O O . ASP A 1 342 ? -18.594 -30.969 -15.25 1 96.62 342 ASP A O 1
ATOM 2583 N N . LEU A 1 343 ? -19.203 -30.906 -17.375 1 98.12 343 LEU A N 1
ATOM 2584 C CA . LEU A 1 343 ? -19.5 -29.484 -17.375 1 98.12 343 LEU A CA 1
ATOM 2585 C C . LEU A 1 343 ? -20.578 -29.156 -16.344 1 98.12 343 LEU A C 1
ATOM 2587 O O . LEU A 1 343 ? -20.422 -28.234 -15.547 1 98.12 343 LEU A O 1
ATOM 2591 N N . PRO A 1 344 ? -21.734 -29.922 -16.281 1 98 344 PRO A N 1
ATOM 2592 C CA . PRO A 1 344 ? -22.719 -29.656 -15.219 1 98 344 PRO A CA 1
ATOM 2593 C C . PRO A 1 344 ? -22.141 -29.875 -13.82 1 98 344 PRO A C 1
ATOM 2595 O O . PRO A 1 344 ? -22.484 -29.141 -12.891 1 98 344 PRO A O 1
ATOM 2598 N N . GLU A 1 345 ? -21.312 -30.828 -13.727 1 95.75 345 GLU A N 1
ATOM 2599 C CA . GLU A 1 345 ? -20.672 -31.078 -12.438 1 95.75 345 GLU A CA 1
ATOM 2600 C C . GLU A 1 345 ? -19.781 -29.906 -12.031 1 95.75 345 GLU A C 1
ATOM 2602 O O . GLU A 1 345 ? -19.75 -29.516 -10.867 1 95.75 345 GLU A O 1
ATOM 2607 N N . PHE A 1 346 ? -19 -29.438 -12.984 1 95.94 346 PHE A N 1
ATOM 2608 C CA . PHE A 1 346 ? -18.156 -28.266 -12.734 1 95.94 346 PHE A CA 1
ATOM 2609 C C . PHE A 1 346 ? -18.984 -27.094 -12.234 1 95.94 346 PHE A C 1
ATOM 2611 O O . PHE A 1 346 ? -18.641 -26.453 -11.242 1 95.94 346 PHE A O 1
ATOM 2618 N N . ALA A 1 347 ? -20.047 -26.828 -12.953 1 98.06 347 ALA A N 1
ATOM 2619 C CA . ALA A 1 347 ? -20.906 -25.688 -12.594 1 98.06 347 ALA A CA 1
ATOM 2620 C C . ALA A 1 347 ? -21.469 -25.859 -11.188 1 98.06 347 ALA A C 1
ATOM 2622 O O . ALA A 1 347 ? -21.5 -24.906 -10.406 1 98.06 347 ALA A O 1
ATOM 2623 N N . GLU A 1 348 ? -21.922 -27.062 -10.875 1 96.56 348 GLU A N 1
ATOM 2624 C CA . GLU A 1 348 ? -22.469 -27.344 -9.547 1 96.56 348 GLU A CA 1
ATOM 2625 C C . GLU A 1 348 ? -21.422 -27.125 -8.461 1 96.56 348 GLU A C 1
ATOM 2627 O O . GLU A 1 348 ? -21.719 -26.547 -7.418 1 96.56 348 GLU A O 1
ATOM 2632 N N . ARG A 1 349 ? -20.266 -27.594 -8.688 1 92.69 349 ARG A N 1
ATOM 2633 C CA . ARG A 1 349 ? -19.188 -27.469 -7.703 1 92.69 349 ARG A CA 1
ATOM 2634 C C . ARG A 1 349 ? -18.828 -26 -7.484 1 92.69 349 ARG A C 1
ATOM 2636 O O . ARG A 1 349 ? -18.562 -25.578 -6.352 1 92.69 349 ARG A O 1
ATOM 2643 N N . VAL A 1 350 ? -18.75 -25.219 -8.531 1 94.88 350 VAL A N 1
ATOM 2644 C CA . VAL A 1 350 ? -18.453 -23.797 -8.406 1 94.88 350 VAL A CA 1
ATOM 2645 C C . VAL A 1 350 ? -19.484 -23.125 -7.52 1 94.88 350 VAL A C 1
ATOM 2647 O O . VAL A 1 350 ? -19.141 -22.375 -6.594 1 94.88 350 VAL A O 1
ATOM 2650 N N . MET A 1 351 ? -20.766 -23.453 -7.777 1 96.31 351 MET A N 1
ATOM 2651 C CA . MET A 1 351 ? -21.859 -22.781 -7.078 1 96.31 351 MET A CA 1
ATOM 2652 C C . MET A 1 351 ? -21.891 -23.172 -5.605 1 96.31 351 MET A C 1
ATOM 2654 O O . MET A 1 351 ? -22.297 -22.391 -4.754 1 96.31 351 MET A O 1
ATOM 2658 N N . THR A 1 352 ? -21.375 -24.344 -5.289 1 93 352 THR A N 1
ATOM 2659 C CA . THR A 1 352 ? -21.578 -24.844 -3.939 1 93 352 THR A CA 1
ATOM 2660 C C . THR A 1 352 ? -20.297 -24.719 -3.111 1 93 352 THR A C 1
ATOM 2662 O O . THR A 1 352 ? -20.359 -24.672 -1.882 1 93 352 THR A O 1
ATOM 2665 N N . THR A 1 353 ? -19.156 -24.719 -3.781 1 87.81 353 THR A N 1
ATOM 2666 C CA . THR A 1 353 ? -17.922 -24.797 -3 1 87.81 353 THR A CA 1
ATOM 2667 C C . THR A 1 353 ? -17.109 -23.516 -3.143 1 87.81 353 THR A C 1
ATOM 2669 O O . THR A 1 353 ? -16.156 -23.297 -2.393 1 87.81 353 THR A O 1
ATOM 2672 N N . GLN A 1 354 ? -17.422 -22.625 -4.07 1 91.44 354 GLN A N 1
ATOM 2673 C CA . GLN A 1 354 ? -16.578 -21.469 -4.336 1 91.44 354 GLN A CA 1
ATOM 2674 C C . GLN A 1 354 ? -17.328 -20.172 -4.062 1 91.44 354 GLN A C 1
ATOM 2676 O O . GLN A 1 354 ? -17.141 -19.172 -4.762 1 91.44 354 GLN A O 1
ATOM 2681 N N . GLU A 1 355 ? -18.188 -20.203 -3.109 1 91.94 355 GLU A N 1
ATOM 2682 C CA . GLU A 1 355 ? -19.016 -19.047 -2.793 1 91.94 355 GLU A CA 1
ATOM 2683 C C . GLU A 1 355 ? -18.172 -17.844 -2.436 1 91.94 355 GLU A C 1
ATOM 2685 O O . GLU A 1 355 ? -18.5 -16.703 -2.793 1 91.94 355 GLU A O 1
ATOM 2690 N N . ARG A 1 356 ? -17.125 -18.062 -1.771 1 90.25 356 ARG A N 1
ATOM 2691 C CA . ARG A 1 356 ? -16.25 -16.969 -1.326 1 90.25 356 ARG A CA 1
ATOM 2692 C C . ARG A 1 356 ? -15.695 -16.203 -2.516 1 90.25 356 ARG A C 1
ATOM 2694 O O . ARG A 1 356 ? -15.578 -14.977 -2.467 1 90.25 356 ARG A O 1
ATOM 2701 N N . LEU A 1 357 ? -15.328 -16.844 -3.549 1 94.81 357 LEU A N 1
ATOM 2702 C CA . LEU A 1 357 ? -14.82 -16.203 -4.758 1 94.8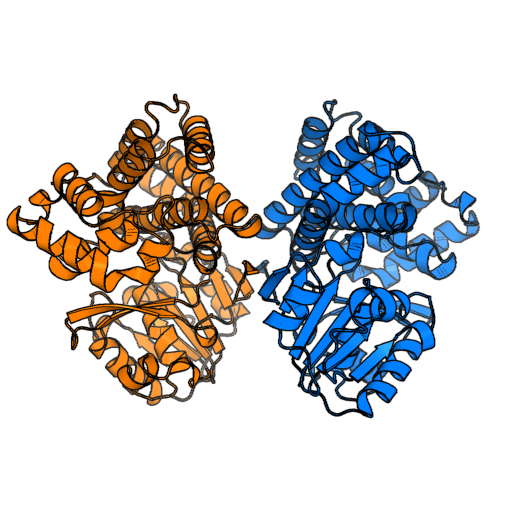1 357 LEU A CA 1
ATOM 2703 C C . LEU A 1 357 ? -15.953 -15.602 -5.574 1 94.81 357 LEU A C 1
ATOM 2705 O O . LEU A 1 357 ? -15.852 -14.461 -6.027 1 94.81 357 LEU A O 1
ATOM 2709 N N . MET A 1 358 ? -17.031 -16.359 -5.648 1 97.44 358 MET A N 1
ATOM 2710 C CA . MET A 1 358 ? -18.125 -15.977 -6.531 1 97.44 358 MET A CA 1
ATOM 2711 C C . MET A 1 358 ? -18.812 -14.711 -6.027 1 97.44 358 MET A C 1
ATOM 2713 O O . MET A 1 358 ? -19.375 -13.945 -6.812 1 97.44 358 MET A O 1
ATOM 2717 N N . ARG A 1 359 ? -18.734 -14.438 -4.766 1 97.06 359 ARG A N 1
ATOM 2718 C CA . ARG A 1 359 ? -19.344 -13.234 -4.199 1 97.06 359 ARG A CA 1
ATOM 2719 C C . ARG A 1 359 ? -18.594 -11.984 -4.648 1 97.06 359 ARG A C 1
ATOM 2721 O O . ARG A 1 359 ? -19.109 -10.875 -4.527 1 97.06 359 ARG A O 1
ATOM 2728 N N . ASN A 1 360 ? -17.406 -12.141 -5.23 1 98.12 360 ASN A N 1
ATOM 2729 C CA . ASN A 1 360 ? -16.578 -11.008 -5.652 1 98.12 360 ASN A CA 1
ATOM 2730 C C . ASN A 1 360 ? -16.734 -10.727 -7.145 1 98.12 360 ASN A C 1
ATOM 2732 O O . ASN A 1 360 ? -16 -9.914 -7.707 1 98.12 360 ASN A O 1
ATOM 2736 N N . ASN A 1 361 ? -17.688 -11.391 -7.777 1 98.75 361 ASN A N 1
ATOM 2737 C CA . ASN A 1 361 ? -17.906 -11.203 -9.211 1 98.75 361 ASN A CA 1
ATOM 2738 C C . ASN A 1 361 ? -18.328 -9.781 -9.539 1 98.75 361 ASN A C 1
ATOM 2740 O O . ASN A 1 361 ? -19.047 -9.148 -8.75 1 98.75 361 ASN A O 1
ATOM 2744 N N . PHE A 1 362 ? -17.984 -9.359 -10.734 1 98.69 362 PHE A N 1
ATOM 2745 C CA . PHE A 1 362 ? -18.422 -8.062 -11.234 1 98.69 362 PHE A CA 1
ATOM 2746 C C . PHE A 1 362 ? -19.938 -7.996 -11.297 1 98.69 362 PHE A C 1
ATOM 2748 O O . PHE A 1 362 ? -20.547 -6.988 -10.914 1 98.69 362 PHE A O 1
ATOM 2755 N N . VAL A 1 363 ? -20.469 -8.969 -11.828 1 98.56 363 VAL A N 1
ATOM 2756 C CA . VAL A 1 363 ? -21.906 -9.219 -11.82 1 98.56 363 VAL A CA 1
ATOM 2757 C C . VAL A 1 363 ? -22.188 -10.625 -11.312 1 98.56 363 VAL A C 1
ATOM 2759 O O . VAL A 1 363 ? -21.406 -11.547 -11.547 1 98.56 363 VAL A O 1
ATOM 2762 N N . PRO A 1 364 ? -23.312 -10.828 -10.594 1 97.81 364 PRO A N 1
ATOM 2763 C CA . PRO A 1 364 ? -23.625 -12.188 -10.141 1 97.81 364 PRO A CA 1
ATOM 2764 C C . PRO A 1 364 ? -23.75 -13.18 -11.289 1 97.81 364 PRO A C 1
ATOM 2766 O O . PRO A 1 364 ? -24.297 -12.844 -12.344 1 97.81 364 PRO A O 1
ATOM 2769 N N . LEU A 1 365 ? -23.234 -14.32 -11.117 1 98.5 365 LEU A N 1
ATOM 2770 C CA . LEU A 1 365 ? -23.375 -15.438 -12.055 1 98.5 365 LEU A CA 1
ATOM 2771 C C . LEU A 1 365 ? -24.094 -16.609 -11.398 1 98.5 365 LEU A C 1
ATOM 2773 O O . LEU A 1 365 ? -23.625 -17.156 -10.398 1 98.5 365 LEU A O 1
ATOM 2777 N N . ASP A 1 366 ? -25.219 -16.953 -11.93 1 98.12 366 ASP A N 1
ATOM 2778 C CA . ASP A 1 366 ? -25.938 -18.109 -11.414 1 98.12 366 ASP A CA 1
ATOM 2779 C C . ASP A 1 366 ? -25.469 -19.391 -12.086 1 98.12 366 ASP A C 1
ATOM 2781 O O . ASP A 1 366 ? -24.547 -19.375 -12.898 1 98.12 366 ASP A O 1
ATOM 2785 N N . TYR A 1 367 ? -26.062 -20.5 -11.711 1 98.44 367 TYR A N 1
ATOM 2786 C CA . TYR A 1 367 ? -25.672 -21.812 -12.219 1 98.44 367 TYR A CA 1
ATOM 2787 C C . TYR A 1 367 ? -25.719 -21.859 -13.734 1 98.44 367 TYR A C 1
ATOM 2789 O O . TYR A 1 367 ? -24.781 -22.328 -14.383 1 98.44 367 TYR A O 1
ATOM 2797 N N . ASP A 1 368 ? -26.75 -21.438 -14.336 1 98.69 368 ASP A N 1
ATOM 2798 C CA . ASP A 1 368 ? -26.938 -21.484 -15.781 1 98.69 368 ASP A CA 1
ATOM 2799 C C . ASP A 1 368 ? -25.859 -20.688 -16.516 1 98.69 368 ASP A C 1
ATOM 2801 O O . ASP A 1 368 ? -25.375 -21.109 -17.562 1 98.69 368 ASP A O 1
ATOM 2805 N N . ARG A 1 369 ? -25.547 -19.547 -15.961 1 98.75 369 ARG A N 1
ATOM 2806 C CA . ARG A 1 369 ? -24.5 -18.719 -16.578 1 98.75 369 ARG A CA 1
ATOM 2807 C C . ARG A 1 369 ? -23.141 -19.406 -16.484 1 98.75 369 ARG A C 1
ATOM 2809 O O . ARG A 1 369 ? -22.359 -19.375 -17.438 1 98.75 369 ARG A O 1
ATOM 2816 N N . VAL A 1 370 ? -22.812 -19.969 -15.297 1 98.81 370 VAL A N 1
ATOM 2817 C CA . VAL A 1 370 ? -21.547 -20.656 -15.109 1 98.81 370 VAL A CA 1
ATOM 2818 C C . VAL A 1 370 ? -21.453 -21.844 -16.078 1 98.81 370 VAL A C 1
ATOM 2820 O O . VAL A 1 370 ? -20.422 -22.047 -16.719 1 98.81 370 VAL A O 1
ATOM 2823 N N . LEU A 1 371 ? -22.562 -22.562 -16.203 1 98.75 371 LEU A N 1
ATOM 2824 C CA . LEU A 1 371 ? -22.594 -23.672 -17.156 1 98.75 371 LEU A CA 1
ATOM 2825 C C . LEU A 1 371 ? -22.406 -23.172 -18.578 1 98.75 371 LEU A C 1
ATOM 2827 O O . LEU A 1 371 ? -21.703 -23.812 -19.375 1 98.75 371 LEU A O 1
ATOM 2831 N N . LYS A 1 372 ? -23.016 -22.094 -18.906 1 98.81 372 LYS A N 1
ATOM 2832 C CA . LYS A 1 372 ? -22.828 -21.484 -20.219 1 98.81 372 LYS A CA 1
ATOM 2833 C C . LYS A 1 372 ? -21.359 -21.172 -20.5 1 98.81 372 LYS A C 1
ATOM 2835 O O . LYS A 1 372 ? -20.875 -21.438 -21.594 1 98.81 372 LYS A O 1
ATOM 2840 N N . ILE A 1 373 ? -20.688 -20.594 -19.531 1 98.81 373 ILE A N 1
ATOM 2841 C CA . ILE A 1 373 ? -19.281 -20.234 -19.703 1 98.81 373 ILE A CA 1
ATOM 2842 C C . ILE A 1 373 ? -18.453 -21.5 -19.984 1 98.81 373 ILE A C 1
ATOM 2844 O O . ILE A 1 373 ? -17.688 -21.547 -20.938 1 98.81 373 ILE A O 1
ATOM 2848 N N . PHE A 1 374 ? -18.656 -22.578 -19.172 1 98.69 374 PHE A N 1
ATOM 2849 C CA . PHE A 1 374 ? -17.938 -23.812 -19.391 1 98.69 374 PHE A CA 1
ATOM 2850 C C . PHE A 1 374 ? -18.234 -24.375 -20.781 1 98.69 374 PHE A C 1
ATOM 2852 O O . PHE A 1 374 ? -17.344 -24.859 -21.469 1 98.69 374 PHE A O 1
ATOM 2859 N N . THR A 1 375 ? -19.484 -24.328 -21.188 1 98.69 375 THR A N 1
ATOM 2860 C CA . THR A 1 375 ? -19.906 -24.859 -22.484 1 98.69 375 THR A CA 1
ATOM 2861 C C . THR A 1 375 ? -19.234 -24.109 -23.625 1 98.69 375 THR A C 1
ATOM 2863 O O . THR A 1 375 ? -18.766 -24.734 -24.594 1 98.69 375 THR A O 1
ATOM 2866 N N . GLU A 1 376 ? -19.172 -22.812 -23.5 1 98.62 376 GLU A N 1
ATOM 2867 C CA . GLU A 1 376 ? -18.562 -21.984 -24.531 1 98.62 376 GLU A CA 1
ATOM 2868 C C . GLU A 1 376 ? -17.047 -22.234 -24.625 1 98.62 376 GLU A C 1
ATOM 2870 O O . GLU A 1 376 ? -16.453 -22.078 -25.688 1 98.62 376 GLU A O 1
ATOM 2875 N N . LEU A 1 377 ? -16.453 -22.609 -23.516 1 98.44 377 LEU A N 1
ATOM 2876 C CA . LEU A 1 377 ? -15.008 -22.781 -23.453 1 98.44 377 LEU A CA 1
ATOM 2877 C C . LEU A 1 377 ? -14.625 -24.219 -23.766 1 98.44 377 LEU A C 1
ATOM 2879 O O . LEU A 1 377 ? -13.438 -24.562 -23.828 1 98.44 377 LEU A O 1
ATOM 2883 N N . TYR A 1 378 ? -15.625 -25.125 -23.953 1 98.12 378 TYR A N 1
ATOM 2884 C CA . TYR A 1 378 ? -15.391 -26.547 -24.203 1 98.12 378 TYR A CA 1
ATOM 2885 C C . TYR A 1 378 ? -14.875 -26.766 -25.625 1 98.12 378 TYR A C 1
ATOM 2887 O O . TYR A 1 378 ? -14.062 -27.656 -25.875 1 98.12 378 TYR A O 1
ATOM 2895 N N . MET B 1 1 ? 16.688 -3.102 0.044 1 89 1 MET B N 1
ATOM 2896 C CA . MET B 1 1 ? 16.109 -1.781 0.298 1 89 1 MET B CA 1
ATOM 2897 C C . MET B 1 1 ? 14.609 -1.881 0.573 1 89 1 MET B C 1
ATOM 2899 O O . MET B 1 1 ? 13.914 -2.691 -0.041 1 89 1 MET B O 1
ATOM 2903 N N . LYS B 1 2 ? 14.125 -1.142 1.491 1 96 2 LYS B N 1
ATOM 2904 C CA . LYS B 1 2 ? 12.703 -1.057 1.795 1 96 2 LYS B CA 1
ATOM 2905 C C . LYS B 1 2 ? 11.93 -0.442 0.632 1 96 2 LYS B C 1
ATOM 2907 O O . LYS B 1 2 ? 12.32 0.596 0.097 1 96 2 LYS B O 1
ATOM 2912 N N . GLN B 1 3 ? 10.867 -1.128 0.194 1 97.94 3 GLN B N 1
ATOM 2913 C CA . GLN B 1 3 ? 10.078 -0.656 -0.939 1 97.94 3 GLN B CA 1
ATOM 2914 C C . GLN B 1 3 ? 8.805 0.036 -0.471 1 97.94 3 GLN B C 1
ATOM 2916 O O . GLN B 1 3 ? 8.391 1.047 -1.045 1 97.94 3 GLN B O 1
ATOM 2921 N N . LEU B 1 4 ? 8.125 -0.546 0.509 1 97.81 4 LEU B N 1
ATOM 2922 C CA . LEU B 1 4 ? 6.863 -0.023 1.017 1 97.81 4 LEU B CA 1
ATOM 2923 C C . LEU B 1 4 ? 6.562 -0.583 2.402 1 97.81 4 LEU B C 1
ATOM 2925 O O . LEU B 1 4 ? 6.758 -1.775 2.65 1 97.81 4 LEU B O 1
ATOM 2929 N N . THR B 1 5 ? 6.105 0.142 3.236 1 95.44 5 THR B N 1
ATOM 2930 C CA . THR B 1 5 ? 5.488 -0.249 4.5 1 95.44 5 THR B CA 1
ATOM 2931 C C . THR B 1 5 ? 4.188 0.521 4.727 1 95.44 5 THR B C 1
ATOM 2933 O O . THR B 1 5 ? 4.156 1.746 4.594 1 95.44 5 THR B O 1
ATOM 2936 N N . VAL B 1 6 ? 3.139 -0.372 4.828 1 91.88 6 VAL B N 1
ATOM 2937 C CA . VAL B 1 6 ? 1.88 0.21 5.281 1 91.88 6 VAL B CA 1
ATOM 2938 C C . VAL B 1 6 ? 1.525 -0.333 6.664 1 91.88 6 VAL B C 1
ATOM 2940 O O . VAL B 1 6 ? 1.314 -1.536 6.828 1 91.88 6 VAL B O 1
ATOM 2943 N N . GLY B 1 7 ? 1.667 0.249 7.727 1 91.38 7 GLY B N 1
ATOM 2944 C CA . GLY B 1 7 ? 1.515 -0.121 9.125 1 91.38 7 GLY B CA 1
ATOM 2945 C C . GLY B 1 7 ? 0.11 -0.575 9.469 1 91.38 7 GLY B C 1
ATOM 2946 O O . GLY B 1 7 ? -0.118 -1.758 9.734 1 91.38 7 GLY B O 1
ATOM 2947 N N . PRO B 1 8 ? -0.817 0.268 9.305 1 96.88 8 PRO B N 1
ATOM 2948 C CA . PRO B 1 8 ? -2.176 -0.05 9.75 1 96.88 8 PRO B CA 1
ATOM 2949 C C . PRO B 1 8 ? -3.025 -0.681 8.648 1 96.88 8 PRO B C 1
ATOM 2951 O O . PRO B 1 8 ? -2.701 -0.555 7.469 1 96.88 8 PRO B O 1
ATOM 2954 N N . VAL B 1 9 ? -4.07 -1.402 9.094 1 97.69 9 VAL B N 1
ATOM 2955 C CA . VAL B 1 9 ? -5.199 -1.634 8.195 1 97.69 9 VAL B CA 1
ATOM 2956 C C . VAL B 1 9 ? -5.969 -0.332 7.988 1 97.69 9 VAL B C 1
ATOM 2958 O O . VAL B 1 9 ? -6.293 0.366 8.953 1 97.69 9 VAL B O 1
ATOM 2961 N N . ILE B 1 10 ? -6.238 0.028 6.793 1 98.69 10 ILE B N 1
ATOM 2962 C CA . ILE B 1 10 ? -6.934 1.273 6.488 1 98.69 10 ILE B CA 1
ATOM 2963 C C . ILE B 1 10 ? -8.422 0.996 6.289 1 98.69 10 ILE B C 1
ATOM 2965 O O . ILE B 1 10 ? -8.797 0.106 5.52 1 98.69 10 ILE B O 1
ATOM 2969 N N . HIS B 1 11 ? -9.227 1.72 6.996 1 98.69 11 HIS B N 1
ATOM 2970 C CA . HIS B 1 11 ? -10.68 1.627 6.918 1 98.69 11 HIS B CA 1
ATOM 2971 C C . HIS B 1 11 ? -11.297 2.967 6.531 1 98.69 11 HIS B C 1
ATOM 2973 O O . HIS B 1 11 ? -10.664 4.016 6.684 1 98.69 11 HIS B O 1
ATOM 2979 N N . LYS B 1 12 ? -12.492 2.934 6.098 1 98.56 12 LYS B N 1
ATOM 2980 C CA . LYS B 1 12 ? -13.281 4.133 5.84 1 98.56 12 LYS B CA 1
ATOM 2981 C C . LYS B 1 12 ? -14.742 3.93 6.242 1 98.56 12 LYS B C 1
ATOM 2983 O O . LYS B 1 12 ? -15.312 2.867 5.992 1 98.56 12 LYS B O 1
ATOM 2988 N N . PHE B 1 13 ? -15.266 4.855 6.891 1 98.25 13 PHE B N 1
ATOM 2989 C CA . PHE B 1 13 ? -16.688 4.914 7.23 1 98.25 13 PHE B CA 1
ATOM 2990 C C . PHE B 1 13 ? -17.281 6.27 6.855 1 98.25 13 PHE B C 1
ATOM 2992 O O . PHE B 1 13 ? -16.625 7.301 7.004 1 98.25 13 PHE B O 1
ATOM 2999 N N . PRO B 1 14 ? -18.531 6.277 6.43 1 96.69 14 PRO B N 1
ATOM 3000 C CA . PRO B 1 14 ? -19.141 7.562 6.09 1 96.69 14 PRO B CA 1
ATOM 3001 C C . PRO B 1 14 ? -19.375 8.453 7.312 1 96.69 14 PRO B C 1
ATOM 3003 O O . PRO B 1 14 ? -19.281 9.68 7.215 1 96.69 14 PRO B O 1
ATOM 3006 N N . THR B 1 15 ? -19.688 7.773 8.516 1 97.56 15 THR B N 1
ATOM 3007 C CA . THR B 1 15 ? -20.047 8.555 9.695 1 97.56 15 THR B CA 1
ATOM 3008 C C . THR B 1 15 ? -19.328 8.023 10.93 1 97.56 15 THR B C 1
ATOM 3010 O O . THR B 1 15 ? -18.922 6.859 10.969 1 97.56 15 THR B O 1
ATOM 3013 N N . VAL B 1 16 ? -19.266 8.852 11.914 1 97.88 16 VAL B N 1
ATOM 3014 C CA . VAL B 1 16 ? -18.703 8.484 13.211 1 97.88 16 VAL B CA 1
ATOM 3015 C C . VAL B 1 16 ? -19.547 7.391 13.852 1 97.88 16 VAL B C 1
ATOM 3017 O O . VAL B 1 16 ? -19.031 6.477 14.484 1 97.88 16 VAL B O 1
ATOM 3020 N N . ALA B 1 17 ? -20.875 7.492 13.695 1 97.62 17 ALA B N 1
ATOM 3021 C CA . ALA B 1 17 ? -21.781 6.504 14.258 1 97.62 17 ALA B CA 1
ATOM 3022 C C . ALA B 1 17 ? -21.484 5.109 13.727 1 97.62 17 ALA B C 1
ATOM 3024 O O . ALA B 1 17 ? -21.438 4.141 14.492 1 97.62 17 ALA B O 1
ATOM 3025 N N . GLU B 1 18 ? -21.281 4.984 12.414 1 97.88 18 GLU B N 1
ATOM 3026 C CA . GLU B 1 18 ? -20.953 3.701 11.797 1 97.88 18 GLU B CA 1
ATOM 3027 C C . GLU B 1 18 ? -19.609 3.18 12.281 1 97.88 18 GLU B C 1
ATOM 3029 O O . GLU B 1 18 ? -19.453 1.985 12.539 1 97.88 18 GLU B O 1
ATOM 3034 N N . PHE B 1 19 ? -18.703 4.086 12.391 1 98.44 19 PHE B N 1
ATOM 3035 C CA . PHE B 1 19 ? -17.391 3.725 12.914 1 98.44 19 PHE B CA 1
ATOM 3036 C C . PHE B 1 19 ? -17.5 3.197 14.336 1 98.44 19 PHE B C 1
ATOM 3038 O O . PHE B 1 19 ? -16.984 2.121 14.648 1 98.44 19 PHE B O 1
ATOM 3045 N N . ALA B 1 20 ? -18.109 3.963 15.195 1 98.06 20 ALA B N 1
ATOM 3046 C CA . ALA B 1 20 ? -18.25 3.596 16.609 1 98.06 20 ALA B CA 1
ATOM 3047 C C . ALA B 1 20 ? -18.906 2.229 16.75 1 98.06 20 ALA B C 1
ATOM 3049 O O . ALA B 1 20 ? -18.516 1.434 17.609 1 98.06 20 ALA B O 1
ATOM 3050 N N . LYS B 1 21 ? -19.906 1.967 15.938 1 97.31 21 LYS B N 1
ATOM 3051 C CA . LYS B 1 21 ? -20.594 0.687 15.961 1 97.31 21 LYS B CA 1
ATOM 3052 C C . LYS B 1 21 ? -19.688 -0.45 15.516 1 97.31 21 LYS B C 1
ATOM 3054 O O . LYS B 1 21 ? -19.562 -1.467 16.203 1 97.31 21 LYS B O 1
ATOM 3059 N N . GLU B 1 22 ? -19.016 -0.285 14.367 1 97.62 22 GLU B N 1
ATOM 3060 C CA . GLU B 1 22 ? -18.203 -1.347 13.773 1 97.62 22 GLU B CA 1
ATOM 3061 C C . GLU B 1 22 ? -16.969 -1.641 14.625 1 97.62 22 GLU B C 1
ATOM 3063 O O . GLU B 1 22 ? -16.516 -2.783 14.695 1 97.62 22 GLU B O 1
ATOM 3068 N N . PHE B 1 23 ? -16.406 -0.602 15.266 1 98 23 PHE B N 1
ATOM 3069 C CA . PHE B 1 23 ? -15.211 -0.77 16.094 1 98 23 PHE B CA 1
ATOM 3070 C C . PHE B 1 23 ? -15.594 -1.045 17.531 1 98 23 PHE B C 1
ATOM 3072 O O . PHE B 1 23 ? -14.727 -1.159 18.406 1 98 23 PHE B O 1
ATOM 3079 N N . ASN B 1 24 ? -16.859 -1.043 17.859 1 97.5 24 ASN B N 1
ATOM 3080 C CA . ASN B 1 24 ? -17.375 -1.371 19.172 1 97.5 24 ASN B CA 1
ATOM 3081 C C . ASN B 1 24 ? -16.75 -0.501 20.266 1 97.5 24 ASN B C 1
ATOM 3083 O O . ASN B 1 24 ? -16.188 -1.019 21.234 1 97.5 24 ASN B O 1
ATOM 3087 N N . LEU B 1 25 ? -16.797 0.825 20.031 1 97.75 25 LEU B N 1
ATOM 3088 C CA . LEU B 1 25 ? -16.312 1.738 21.062 1 97.75 25 LEU B CA 1
ATOM 3089 C C . LEU B 1 25 ? -16.953 1.433 22.406 1 97.75 25 LEU B C 1
ATOM 3091 O O . LEU B 1 25 ? -18.156 1.204 22.5 1 97.75 25 LEU B O 1
ATOM 3095 N N . GLY B 1 26 ? -16.094 1.437 23.484 1 97.5 26 GLY B N 1
ATOM 3096 C CA . GLY B 1 26 ? -16.625 1.033 24.781 1 97.5 26 GLY B CA 1
ATOM 3097 C C . GLY B 1 26 ? -15.648 1.266 25.906 1 97.5 26 GLY B C 1
ATOM 3098 O O . GLY B 1 26 ? -14.688 2.031 25.766 1 97.5 26 GLY B O 1
ATOM 3099 N N . PRO B 1 27 ? -15.867 0.63 27.047 1 97.12 27 PRO B N 1
ATOM 3100 C CA . PRO B 1 27 ? -15.172 0.929 28.297 1 97.12 27 PRO B CA 1
ATOM 3101 C C . PRO B 1 27 ? -13.688 0.579 28.25 1 97.12 27 PRO B C 1
ATOM 3103 O O . PRO B 1 27 ? -12.898 1.081 29.047 1 97.12 27 PRO B O 1
ATOM 3106 N N . ASP B 1 28 ? -13.336 -0.26 27.328 1 97.38 28 ASP B N 1
ATOM 3107 C CA . ASP B 1 28 ? -11.938 -0.683 27.234 1 97.38 28 ASP B CA 1
ATOM 3108 C C . ASP B 1 28 ? -11.133 0.272 26.344 1 97.38 28 ASP B C 1
ATOM 3110 O O . ASP B 1 28 ? -9.945 0.054 26.109 1 97.38 28 ASP B O 1
ATOM 3114 N N . ASP B 1 29 ? -11.82 1.364 25.891 1 98.38 29 ASP B N 1
ATOM 3115 C CA . ASP B 1 29 ? -11.172 2.316 25 1 98.38 29 ASP B CA 1
ATOM 3116 C C . ASP B 1 29 ? -10.836 3.613 25.734 1 98.38 29 ASP B C 1
ATOM 3118 O O . ASP B 1 29 ? -11.586 4.059 26.594 1 98.38 29 ASP B O 1
ATOM 3122 N N . LEU B 1 30 ? -9.695 4.137 25.406 1 98.5 30 LEU B N 1
ATOM 3123 C CA . LEU B 1 30 ? -9.375 5.535 25.672 1 98.5 30 LEU B CA 1
ATOM 3124 C C . LEU B 1 30 ? -9.516 6.383 24.422 1 98.5 30 LEU B C 1
ATOM 3126 O O . LEU B 1 30 ? -8.734 6.238 23.469 1 98.5 30 LEU B O 1
ATOM 3130 N N . LEU B 1 31 ? -10.5 7.215 24.391 1 98.56 31 LEU B N 1
ATOM 3131 C CA . LEU B 1 31 ? -10.703 8.156 23.297 1 98.56 31 LEU B CA 1
ATOM 3132 C C . LEU B 1 31 ? -9.938 9.453 23.547 1 98.56 31 LEU B C 1
ATOM 3134 O O . LEU B 1 31 ? -10.18 10.141 24.547 1 98.56 31 LEU B O 1
ATOM 3138 N N . VAL B 1 32 ? -8.961 9.742 22.75 1 98.44 32 VAL B N 1
ATOM 3139 C CA . VAL B 1 32 ? -8.211 10.992 22.797 1 98.44 32 VAL B CA 1
ATOM 3140 C C . VAL B 1 32 ? -8.641 11.898 21.641 1 98.44 32 VAL B C 1
ATOM 3142 O O . VAL B 1 32 ? -8.5 11.531 20.484 1 98.44 32 VAL B O 1
ATOM 3145 N N . THR B 1 33 ? -9.141 13.078 21.953 1 97.75 33 THR B N 1
ATOM 3146 C CA . THR B 1 33 ? -9.68 13.953 20.922 1 97.75 33 THR B CA 1
ATOM 3147 C C . THR B 1 33 ? -9.695 15.398 21.391 1 97.75 33 THR B C 1
ATOM 3149 O O . THR B 1 33 ? -8.891 15.797 22.234 1 97.75 33 THR B O 1
ATOM 3152 N N . MET B 1 34 ? -10.43 16.25 20.719 1 95.19 34 MET B N 1
ATOM 3153 C CA . MET B 1 34 ? -10.617 17.656 21.078 1 95.19 34 MET B CA 1
ATOM 3154 C C . MET B 1 34 ? -12.047 17.891 21.562 1 95.19 34 MET B C 1
ATOM 3156 O O . MET B 1 34 ? -12.961 17.141 21.234 1 95.19 34 MET B O 1
ATOM 3160 N N . ASP B 1 35 ? -12.234 18.953 22.297 1 95.25 35 ASP B N 1
ATOM 3161 C CA . ASP B 1 35 ? -13.531 19.281 22.875 1 95.25 35 ASP B CA 1
ATOM 3162 C C . ASP B 1 35 ? -14.609 19.375 21.797 1 95.25 35 ASP B C 1
ATOM 3164 O O . ASP B 1 35 ? -15.664 18.75 21.906 1 95.25 35 ASP B O 1
ATOM 3168 N N . VAL B 1 36 ? -14.328 20.047 20.781 1 92.12 36 VAL B N 1
ATOM 3169 C CA . VAL B 1 36 ? -15.312 20.297 19.734 1 92.12 36 VAL B CA 1
ATOM 3170 C C . VAL B 1 36 ? -15.688 18.984 19.047 1 92.12 36 VAL B C 1
ATOM 3172 O O . VAL B 1 36 ? -16.859 18.734 18.766 1 92.12 36 VAL B O 1
ATOM 3175 N N . MET B 1 37 ? -14.719 18.141 18.812 1 93.69 37 MET B N 1
ATOM 3176 C CA . MET B 1 37 ? -14.961 16.859 18.172 1 93.69 37 MET B CA 1
ATOM 3177 C C . MET B 1 37 ? -15.773 15.938 19.078 1 93.69 37 MET B C 1
ATOM 3179 O O . MET B 1 37 ? -16.672 15.242 18.609 1 93.69 37 MET B O 1
ATOM 3183 N N . HIS B 1 38 ? -15.367 15.891 20.312 1 95.81 38 HIS B N 1
ATOM 3184 C CA . HIS B 1 38 ? -16.109 15.086 21.281 1 95.81 38 HIS B CA 1
ATOM 3185 C C . HIS B 1 38 ? -17.578 15.516 21.344 1 95.81 38 HIS B C 1
ATOM 3187 O O . HIS B 1 38 ? -18.469 14.688 21.172 1 95.81 38 HIS B O 1
ATOM 3193 N N . ASP B 1 39 ? -17.781 16.797 21.531 1 95.56 39 ASP B N 1
ATOM 3194 C CA . ASP B 1 39 ? -19.125 17.312 21.766 1 95.56 39 ASP B CA 1
ATOM 3195 C C . ASP B 1 39 ? -19.984 17.156 20.516 1 95.56 39 ASP B C 1
ATOM 3197 O O . ASP B 1 39 ? -21.188 16.922 20.625 1 95.56 39 ASP B O 1
ATOM 3201 N N . THR B 1 40 ? -19.406 17.266 19.375 1 94.44 40 THR B N 1
ATOM 3202 C CA . THR B 1 40 ? -20.156 17.297 18.125 1 94.44 40 THR B CA 1
ATOM 3203 C C . THR B 1 40 ? -20.438 15.867 17.625 1 94.44 40 THR B C 1
ATOM 3205 O O . THR B 1 40 ? -21.516 15.578 17.125 1 94.44 40 THR B O 1
ATOM 3208 N N . PHE B 1 41 ? -19.453 14.992 17.75 1 95.5 41 PHE B N 1
ATOM 3209 C CA . PHE B 1 41 ? -19.562 13.75 17 1 95.5 41 PHE B CA 1
ATOM 3210 C C . PHE B 1 41 ? -19.594 12.547 17.938 1 95.5 41 PHE B C 1
ATOM 3212 O O . PHE B 1 41 ? -20.141 11.5 17.609 1 95.5 41 PHE B O 1
ATOM 3219 N N . PHE B 1 42 ? -19 12.672 19.188 1 95.88 42 PHE B N 1
ATOM 3220 C CA . PHE B 1 42 ? -18.734 11.438 19.922 1 95.88 42 PHE B CA 1
ATOM 3221 C C . PHE B 1 42 ? -19.578 11.391 21.203 1 95.88 42 PHE B C 1
ATOM 3223 O O . PHE B 1 42 ? -19.703 10.336 21.828 1 95.88 42 PHE B O 1
ATOM 3230 N N . ALA B 1 43 ? -20.141 12.445 21.656 1 93.88 43 ALA B N 1
ATOM 3231 C CA . ALA B 1 43 ? -20.875 12.523 22.922 1 93.88 43 ALA B CA 1
ATOM 3232 C C . ALA B 1 43 ? -21.906 11.414 23.031 1 93.88 43 ALA B C 1
ATOM 3234 O O . ALA B 1 43 ? -22.125 10.852 24.109 1 93.88 43 ALA B O 1
ATOM 3235 N N . GLY B 1 44 ? -22.516 10.977 21.953 1 93.69 44 GLY B N 1
ATOM 3236 C CA . GLY B 1 44 ? -23.594 10 22 1 93.69 44 GLY B CA 1
ATOM 3237 C C . GLY B 1 44 ? -23.141 8.609 21.609 1 93.69 44 GLY B C 1
ATOM 3238 O O . GLY B 1 44 ? -23.938 7.668 21.625 1 93.69 44 GLY B O 1
ATOM 3239 N N . VAL B 1 45 ? -21.828 8.484 21.391 1 96.19 45 VAL B N 1
ATOM 3240 C CA . VAL B 1 45 ? -21.469 7.188 20.844 1 96.19 45 VAL B CA 1
ATOM 3241 C C . VAL B 1 45 ? -20.25 6.629 21.594 1 96.19 45 VAL B C 1
ATOM 3243 O O . VAL B 1 45 ? -19.703 5.594 21.203 1 96.19 45 VAL B O 1
ATOM 3246 N N . THR B 1 46 ? -19.766 7.215 22.656 1 95.62 46 THR B N 1
ATOM 3247 C CA . THR B 1 46 ? -18.594 6.77 23.391 1 95.62 46 THR B CA 1
ATOM 3248 C C . THR B 1 46 ? -18.844 5.414 24.047 1 95.62 46 THR B C 1
ATOM 3250 O O . THR B 1 46 ? -17.906 4.652 24.281 1 95.62 46 THR B O 1
ATOM 3253 N N . ASN B 1 47 ? -20.109 5.164 24.469 1 96.5 47 ASN B N 1
ATOM 3254 C CA . ASN B 1 47 ? -20.516 3.877 25.016 1 96.5 47 ASN B CA 1
ATOM 3255 C C . ASN B 1 47 ? -19.609 3.445 26.156 1 96.5 47 ASN B C 1
ATOM 3257 O O . ASN B 1 47 ? -19.125 2.312 26.188 1 96.5 47 ASN B O 1
ATOM 3261 N N . GLY B 1 48 ? -19.203 4.387 27.031 1 96.38 48 GLY B N 1
ATOM 3262 C CA . GLY B 1 48 ? -18.438 4.059 28.234 1 96.38 48 GLY B CA 1
ATOM 3263 C C . GLY B 1 48 ? -16.938 4.23 28.047 1 96.38 48 GLY B C 1
ATOM 3264 O O . GLY B 1 48 ? -16.172 4.051 29 1 96.38 48 GLY B O 1
ATOM 3265 N N . ALA B 1 49 ? -16.5 4.59 26.875 1 97.56 49 ALA B N 1
ATOM 3266 C CA . ALA B 1 49 ? -15.078 4.863 26.656 1 97.56 49 ALA B CA 1
ATOM 3267 C C . ALA B 1 49 ? -14.609 6.027 27.531 1 97.56 49 ALA B C 1
ATOM 3269 O O . ALA B 1 49 ? -15.352 6.988 27.75 1 97.56 49 ALA B O 1
ATOM 3270 N N . ARG B 1 50 ? -13.398 5.91 28 1 97.38 50 ARG B N 1
ATOM 3271 C CA . ARG B 1 50 ? -12.789 7.055 28.672 1 97.38 50 ARG B CA 1
ATOM 3272 C C . ARG B 1 50 ? -12.352 8.109 27.656 1 97.38 50 ARG B C 1
ATOM 3274 O O . ARG B 1 50 ? -11.875 7.781 26.562 1 97.38 50 ARG B O 1
ATOM 3281 N N . VAL B 1 51 ? -12.531 9.383 28.094 1 97.75 51 VAL B N 1
ATOM 3282 C CA . VAL B 1 51 ? -12.258 10.453 27.141 1 97.75 51 VAL B CA 1
ATOM 3283 C C . VAL B 1 51 ? -11.234 11.422 27.719 1 97.75 51 VAL B C 1
ATOM 3285 O O . VAL B 1 51 ? -11.336 11.828 28.875 1 97.75 51 VAL B O 1
ATOM 3288 N N . ILE B 1 52 ? -10.227 11.664 26.969 1 97.94 52 ILE B N 1
ATOM 3289 C CA . ILE B 1 52 ? -9.312 12.758 27.266 1 97.94 52 ILE B CA 1
ATOM 3290 C C . ILE B 1 52 ? -9.328 13.758 26.109 1 97.94 52 ILE B C 1
ATOM 3292 O O . ILE B 1 52 ? -9.117 13.383 24.953 1 97.94 52 ILE B O 1
ATOM 3296 N N . THR B 1 53 ? -9.602 14.984 26.375 1 97 53 THR B N 1
ATOM 3297 C CA . THR B 1 53 ? -9.508 16.031 25.375 1 97 53 THR B CA 1
ATOM 3298 C C . THR B 1 53 ? -8.188 16.797 25.5 1 97 53 THR B C 1
ATOM 3300 O O . THR B 1 53 ? -7.828 17.25 26.594 1 97 53 THR B O 1
ATOM 3303 N N . VAL B 1 54 ? -7.531 16.969 24.453 1 95.88 54 VAL B N 1
ATOM 3304 C CA . VAL B 1 54 ? -6.168 17.484 24.484 1 95.88 54 VAL B CA 1
ATOM 3305 C C . VAL B 1 54 ? -6.191 19 24.703 1 95.88 54 VAL B C 1
ATOM 3307 O O . VAL B 1 54 ? -5.164 19.609 25.016 1 95.88 54 VAL B O 1
ATOM 3310 N N . ASP B 1 55 ? -7.332 19.609 24.609 1 94.44 55 ASP B N 1
ATOM 3311 C CA . ASP B 1 55 ? -7.496 21.047 24.781 1 94.44 55 ASP B CA 1
ATOM 3312 C C . ASP B 1 55 ? -7.02 21.484 26.172 1 94.44 55 ASP B C 1
ATOM 3314 O O . ASP B 1 55 ? -6.559 22.609 26.344 1 94.44 55 ASP B O 1
ATOM 3318 N N . LYS B 1 56 ? -7.086 20.625 27.031 1 93.44 56 LYS B N 1
ATOM 3319 C CA . LYS B 1 56 ? -6.738 20.969 28.406 1 93.44 56 LYS B CA 1
ATOM 3320 C C . LYS B 1 56 ? -5.227 21.125 28.578 1 93.44 56 LYS B C 1
ATOM 3322 O O . LYS B 1 56 ? -4.762 21.703 29.562 1 93.44 56 LYS B O 1
ATOM 3327 N N . TYR B 1 57 ? -4.469 20.578 27.641 1 92.94 57 TYR B N 1
ATOM 3328 C CA . TYR B 1 57 ? -3.018 20.672 27.75 1 92.94 57 TYR B CA 1
ATOM 3329 C C . TYR B 1 57 ? -2.494 21.906 27.016 1 92.94 57 TYR B C 1
ATOM 3331 O O . TYR B 1 57 ? -1.393 22.391 27.312 1 92.94 57 TYR B O 1
ATOM 3339 N N . GLY B 1 58 ? -3.184 22.312 25.969 1 83.31 58 GLY B N 1
ATOM 3340 C CA . GLY B 1 58 ? -2.773 23.453 25.172 1 83.31 58 GLY B CA 1
ATOM 3341 C C . GLY B 1 58 ? -3.283 23.406 23.734 1 83.31 58 GLY B C 1
ATOM 3342 O O . GLY B 1 58 ? -3.877 22.406 23.328 1 83.31 58 GLY B O 1
ATOM 3343 N N . SER B 1 59 ? -3.189 24.453 23.016 1 72.5 59 SER B N 1
ATOM 3344 C CA . SER B 1 59 ? -3.723 24.547 21.656 1 72.5 59 SER B CA 1
ATOM 3345 C C . SER B 1 59 ? -2.602 24.609 20.625 1 72.5 59 SER B C 1
ATOM 3347 O O . SER B 1 59 ? -2.861 24.656 19.422 1 72.5 59 SER B O 1
ATOM 3349 N N . GLN B 1 60 ? -1.45 24.453 21.031 1 69.44 60 GLN B N 1
ATOM 3350 C CA . GLN B 1 60 ? -0.309 24.594 20.125 1 69.44 60 GLN B CA 1
ATOM 3351 C C . GLN B 1 60 ? 0.157 23.234 19.625 1 69.44 60 GLN B C 1
ATOM 3353 O O . GLN B 1 60 ? -0.541 22.234 19.781 1 69.44 60 GLN B O 1
ATOM 3358 N N . GLU B 1 61 ? 1.273 23.234 18.875 1 80.19 61 GLU B N 1
ATOM 3359 C CA . GLU B 1 61 ? 1.976 22.016 18.484 1 80.19 61 GLU B CA 1
ATOM 3360 C C . GLU B 1 61 ? 2.359 21.188 19.703 1 80.19 61 GLU B C 1
ATOM 3362 O O . GLU B 1 61 ? 2.564 21.734 20.781 1 80.19 61 GLU B O 1
ATOM 3367 N N . PRO B 1 62 ? 2.389 19.875 19.484 1 89.25 62 PRO B N 1
ATOM 3368 C CA . PRO B 1 62 ? 2.721 18.984 20.609 1 89.25 62 PRO B CA 1
ATOM 3369 C C . PRO B 1 62 ? 4.066 19.328 21.25 1 89.25 62 PRO B C 1
ATOM 3371 O O . PRO B 1 62 ? 5.086 19.375 20.562 1 89.25 62 PRO B O 1
ATOM 3374 N N . THR B 1 63 ? 4.039 19.547 22.516 1 88.88 63 THR B N 1
ATOM 3375 C CA . THR B 1 63 ? 5.277 19.766 23.25 1 88.88 63 THR B CA 1
ATOM 3376 C C . THR B 1 63 ? 5.566 18.578 24.172 1 88.88 63 THR B C 1
ATOM 3378 O O . THR B 1 63 ? 4.68 17.781 24.453 1 88.88 63 THR B O 1
ATOM 3381 N N . ASP B 1 64 ? 6.793 18.516 24.578 1 91.25 64 ASP B N 1
ATOM 3382 C CA . ASP B 1 64 ? 7.176 17.469 25.516 1 91.25 64 ASP B CA 1
ATOM 3383 C C . ASP B 1 64 ? 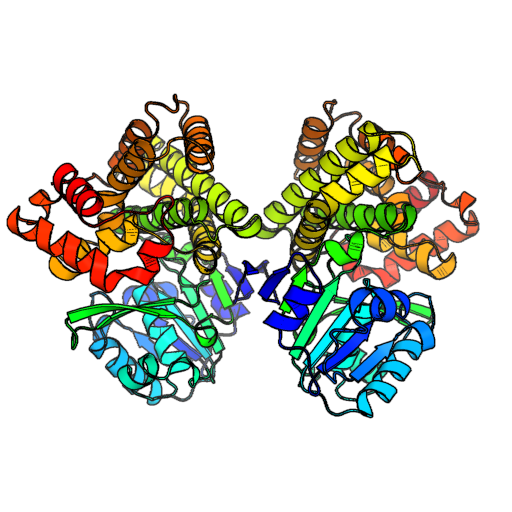6.359 17.547 26.812 1 91.25 64 ASP B C 1
ATOM 3385 O O . ASP B 1 64 ? 5.953 16.531 27.359 1 91.25 64 ASP B O 1
ATOM 3389 N N . GLU B 1 65 ? 6.023 18.766 27.234 1 92.12 65 GLU B N 1
ATOM 3390 C CA . GLU B 1 65 ? 5.23 18.969 28.438 1 92.12 65 GLU B CA 1
ATOM 3391 C C . GLU B 1 65 ? 3.801 18.469 28.25 1 92.12 65 GLU B C 1
ATOM 3393 O O . GLU B 1 65 ? 3.242 17.812 29.141 1 92.12 65 GLU B O 1
ATOM 3398 N N . MET B 1 66 ? 3.246 18.828 27.125 1 93.94 66 MET B N 1
ATOM 3399 C CA . MET B 1 66 ? 1.891 18.375 26.812 1 93.94 66 MET B CA 1
ATOM 3400 C C . MET B 1 66 ? 1.805 16.859 26.797 1 93.94 66 MET B C 1
ATOM 3402 O O . MET B 1 66 ? 0.864 16.281 27.359 1 93.94 66 MET B O 1
ATOM 3406 N N . ILE B 1 67 ? 2.795 16.25 26.234 1 95.19 67 ILE B N 1
ATOM 3407 C CA . ILE B 1 67 ? 2.809 14.797 26.062 1 95.19 67 ILE B CA 1
ATOM 3408 C C . ILE B 1 67 ? 2.971 14.117 27.422 1 95.19 67 ILE B C 1
ATOM 3410 O O . ILE B 1 67 ? 2.291 13.133 27.719 1 95.19 67 ILE B O 1
ATOM 3414 N N . ASP B 1 68 ? 3.822 14.664 28.234 1 95.75 68 ASP B N 1
ATOM 3415 C CA . ASP B 1 68 ? 3.992 14.117 29.578 1 95.75 68 ASP B CA 1
ATOM 3416 C C . ASP B 1 68 ? 2.688 14.188 30.375 1 95.75 68 ASP B C 1
ATOM 3418 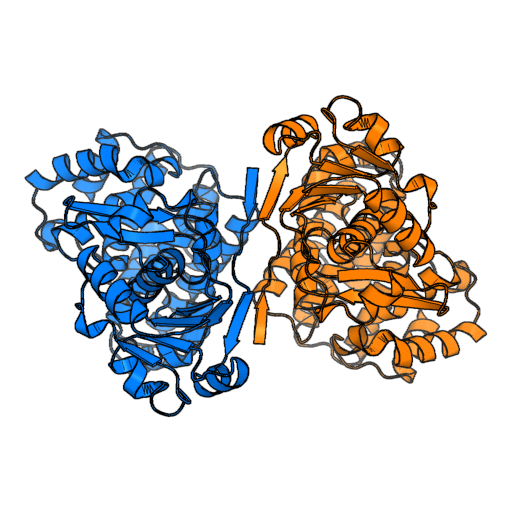O O . ASP B 1 68 ? 2.346 13.258 31.094 1 95.75 68 ASP B O 1
ATOM 3422 N N . ALA B 1 69 ? 2.072 15.305 30.25 1 96.44 69 ALA B N 1
ATOM 3423 C CA . ALA B 1 69 ? 0.792 15.469 30.922 1 96.44 69 ALA B CA 1
ATOM 3424 C C . ALA B 1 69 ? -0.229 14.445 30.422 1 96.44 69 ALA B C 1
ATOM 3426 O O . ALA B 1 69 ? -0.971 13.867 31.219 1 96.44 69 ALA B O 1
ATOM 3427 N N . LEU B 1 70 ? -0.312 14.258 29.172 1 96.81 70 LEU B N 1
ATOM 3428 C CA . LEU B 1 70 ? -1.232 13.297 28.578 1 96.81 70 LEU B CA 1
ATOM 3429 C C . LEU B 1 70 ? -0.89 11.875 29.031 1 96.81 70 LEU B C 1
ATOM 3431 O O . LEU B 1 70 ? -1.785 11.078 29.312 1 96.81 70 LEU B O 1
ATOM 3435 N N . ILE B 1 71 ? 0.404 11.547 29.031 1 96.81 71 ILE B N 1
ATOM 3436 C CA . ILE B 1 71 ? 0.842 10.234 29.5 1 96.81 71 ILE B CA 1
ATOM 3437 C C . ILE B 1 71 ? 0.354 10.016 30.938 1 96.81 71 ILE B C 1
ATOM 3439 O O . ILE B 1 71 ? -0.206 8.961 31.25 1 96.81 71 ILE B O 1
ATOM 3443 N N . SER B 1 72 ? 0.576 10.977 31.766 1 97.06 72 SER B N 1
ATOM 3444 C CA . SER B 1 72 ? 0.176 10.898 33.156 1 97.06 72 SER B CA 1
ATOM 3445 C C . SER B 1 72 ? -1.326 10.68 33.281 1 97.06 72 SER B C 1
ATOM 3447 O O . SER B 1 72 ? -1.765 9.812 34.062 1 97.06 72 SER B O 1
ATOM 3449 N N . ASP B 1 73 ? -2.096 11.445 32.594 1 97.69 73 ASP B N 1
ATOM 3450 C CA . ASP B 1 73 ? -3.551 11.344 32.688 1 97.69 73 ASP B CA 1
ATOM 3451 C C . ASP B 1 73 ? -4.039 10 32.125 1 97.69 73 ASP B C 1
ATOM 3453 O O . ASP B 1 73 ? -4.961 9.398 32.688 1 97.69 73 ASP B O 1
ATOM 3457 N N . ALA B 1 74 ? -3.492 9.586 31 1 97.31 74 ALA B N 1
ATOM 3458 C CA . ALA B 1 74 ? -3.885 8.312 30.406 1 97.31 74 ALA B CA 1
ATOM 3459 C C . ALA B 1 74 ? -3.604 7.148 31.359 1 97.31 74 ALA B C 1
ATOM 3461 O O . ALA B 1 74 ? -4.336 6.156 31.359 1 97.31 74 ALA B O 1
ATOM 3462 N N . SER B 1 75 ? -2.562 7.273 32.125 1 95.69 75 SER B N 1
ATOM 3463 C CA . SER B 1 75 ? -2.115 6.195 33 1 95.69 75 SER B CA 1
ATOM 3464 C C . SER B 1 75 ? -3.092 5.977 34.125 1 95.69 75 SER B C 1
ATOM 3466 O O . SER B 1 75 ? -3.041 4.949 34.812 1 95.69 75 SER B O 1
ATOM 3468 N N . LYS B 1 76 ? -3.963 6.895 34.312 1 95.06 76 LYS B N 1
ATOM 3469 C CA . LYS B 1 76 ? -4.953 6.793 35.375 1 95.06 76 LYS B CA 1
ATOM 3470 C C . LYS B 1 76 ? -6.066 5.816 35.031 1 95.06 76 LYS B C 1
ATOM 3472 O O . LYS B 1 76 ? -6.852 5.406 35.875 1 95.06 76 LYS B O 1
ATOM 3477 N N . PHE B 1 77 ? -6.094 5.426 33.75 1 94.75 77 PHE B N 1
ATOM 3478 C CA . PHE B 1 77 ? -7.156 4.562 33.281 1 94.75 77 PHE B CA 1
ATOM 3479 C C . PHE B 1 77 ? -6.594 3.236 32.781 1 94.75 77 PHE B C 1
ATOM 3481 O O . PHE B 1 77 ? -5.434 3.164 32.344 1 94.75 77 PHE B O 1
ATOM 3488 N N . LYS B 1 78 ? -7.422 2.232 32.938 1 94.88 78 LYS B N 1
ATOM 3489 C CA . LYS B 1 78 ? -7.117 0.968 32.25 1 94.88 78 LYS B CA 1
ATOM 3490 C C . LYS B 1 78 ? -7.781 0.898 30.891 1 94.88 78 LYS B C 1
ATOM 3492 O O . LYS B 1 78 ? -8.977 1.177 30.75 1 94.88 78 LYS B O 1
ATOM 3497 N N . TYR B 1 79 ? -7.082 0.657 29.875 1 97.19 79 TYR B N 1
ATOM 3498 C CA . TYR B 1 79 ? -7.582 0.534 28.516 1 97.19 79 TYR B CA 1
ATOM 3499 C C . TYR B 1 79 ? -6.703 -0.406 27.688 1 97.19 79 TYR B C 1
ATOM 3501 O O . TYR B 1 79 ? -5.516 -0.565 27.984 1 97.19 79 TYR B O 1
ATOM 3509 N N . SER B 1 80 ? -7.281 -1.037 26.719 1 97.38 80 SER B N 1
ATOM 3510 C CA . SER B 1 80 ? -6.535 -1.927 25.828 1 97.38 80 SER B CA 1
ATOM 3511 C C . SER B 1 80 ? -6.387 -1.327 24.438 1 97.38 80 SER B C 1
ATOM 3513 O O . SER B 1 80 ? -5.648 -1.854 23.609 1 97.38 80 SER B O 1
ATOM 3515 N N . ARG B 1 81 ? -7.094 -0.246 24.234 1 98.06 81 ARG B N 1
ATOM 3516 C CA . ARG B 1 81 ? -7.09 0.39 22.922 1 98.06 81 ARG B CA 1
ATOM 3517 C C . ARG B 1 81 ? -7.191 1.906 23.047 1 98.06 81 ARG B C 1
ATOM 3519 O O . ARG B 1 81 ? -7.977 2.418 23.844 1 98.06 81 ARG B O 1
ATOM 3526 N N . ILE B 1 82 ? -6.348 2.643 22.344 1 98.69 82 ILE B N 1
ATOM 3527 C CA . ILE B 1 82 ? -6.441 4.09 22.203 1 98.69 82 ILE B CA 1
ATOM 3528 C C . ILE B 1 82 ? -7.059 4.441 20.844 1 98.69 82 ILE B C 1
ATOM 3530 O O . ILE B 1 82 ? -6.629 3.926 19.812 1 98.69 82 ILE B O 1
ATOM 3534 N N . ILE B 1 83 ? -8.047 5.223 20.844 1 98.81 83 ILE B N 1
ATOM 3535 C CA . ILE B 1 83 ? -8.656 5.801 19.656 1 98.81 83 ILE B CA 1
ATOM 3536 C C . ILE B 1 83 ? -8.398 7.305 19.625 1 98.81 83 ILE B C 1
ATOM 3538 O O . ILE B 1 83 ? -9 8.062 20.391 1 98.81 83 ILE B O 1
ATOM 3542 N N . ALA B 1 84 ? -7.508 7.688 18.797 1 98.69 84 ALA B N 1
ATOM 3543 C CA . ALA B 1 84 ? -7.141 9.102 18.672 1 98.69 84 ALA B CA 1
ATOM 3544 C C . ALA B 1 84 ? -7.828 9.75 17.484 1 98.69 84 ALA B C 1
ATOM 3546 O O . ALA B 1 84 ? -7.629 9.328 16.344 1 98.69 84 ALA B O 1
ATOM 3547 N N . VAL B 1 85 ? -8.609 10.758 17.719 1 98.31 85 VAL B N 1
ATOM 3548 C CA . VAL B 1 85 ? -9.383 11.453 16.703 1 98.31 85 VAL B CA 1
ATOM 3549 C C . VAL B 1 85 ? -8.992 12.93 16.688 1 98.31 85 VAL B C 1
ATOM 3551 O O . VAL B 1 85 ? -9.273 13.664 17.625 1 98.31 85 VAL B O 1
ATOM 3554 N N . GLY B 1 86 ? -8.359 13.359 15.703 1 96.69 86 GLY B N 1
ATOM 3555 C CA . GLY B 1 86 ? -7.922 14.75 15.625 1 96.69 86 GLY B CA 1
ATOM 3556 C C . GLY B 1 86 ? -6.93 15 14.508 1 96.69 86 GLY B C 1
ATOM 3557 O O . GLY B 1 86 ? -6.84 14.211 13.562 1 96.69 86 GLY B O 1
ATOM 3558 N N . GLY B 1 87 ? -6.332 16.156 14.547 1 94.81 87 GLY B N 1
ATOM 3559 C CA . GLY B 1 87 ? -5.266 16.438 13.602 1 94.81 87 GLY B CA 1
ATOM 3560 C C . GLY B 1 87 ? -3.963 15.75 13.938 1 94.81 87 GLY B C 1
ATOM 3561 O O . GLY B 1 87 ? -3.943 14.805 14.734 1 94.81 87 GLY B O 1
ATOM 3562 N N . GLY B 1 88 ? -2.949 16.188 13.312 1 94.69 88 GLY B N 1
ATOM 3563 C CA . GLY B 1 88 ? -1.637 15.594 13.508 1 94.69 88 GLY B CA 1
ATOM 3564 C C . GLY B 1 88 ? -1.158 15.664 14.945 1 94.69 88 GLY B C 1
ATOM 3565 O O . GLY B 1 88 ? -0.533 14.719 15.438 1 94.69 88 GLY B O 1
ATOM 3566 N N . ALA B 1 89 ? -1.456 16.75 15.562 1 93.56 89 ALA B N 1
ATOM 3567 C CA . ALA B 1 89 ? -1.012 16.938 16.938 1 93.56 89 ALA B CA 1
ATOM 3568 C C . ALA B 1 89 ? -1.61 15.883 17.859 1 93.56 89 ALA B C 1
ATOM 3570 O O . ALA B 1 89 ? -0.899 15.273 18.672 1 93.56 89 ALA B O 1
ATOM 3571 N N . VAL B 1 90 ? -2.898 15.664 17.75 1 96.56 90 VAL B N 1
ATOM 3572 C CA . VAL B 1 90 ? -3.602 14.688 18.578 1 96.56 90 VAL B CA 1
ATOM 3573 C C . VAL B 1 90 ? -3.064 13.289 18.297 1 96.56 90 VAL B C 1
ATOM 3575 O O . VAL B 1 90 ? -2.781 12.531 19.219 1 96.56 90 VAL B O 1
ATOM 3578 N N . MET B 1 91 ? -2.9 12.961 17.047 1 97.44 91 MET B N 1
ATOM 3579 C CA . MET B 1 91 ? -2.459 11.617 16.656 1 97.44 91 MET B CA 1
ATOM 3580 C C . MET B 1 91 ? -1.009 11.391 17.062 1 97.44 91 MET B C 1
ATOM 3582 O O . MET B 1 91 ? -0.667 10.328 17.578 1 97.44 91 MET B O 1
ATOM 3586 N N . ASP B 1 92 ? -0.167 12.383 16.891 1 96.12 92 ASP B N 1
ATOM 3587 C CA . ASP B 1 92 ? 1.24 12.242 17.25 1 96.12 92 ASP B CA 1
ATOM 3588 C C . ASP B 1 92 ? 1.401 12.055 18.75 1 96.12 92 ASP B C 1
ATOM 3590 O O . ASP B 1 92 ? 2.162 11.188 19.203 1 96.12 92 ASP B O 1
ATOM 3594 N N . MET B 1 93 ? 0.699 12.859 19.5 1 96.19 93 MET B N 1
ATOM 3595 C CA . MET B 1 93 ? 0.758 12.688 20.953 1 96.19 93 MET B CA 1
ATOM 3596 C C . MET B 1 93 ? 0.28 11.297 21.359 1 96.19 93 MET B C 1
ATOM 3598 O O . MET B 1 93 ? 0.877 10.664 22.234 1 96.19 93 MET B O 1
ATOM 3602 N N . SER B 1 94 ? -0.742 10.859 20.75 1 97.38 94 SER B N 1
ATOM 3603 C CA . SER B 1 94 ? -1.338 9.57 21.094 1 97.38 94 SER B CA 1
ATOM 3604 C C . SER B 1 94 ? -0.411 8.414 20.734 1 97.38 94 SER B C 1
ATOM 3606 O O . SER B 1 94 ? -0.382 7.398 21.422 1 97.38 94 SER B O 1
ATOM 3608 N N . LYS B 1 95 ? 0.32 8.547 19.625 1 97.06 95 LYS B N 1
ATOM 3609 C CA . LYS B 1 95 ? 1.34 7.559 19.281 1 97.06 95 LYS B CA 1
ATOM 3610 C C . LYS B 1 95 ? 2.336 7.387 20.422 1 97.06 95 LYS B C 1
ATOM 3612 O O . LYS B 1 95 ? 2.674 6.258 20.797 1 97.06 95 LYS B O 1
ATOM 3617 N N . ILE B 1 96 ? 2.781 8.492 20.906 1 95.62 96 ILE B N 1
ATOM 3618 C CA . ILE B 1 96 ? 3.811 8.477 21.938 1 95.62 96 ILE B CA 1
ATOM 3619 C C . ILE B 1 96 ? 3.236 7.895 23.219 1 95.62 96 ILE B C 1
ATOM 3621 O O . ILE B 1 96 ? 3.893 7.094 23.891 1 95.62 96 ILE B O 1
ATOM 3625 N N . VAL B 1 97 ? 2.035 8.258 23.531 1 96.31 97 VAL B N 1
ATOM 3626 C CA . VAL B 1 97 ? 1.38 7.723 24.719 1 96.31 97 VAL B CA 1
ATOM 3627 C C . VAL B 1 97 ? 1.259 6.207 24.609 1 96.31 97 VAL B C 1
ATOM 3629 O O . VAL B 1 97 ? 1.512 5.48 25.578 1 96.31 97 VAL B O 1
ATOM 3632 N N . ALA B 1 98 ? 0.9 5.738 23.438 1 97 98 ALA B N 1
ATOM 3633 C CA . ALA B 1 98 ? 0.707 4.312 23.203 1 97 98 ALA B CA 1
ATOM 3634 C C . ALA B 1 98 ? 2.002 3.537 23.438 1 97 98 ALA B C 1
ATOM 3636 O O . ALA B 1 98 ? 1.981 2.43 23.984 1 97 98 ALA B O 1
ATOM 3637 N N . VAL B 1 99 ? 3.125 4.109 23.078 1 96.06 99 VAL B N 1
ATOM 3638 C CA . VAL B 1 99 ? 4.406 3.414 23.125 1 96.06 99 VAL B CA 1
ATOM 3639 C C . VAL B 1 99 ? 5.043 3.605 24.5 1 96.06 99 VAL B C 1
ATOM 3641 O O . VAL B 1 99 ? 5.816 2.76 24.969 1 96.06 99 VAL B O 1
ATOM 3644 N N . ALA B 1 100 ? 4.73 4.688 25.172 1 94.31 100 ALA B N 1
ATOM 3645 C CA . ALA B 1 100 ? 5.391 5.086 26.406 1 94.31 100 ALA B CA 1
ATOM 3646 C C . ALA B 1 100 ? 5.137 4.07 27.516 1 94.31 100 ALA B C 1
ATOM 3648 O O . ALA B 1 100 ? 6.031 3.779 28.312 1 94.31 100 ALA B O 1
ATOM 3649 N N . GLY B 1 101 ? 3.9 3.582 27.594 1 89.62 101 GLY B N 1
ATOM 3650 C CA . GLY B 1 101 ? 3.541 2.684 28.672 1 89.62 101 GLY B CA 1
ATOM 3651 C C . GLY B 1 101 ? 3.633 3.334 30.047 1 89.62 101 GLY B C 1
ATOM 3652 O O . GLY B 1 101 ? 3.959 2.672 31.031 1 89.62 101 GLY B O 1
ATOM 3653 N N . GLY B 1 102 ? 3.631 4.602 30.078 1 90.88 102 GLY B N 1
ATOM 3654 C CA . GLY B 1 102 ? 3.682 5.32 31.344 1 90.88 102 GLY B CA 1
ATOM 3655 C C . GLY B 1 102 ? 5.004 6.023 31.578 1 90.88 102 GLY B C 1
ATOM 3656 O O . GLY B 1 102 ? 5.109 6.875 32.469 1 90.88 102 GLY B O 1
ATOM 3657 N N . ASP B 1 103 ? 5.973 5.707 30.844 1 92.75 103 ASP B N 1
ATOM 3658 C CA . ASP B 1 103 ? 7.273 6.352 30.953 1 92.75 103 ASP B CA 1
ATOM 3659 C C . ASP B 1 103 ? 7.23 7.781 30.422 1 92.75 103 ASP B C 1
ATOM 3661 O O . ASP B 1 103 ? 6.414 8.102 29.562 1 92.75 103 ASP B O 1
ATOM 3665 N N . GLY B 1 104 ? 8.062 8.609 30.891 1 92.5 104 GLY B N 1
ATOM 3666 C CA . GLY B 1 104 ? 8.141 9.992 30.453 1 92.5 104 GLY B CA 1
ATOM 3667 C C . GLY B 1 104 ? 8.656 10.133 29.031 1 92.5 104 GLY B C 1
ATOM 3668 O O . GLY B 1 104 ? 9.367 9.258 28.531 1 92.5 104 GLY B O 1
ATOM 3669 N N . ILE B 1 105 ? 8.352 11.25 28.453 1 91.5 105 ILE B N 1
ATOM 3670 C CA . ILE B 1 105 ? 8.609 11.5 27.031 1 91.5 105 ILE B CA 1
ATOM 3671 C C . ILE B 1 105 ? 10.109 11.43 26.766 1 91.5 105 ILE B C 1
ATOM 3673 O O . ILE B 1 105 ? 10.531 10.922 25.719 1 91.5 105 ILE B O 1
ATOM 3677 N N . ASP B 1 106 ? 10.914 11.906 27.609 1 88.31 106 ASP B N 1
ATOM 3678 C CA . ASP B 1 106 ? 12.352 11.891 27.406 1 88.31 106 ASP B CA 1
ATOM 3679 C C . ASP B 1 106 ? 12.883 10.453 27.344 1 88.31 106 ASP B C 1
ATOM 3681 O O . ASP B 1 106 ? 13.734 10.125 26.516 1 88.31 106 ASP B O 1
ATOM 3685 N N . ASP B 1 107 ? 12.367 9.695 28.219 1 90.5 107 ASP B N 1
ATOM 3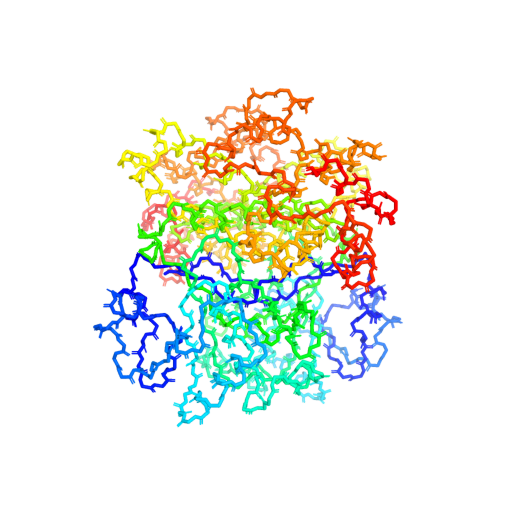686 C CA . ASP B 1 107 ? 12.742 8.281 28.219 1 90.5 107 ASP B CA 1
ATOM 3687 C C . ASP B 1 107 ? 12.305 7.59 26.938 1 90.5 107 ASP B C 1
ATOM 3689 O O . ASP B 1 107 ? 13.039 6.777 26.375 1 90.5 107 ASP B O 1
ATOM 3693 N N . VAL B 1 108 ? 11.141 7.91 26.5 1 91.44 108 VAL B N 1
ATOM 3694 C CA . VAL B 1 108 ? 10.602 7.324 25.266 1 91.44 108 VAL B CA 1
ATOM 3695 C C . VAL B 1 108 ? 11.492 7.703 24.094 1 91.44 108 VAL B C 1
ATOM 3697 O O . VAL B 1 108 ? 11.867 6.844 23.281 1 91.44 108 VAL B O 1
ATOM 3700 N N . ILE B 1 109 ? 11.852 8.953 23.953 1 86.88 109 ILE B N 1
ATOM 3701 C CA . ILE B 1 109 ? 12.641 9.445 22.828 1 86.88 109 ILE B CA 1
ATOM 3702 C C . ILE B 1 109 ? 14.023 8.805 22.859 1 86.88 109 ILE B C 1
ATOM 3704 O O . ILE B 1 109 ? 14.523 8.336 21.828 1 86.88 109 ILE B O 1
ATOM 3708 N N . ASP B 1 110 ? 14.633 8.703 24.016 1 86 110 ASP B N 1
ATOM 3709 C CA . ASP B 1 110 ? 16 8.227 24.141 1 86 110 ASP B CA 1
ATOM 3710 C C . ASP B 1 110 ? 16.094 6.715 23.984 1 86 110 ASP B C 1
ATOM 3712 O O . ASP B 1 110 ? 17.125 6.184 23.594 1 86 110 ASP B O 1
ATOM 3716 N N . HIS B 1 111 ? 14.961 6.043 24.266 1 91.62 111 HIS B N 1
ATOM 3717 C CA . HIS B 1 111 ? 14.969 4.586 24.25 1 91.62 111 HIS B CA 1
ATOM 3718 C C . HIS B 1 111 ? 13.812 4.043 23.422 1 91.62 111 HIS B C 1
ATOM 3720 O O . HIS B 1 111 ? 13.156 3.076 23.812 1 91.62 111 HIS B O 1
ATOM 3726 N N . LEU B 1 112 ? 13.523 4.66 22.359 1 89.5 112 LEU B N 1
ATOM 3727 C CA . LEU B 1 112 ? 12.344 4.316 21.578 1 89.5 112 LEU B CA 1
ATOM 3728 C C . LEU B 1 112 ? 12.391 2.857 21.141 1 89.5 112 LEU B C 1
ATOM 3730 O O . LEU B 1 112 ? 11.375 2.16 21.172 1 89.5 112 LEU B O 1
ATOM 3734 N N . ALA B 1 113 ? 13.539 2.307 20.781 1 88.75 113 ALA B N 1
ATOM 3735 C CA . ALA B 1 113 ? 13.703 0.945 20.266 1 88.75 113 ALA B CA 1
ATOM 3736 C C . ALA B 1 113 ? 13.336 -0.084 21.328 1 88.75 113 ALA B C 1
ATOM 3738 O O . ALA B 1 113 ? 12.969 -1.218 21.016 1 88.75 113 ALA B O 1
ATOM 3739 N N . ASP B 1 114 ? 13.352 0.349 22.531 1 91.12 114 ASP B N 1
ATOM 3740 C CA . ASP B 1 114 ? 13.094 -0.563 23.656 1 91.12 114 ASP B CA 1
ATOM 3741 C C . ASP B 1 114 ? 11.633 -0.496 24.094 1 91.12 114 ASP B C 1
ATOM 3743 O O . ASP B 1 114 ? 11.203 -1.27 24.953 1 91.12 114 ASP B O 1
ATOM 3747 N N . HIS B 1 115 ? 10.977 0.443 23.516 1 91.75 115 HIS B N 1
ATOM 3748 C CA . HIS B 1 115 ? 9.578 0.592 23.891 1 91.75 115 HIS B CA 1
ATOM 3749 C C . HIS B 1 115 ? 8.672 -0.168 22.922 1 91.75 115 HIS B C 1
ATOM 3751 O O . HIS B 1 115 ? 8.812 -0.04 21.703 1 91.75 115 HIS B O 1
ATOM 3757 N N . HIS B 1 116 ? 7.824 -1.019 23.516 1 91.12 116 HIS B N 1
ATOM 3758 C CA . HIS B 1 116 ? 6.859 -1.787 22.734 1 91.12 116 HIS B CA 1
ATOM 3759 C C . HIS B 1 116 ? 5.43 -1.453 23.156 1 91.12 116 HIS B C 1
ATOM 3761 O O . HIS B 1 116 ? 5.129 -1.365 24.344 1 91.12 116 HIS B O 1
ATOM 3767 N N . ARG B 1 117 ? 4.664 -1.202 22.203 1 92.25 117 ARG B N 1
ATOM 3768 C CA . ARG B 1 117 ? 3.279 -0.844 22.5 1 9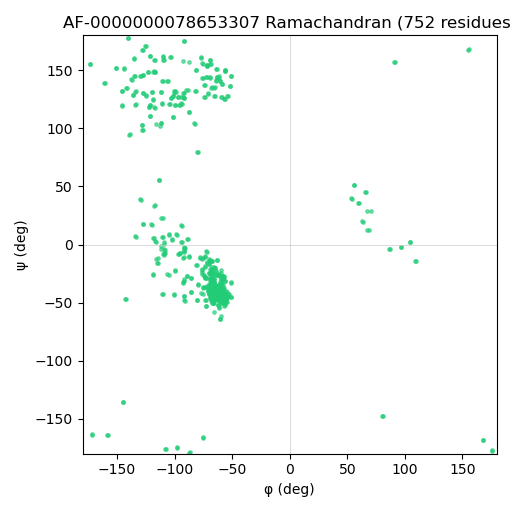2.25 117 ARG B CA 1
ATOM 3769 C C . ARG B 1 117 ? 2.52 -2.031 23.078 1 92.25 117 ARG B C 1
ATOM 3771 O O . ARG B 1 117 ? 2.621 -3.15 22.562 1 92.25 117 ARG B O 1
ATOM 3778 N N . LYS B 1 118 ? 1.761 -1.789 24.125 1 89.62 118 LYS B N 1
ATOM 3779 C CA . LYS B 1 118 ? 0.981 -2.836 24.781 1 89.62 118 LYS B CA 1
ATOM 3780 C C . LYS B 1 118 ? -0.511 -2.656 24.516 1 89.62 118 LYS B C 1
ATOM 3782 O O . LYS B 1 118 ? -1.328 -3.461 24.969 1 89.62 118 LYS B O 1
ATOM 3787 N N . VAL B 1 119 ? -0.897 -1.58 23.828 1 96.81 119 VAL B N 1
ATOM 3788 C CA . VAL B 1 119 ? -2.295 -1.284 23.531 1 96.81 119 VAL B CA 1
ATOM 3789 C C . VAL B 1 119 ? -2.486 -1.146 22.016 1 96.81 119 VAL B C 1
ATOM 3791 O O . VAL B 1 119 ? -1.549 -0.796 21.297 1 96.81 119 VAL B O 1
ATOM 3794 N N . ARG B 1 120 ? -3.666 -1.514 21.562 1 97.75 120 ARG B N 1
ATOM 3795 C CA . ARG B 1 120 ? -4 -1.263 20.172 1 97.75 120 ARG B CA 1
ATOM 3796 C C . ARG B 1 120 ? -4.176 0.23 19.906 1 97.75 120 ARG B C 1
ATOM 3798 O O . ARG B 1 120 ? -4.656 0.965 20.766 1 97.75 120 ARG B O 1
ATOM 3805 N N . LEU B 1 121 ? -3.789 0.716 18.797 1 98.56 121 LEU B N 1
ATOM 3806 C CA . LEU B 1 121 ? -3.852 2.129 18.422 1 98.56 121 LEU B CA 1
ATOM 3807 C C . LEU B 1 121 ? -4.672 2.33 17.156 1 98.56 121 LEU B C 1
ATOM 3809 O O . LEU B 1 121 ? -4.363 1.745 16.109 1 98.56 121 LEU B O 1
ATOM 3813 N N . VAL B 1 122 ? -5.762 3.072 17.25 1 98.81 122 VAL B N 1
ATOM 3814 C CA . VAL B 1 122 ? -6.609 3.48 16.141 1 98.81 122 VAL B CA 1
ATOM 3815 C C . VAL B 1 122 ? -6.473 4.984 15.906 1 98.81 122 VAL B C 1
ATOM 3817 O O . VAL B 1 122 ? -6.707 5.781 16.812 1 98.81 122 VAL B O 1
ATOM 3820 N N . LEU B 1 123 ? -6.082 5.375 14.773 1 98.81 123 LEU B N 1
ATOM 3821 C CA . LEU B 1 123 ? -5.914 6.789 14.453 1 98.81 123 LEU B CA 1
ATOM 3822 C C . LEU B 1 123 ? -6.945 7.242 13.422 1 98.81 123 LEU B C 1
ATOM 3824 O O . LEU B 1 123 ? -7.148 6.574 12.406 1 98.81 123 LEU B O 1
ATOM 3828 N N . VAL B 1 124 ? -7.629 8.367 13.695 1 98.75 124 VAL B N 1
ATOM 3829 C CA . VAL B 1 124 ? -8.711 8.914 12.883 1 98.75 124 VAL B CA 1
ATOM 3830 C C . VAL B 1 124 ? -8.43 10.383 12.57 1 98.75 124 VAL B C 1
ATOM 3832 O O . VAL B 1 124 ? -8.703 11.258 13.391 1 98.75 124 VAL B O 1
ATOM 3835 N N . PRO B 1 125 ? -8 10.641 11.398 1 98.44 125 PRO B N 1
ATOM 3836 C CA . PRO B 1 125 ? -7.656 12.023 11.07 1 98.44 125 PRO B CA 1
ATOM 3837 C C . PRO B 1 125 ? -8.891 12.914 10.922 1 98.44 125 PRO B C 1
ATOM 3839 O O . PRO B 1 125 ? -9.914 12.477 10.391 1 98.44 125 PRO B O 1
ATOM 3842 N N . THR B 1 126 ? -8.703 14.148 11.359 1 97.5 126 THR B N 1
ATOM 3843 C CA . THR B 1 126 ? -9.773 15.117 11.211 1 97.5 126 THR B CA 1
ATOM 3844 C C . THR B 1 126 ? -9.336 16.281 10.328 1 97.5 126 THR B C 1
ATOM 3846 O O . THR B 1 126 ? -10.023 17.297 10.242 1 97.5 126 THR B O 1
ATOM 3849 N N . THR B 1 127 ? -8.156 16.172 9.766 1 96.44 127 THR B N 1
ATOM 3850 C CA . THR B 1 127 ? -7.656 17.031 8.695 1 96.44 127 THR B CA 1
ATOM 3851 C C . THR B 1 127 ? -7.148 16.188 7.523 1 96.44 127 THR B C 1
ATOM 3853 O O . THR B 1 127 ? -7.047 14.969 7.625 1 96.44 127 THR B O 1
ATOM 3856 N N . CYS B 1 128 ? -6.914 16.797 6.438 1 97 128 CYS B N 1
ATOM 3857 C CA . CYS B 1 128 ? -6.461 16.078 5.25 1 97 128 CYS B CA 1
ATOM 3858 C C . CYS B 1 128 ? -5.039 16.469 4.883 1 97 128 CYS B C 1
ATOM 3860 O O . CYS B 1 128 ? -4.766 16.828 3.732 1 97 128 CYS B O 1
ATOM 3862 N N . GLY B 1 129 ? -4.137 16.312 5.863 1 96.12 129 GLY B N 1
ATOM 3863 C CA . GLY B 1 129 ? -2.824 16.859 5.559 1 96.12 129 GLY B CA 1
ATOM 3864 C C . GLY B 1 129 ? -1.684 16.016 6.09 1 96.12 129 GLY B C 1
ATOM 3865 O O . GLY B 1 129 ? -0.791 15.625 5.332 1 96.12 129 GLY B O 1
ATOM 3866 N N . THR B 1 130 ? -1.73 15.602 7.25 1 94.19 130 THR B N 1
ATOM 3867 C CA . THR B 1 130 ? -0.546 15.117 7.953 1 94.19 130 THR B CA 1
ATOM 3868 C C . THR B 1 130 ? -0.215 13.688 7.539 1 94.19 130 THR B C 1
ATOM 3870 O O . THR B 1 130 ? 0.955 13.305 7.5 1 94.19 130 THR B O 1
ATOM 3873 N N . GLY B 1 131 ? -1.261 12.93 7.273 1 97.62 131 GLY B N 1
ATOM 3874 C CA . GLY B 1 131 ? -1.032 11.516 6.988 1 97.62 131 GLY B CA 1
ATOM 3875 C C . GLY B 1 131 ? -0.536 10.742 8.188 1 97.62 131 GLY B C 1
ATOM 3876 O O . GLY B 1 131 ? -0.082 9.602 8.055 1 97.62 131 GLY B O 1
ATOM 3877 N N . SER B 1 132 ? -0.608 11.305 9.32 1 97.69 132 SER B N 1
ATOM 3878 C CA . SER B 1 132 ? -0.042 10.719 10.531 1 97.69 132 SER B CA 1
ATOM 3879 C C . SER B 1 132 ? -0.649 9.352 10.82 1 97.69 132 SER B C 1
ATOM 3881 O O . SER B 1 132 ? 0.015 8.477 11.383 1 97.69 132 SER B O 1
ATOM 3883 N N . GLU B 1 133 ? -1.855 9.094 10.391 1 98.62 133 GLU B N 1
ATOM 3884 C CA . GLU B 1 133 ? -2.561 7.844 10.672 1 98.62 133 GLU B CA 1
ATOM 3885 C C . GLU B 1 133 ? -1.892 6.664 9.977 1 98.62 133 GLU B C 1
ATOM 3887 O O . GLU B 1 133 ? -2.135 5.508 10.328 1 98.62 133 GLU B O 1
ATOM 3892 N N . VAL B 1 134 ? -0.963 6.953 8.992 1 98.5 134 VAL B N 1
ATOM 3893 C CA . VAL B 1 134 ? -0.353 5.848 8.266 1 98.5 134 VAL B CA 1
ATOM 3894 C C . VAL B 1 134 ? 1.168 5.973 8.312 1 98.5 134 VAL B C 1
ATOM 3896 O O . VAL B 1 134 ? 1.87 5.434 7.457 1 98.5 134 VAL B O 1
ATOM 3899 N N . THR B 1 135 ? 1.703 6.762 9.227 1 97.88 135 THR B N 1
ATOM 3900 C CA . THR B 1 135 ? 3.15 6.895 9.359 1 97.88 135 THR B CA 1
ATOM 3901 C C . THR B 1 135 ? 3.617 6.402 10.727 1 97.88 135 THR B C 1
ATOM 3903 O O . THR B 1 135 ? 2.83 6.34 11.672 1 97.88 135 THR B O 1
ATOM 3906 N N . GLU B 1 136 ? 4.871 6.062 10.828 1 96.94 136 GLU B N 1
ATOM 3907 C CA . GLU B 1 136 ? 5.484 5.68 12.102 1 96.94 136 GLU B CA 1
ATOM 3908 C C . GLU B 1 136 ? 6.156 6.875 12.766 1 96.94 136 GLU B C 1
ATOM 3910 O O . GLU B 1 136 ? 6.992 6.707 13.656 1 96.94 136 GLU B O 1
ATOM 3915 N N . ILE B 1 137 ? 5.82 8.117 12.328 1 94.75 137 ILE B N 1
ATOM 3916 C CA . ILE B 1 137 ? 6.535 9.32 12.734 1 94.75 137 ILE B CA 1
ATOM 3917 C C . ILE B 1 137 ? 5.637 10.18 13.625 1 94.75 137 ILE B C 1
ATOM 3919 O O . ILE B 1 137 ? 4.438 10.305 13.367 1 94.75 137 ILE B O 1
ATOM 3923 N N . ALA B 1 138 ? 6.184 10.742 14.609 1 93.81 138 ALA B N 1
ATOM 3924 C CA . ALA B 1 138 ? 5.543 11.781 15.414 1 93.81 138 ALA B CA 1
ATOM 3925 C C . ALA B 1 138 ? 6.438 13.008 15.531 1 93.81 138 ALA B C 1
ATOM 3927 O O . ALA B 1 138 ? 7.645 12.891 15.766 1 93.81 138 ALA B O 1
ATOM 3928 N N . ALA B 1 139 ? 5.871 14.117 15.273 1 88.56 139 ALA B N 1
ATOM 3929 C CA . ALA B 1 139 ? 6.594 15.375 15.438 1 88.56 139 ALA B CA 1
ATOM 3930 C C . ALA B 1 139 ? 6.363 15.969 16.828 1 88.56 139 ALA B C 1
ATOM 3932 O O . ALA B 1 139 ? 5.227 16.031 17.297 1 88.56 139 ALA B O 1
ATOM 3933 N N . VAL B 1 140 ? 7.422 16.344 17.5 1 86.31 140 VAL B N 1
ATOM 3934 C CA . VAL B 1 140 ? 7.348 16.891 18.844 1 86.31 140 VAL B CA 1
ATOM 3935 C C . VAL B 1 140 ? 8.227 18.125 18.953 1 86.31 140 VAL B C 1
ATOM 3937 O O . VAL B 1 140 ? 9.352 18.141 18.453 1 86.31 140 VAL B O 1
ATOM 3940 N N . ASN B 1 141 ? 7.629 19.141 19.5 1 84.62 141 ASN B N 1
ATOM 3941 C CA . ASN B 1 141 ? 8.422 20.297 19.906 1 84.62 141 ASN B CA 1
ATOM 3942 C C . ASN B 1 141 ? 9.07 20.078 21.266 1 84.62 141 ASN B C 1
ATOM 3944 O O . ASN B 1 141 ? 8.406 20.172 22.297 1 84.62 141 ASN B O 1
ATOM 3948 N N . ARG B 1 142 ? 10.336 19.797 21.203 1 83.5 142 ARG B N 1
ATOM 3949 C CA . ARG B 1 142 ? 11.062 19.625 22.453 1 83.5 142 ARG B CA 1
ATOM 3950 C C . ARG B 1 142 ? 11.43 20.953 23.078 1 83.5 142 ARG B C 1
ATOM 3952 O O . ARG B 1 142 ? 12.586 21.391 23 1 83.5 142 ARG B O 1
ATOM 3959 N N . THR B 1 143 ? 10.492 21.5 23.703 1 79.31 143 THR B N 1
ATOM 3960 C CA . THR B 1 143 ? 10.633 22.844 24.266 1 79.31 143 THR B CA 1
ATOM 3961 C C . THR B 1 143 ? 11.789 22.891 25.25 1 79.31 143 THR B C 1
ATOM 3963 O O . THR B 1 143 ? 12.492 23.906 25.344 1 79.31 143 THR B O 1
ATOM 3966 N N . ARG B 1 144 ? 12.102 21.844 25.953 1 78.56 144 ARG B N 1
ATOM 3967 C CA . ARG B 1 144 ? 13.18 21.797 26.938 1 78.56 144 ARG B CA 1
ATOM 3968 C C . ARG B 1 144 ? 14.539 21.906 26.266 1 78.56 144 ARG B C 1
ATOM 3970 O O . ARG B 1 144 ? 15.492 22.406 26.859 1 78.56 144 ARG B O 1
ATOM 3977 N N . LEU B 1 145 ? 14.5 21.484 24.922 1 75.38 145 LEU B N 1
ATOM 3978 C CA . LEU B 1 145 ? 15.758 21.531 24.188 1 75.38 145 LEU B CA 1
ATOM 3979 C C . LEU B 1 145 ? 15.711 22.609 23.109 1 75.38 145 LEU B C 1
ATOM 3981 O O . LEU B 1 145 ? 16.703 22.844 22.406 1 75.38 145 LEU B O 1
ATOM 3985 N N . GLY B 1 146 ? 14.562 23.25 22.969 1 70.69 146 GLY B N 1
ATOM 3986 C CA . GLY B 1 146 ? 14.406 24.344 22.031 1 70.69 146 GLY B CA 1
ATOM 3987 C C . GLY B 1 146 ? 14.43 23.891 20.578 1 70.69 146 GLY B C 1
ATOM 3988 O O . GLY B 1 146 ? 14.961 24.594 19.719 1 70.69 146 GLY B O 1
ATOM 3989 N N . CYS B 1 147 ? 14 22.656 20.281 1 70.5 147 CYS B N 1
ATOM 3990 C CA . CYS B 1 147 ? 14.023 22.188 18.906 1 70.5 147 CYS B CA 1
ATOM 3991 C C . CYS B 1 147 ? 12.82 21.297 18.609 1 70.5 147 CYS B C 1
ATOM 3993 O O . CYS B 1 147 ? 12.266 20.672 19.531 1 70.5 147 CYS B O 1
ATOM 3995 N N . LYS B 1 148 ? 12.398 21.297 17.359 1 76.62 148 LYS B N 1
ATOM 3996 C CA . LYS B 1 148 ? 11.414 20.328 16.859 1 76.62 148 LYS B CA 1
ATOM 3997 C C . LYS B 1 148 ? 12.086 19.062 16.344 1 76.62 148 LYS B C 1
ATOM 3999 O O . LYS B 1 148 ? 13.148 19.141 15.719 1 76.62 148 LYS B O 1
ATOM 4004 N N . ALA B 1 149 ? 11.531 17.969 16.766 1 75.12 149 ALA B N 1
ATOM 4005 C CA . ALA B 1 149 ? 12.117 16.703 16.344 1 75.12 149 ALA B CA 1
ATOM 4006 C C . ALA B 1 149 ? 11.039 15.719 15.898 1 75.12 149 ALA B C 1
ATOM 4008 O O . ALA B 1 149 ? 9.914 15.766 16.391 1 75.12 149 ALA B O 1
ATOM 4009 N N . GLY B 1 150 ? 11.406 14.938 14.891 1 81.62 150 GLY B N 1
ATOM 4010 C CA . GLY B 1 150 ? 10.609 13.781 14.531 1 81.62 150 GLY B CA 1
ATOM 4011 C C . GLY B 1 150 ? 11.078 12.492 15.188 1 81.62 150 GLY B C 1
ATOM 4012 O O . GLY B 1 150 ? 12.273 12.219 15.234 1 81.62 150 GLY B O 1
ATOM 4013 N N . ILE B 1 151 ? 10.219 11.883 15.922 1 87.19 151 ILE B N 1
ATOM 4014 C CA . ILE B 1 151 ? 10.492 10.57 16.5 1 87.19 151 ILE B CA 1
ATOM 4015 C C . ILE B 1 151 ? 9.812 9.484 15.664 1 87.19 151 ILE B C 1
ATOM 4017 O O . ILE B 1 151 ? 8.664 9.648 15.25 1 87.19 151 ILE B O 1
ATOM 4021 N N . ALA B 1 152 ? 10.594 8.477 15.328 1 92.5 152 ALA B N 1
ATOM 4022 C CA . ALA B 1 152 ? 10.047 7.457 14.438 1 92.5 152 ALA B CA 1
ATOM 4023 C C . ALA B 1 152 ? 10.422 6.055 14.898 1 92.5 152 ALA B C 1
ATOM 4025 O O . ALA B 1 152 ? 11.547 5.828 15.352 1 92.5 152 ALA B O 1
ATOM 4026 N N . GLY B 1 153 ? 9.531 5.152 14.766 1 93 153 GLY B N 1
ATOM 4027 C CA . GLY B 1 153 ? 9.742 3.742 15.047 1 93 153 GLY B CA 1
ATOM 4028 C C . GLY B 1 153 ? 8.562 2.871 14.664 1 93 153 GLY B C 1
ATOM 4029 O O . GLY B 1 153 ? 7.426 3.344 14.617 1 93 153 GLY B O 1
ATOM 4030 N N . PRO B 1 154 ? 8.82 1.617 14.414 1 93.31 154 PRO B N 1
ATOM 4031 C CA . PRO B 1 154 ? 7.762 0.729 13.938 1 93.31 154 PRO B CA 1
ATOM 4032 C C . PRO B 1 154 ? 6.59 0.625 14.906 1 93.31 154 PRO B C 1
ATOM 4034 O O . PRO B 1 154 ? 5.445 0.439 14.484 1 93.31 154 PRO B O 1
ATOM 4037 N N . GLU B 1 155 ? 6.891 0.776 16.203 1 94.69 155 GLU B N 1
ATOM 4038 C CA . GLU B 1 155 ? 5.852 0.651 17.234 1 94.69 155 GLU B CA 1
ATOM 4039 C C . GLU B 1 155 ? 4.906 1.849 17.203 1 94.69 155 GLU B C 1
ATOM 4041 O O . GLU B 1 155 ? 3.838 1.815 17.812 1 94.69 155 GLU B O 1
ATOM 4046 N N . MET B 1 156 ? 5.219 2.803 16.406 1 95.56 156 MET B N 1
ATOM 4047 C CA . MET B 1 156 ? 4.414 4.023 16.375 1 95.56 156 MET B CA 1
ATOM 4048 C C . MET B 1 156 ? 3.367 3.953 15.266 1 95.56 156 MET B C 1
ATOM 4050 O O . MET B 1 156 ? 2.475 4.801 15.203 1 95.56 156 MET B O 1
ATOM 4054 N N . PHE B 1 157 ? 3.426 2.926 14.438 1 97.38 157 PHE B N 1
ATOM 4055 C CA . PHE B 1 157 ? 2.334 2.699 13.5 1 97.38 157 PHE B CA 1
ATOM 4056 C C . PHE B 1 157 ? 1.038 2.391 14.234 1 97.38 157 PHE B C 1
ATOM 4058 O O . PHE B 1 157 ? 1.045 1.674 15.242 1 97.38 157 PHE B O 1
ATOM 4065 N N . ALA B 1 158 ? -0.041 2.922 13.711 1 98.12 158 ALA B N 1
ATOM 4066 C CA . ALA B 1 158 ? -1.347 2.473 14.188 1 98.12 158 ALA B CA 1
ATOM 4067 C C . ALA B 1 158 ? -1.619 1.032 13.766 1 98.12 158 ALA B C 1
ATOM 4069 O O . ALA B 1 158 ? -0.963 0.507 12.867 1 98.12 158 ALA B O 1
ATOM 4070 N N . ASP B 1 159 ? -2.486 0.381 14.539 1 97.69 159 ASP B N 1
ATOM 4071 C CA . ASP B 1 159 ? -3.039 -0.885 14.07 1 97.69 159 ASP B CA 1
ATOM 4072 C C . ASP B 1 159 ? -4.102 -0.656 13 1 97.69 159 ASP B C 1
ATOM 4074 O O . ASP B 1 159 ? -4.188 -1.418 12.031 1 97.69 159 ASP B O 1
ATOM 4078 N N . ASP B 1 160 ? -4.887 0.431 13.18 1 98.56 160 ASP B N 1
ATOM 4079 C CA . ASP B 1 160 ? -5.949 0.8 12.242 1 98.56 160 ASP B CA 1
ATOM 4080 C C . ASP B 1 160 ? -5.934 2.301 11.961 1 98.56 160 ASP B C 1
ATOM 4082 O O . ASP B 1 160 ? -5.805 3.109 12.883 1 98.56 160 ASP B O 1
ATOM 4086 N N . ALA B 1 161 ? -5.934 2.66 10.75 1 98.81 161 ALA B N 1
ATOM 4087 C CA . ALA B 1 161 ? -6.223 4.02 10.297 1 98.81 161 ALA B CA 1
ATOM 4088 C C . ALA B 1 161 ? -7.641 4.121 9.734 1 98.81 161 ALA B C 1
ATOM 4090 O O . ALA B 1 161 ? -8.031 3.342 8.867 1 98.81 161 ALA B O 1
ATOM 4091 N N . VAL B 1 162 ? -8.422 5.074 10.266 1 98.81 162 VAL B N 1
ATOM 4092 C CA . VAL B 1 162 ? -9.836 5.137 9.891 1 98.81 162 VAL B CA 1
ATOM 4093 C C . VAL B 1 162 ? -10.148 6.5 9.273 1 98.81 162 VAL B C 1
ATOM 4095 O O . VAL B 1 162 ? -9.977 7.535 9.922 1 98.81 162 VAL B O 1
ATOM 4098 N N . LEU B 1 163 ? -10.594 6.508 8.047 1 98.75 163 LEU B N 1
ATOM 4099 C CA . LEU B 1 163 ? -10.992 7.723 7.348 1 98.75 163 LEU B CA 1
ATOM 4100 C C . LEU B 1 163 ? -12.492 7.949 7.465 1 98.75 163 LEU B C 1
ATOM 4102 O O . LEU B 1 163 ? -13.289 7.094 7.062 1 98.75 163 LEU B O 1
ATOM 4106 N N . ILE B 1 164 ? -12.867 9.062 8.047 1 98.5 164 ILE B N 1
ATOM 4107 C CA . ILE B 1 164 ? -14.266 9.438 8.203 1 98.5 164 ILE B CA 1
ATOM 4108 C C . ILE B 1 164 ? -14.492 10.844 7.664 1 98.5 164 ILE B C 1
ATOM 4110 O O . ILE B 1 164 ? -14.336 11.828 8.391 1 98.5 164 ILE B O 1
ATOM 4114 N N . PRO B 1 165 ? -14.992 10.984 6.441 1 97.12 165 PRO B N 1
ATOM 4115 C CA . PRO B 1 165 ? -15.141 12.305 5.82 1 97.12 165 PRO B CA 1
ATOM 4116 C C . PRO B 1 165 ? -16.062 13.227 6.613 1 97.12 165 PRO B C 1
ATOM 4118 O O . PRO B 1 165 ? -15.867 14.445 6.613 1 97.12 165 PRO B O 1
ATOM 4121 N N . GLU B 1 166 ? -17 12.68 7.359 1 96.62 166 GLU B N 1
ATOM 4122 C CA . GLU B 1 166 ? -17.938 13.453 8.172 1 96.62 166 GLU B CA 1
ATOM 4123 C C . GLU B 1 166 ? -17.188 14.359 9.148 1 96.62 166 GLU B C 1
ATOM 4125 O O . GLU B 1 166 ? -17.641 15.469 9.438 1 96.62 166 GLU B O 1
ATOM 4130 N N . LEU B 1 167 ? -16.062 13.961 9.594 1 97 167 LEU B N 1
ATOM 4131 C CA . LEU B 1 167 ? -15.305 14.672 10.617 1 97 167 LEU B CA 1
ATOM 4132 C C . LEU B 1 167 ? -14.672 15.93 10.039 1 97 167 LEU B C 1
ATOM 4134 O O . LEU B 1 167 ? -14.211 16.797 10.789 1 97 167 LEU B O 1
ATOM 4138 N N . LEU B 1 168 ? -14.695 16.109 8.703 1 94.94 168 LEU B N 1
ATOM 4139 C CA . LEU B 1 168 ? -13.992 17.219 8.07 1 94.94 168 LEU B CA 1
ATOM 4140 C C . LEU B 1 168 ? -14.984 18.25 7.543 1 94.94 168 LEU B C 1
ATOM 4142 O O . LEU B 1 168 ? -14.586 19.312 7.043 1 94.94 168 LEU B O 1
ATOM 4146 N N . THR B 1 169 ? -16.297 18.078 7.527 1 85.38 169 THR B N 1
ATOM 4147 C CA . THR B 1 169 ? -17.312 18.969 6.969 1 85.38 169 THR B CA 1
ATOM 4148 C C . THR B 1 169 ? -17.266 20.344 7.633 1 85.38 169 THR B C 1
ATOM 4150 O O . THR B 1 169 ? -17.531 21.359 6.992 1 85.38 169 THR B O 1
ATOM 4153 N N . GLY B 1 170 ? -16.766 20.562 8.781 1 83 170 GLY B N 1
ATOM 4154 C CA . GLY B 1 170 ? -16.75 21.844 9.477 1 83 170 GLY B CA 1
ATOM 4155 C C . GLY B 1 170 ? -15.352 22.422 9.617 1 83 170 GLY B C 1
ATOM 4156 O O . GLY B 1 170 ? -15.148 23.406 10.328 1 83 170 GLY B O 1
ATOM 4157 N N . LEU B 1 171 ? -14.539 21.969 8.75 1 90.44 171 LEU B N 1
ATOM 4158 C CA . LEU B 1 171 ? -13.164 22.438 8.836 1 90.44 171 LEU B CA 1
ATOM 4159 C C . LEU B 1 171 ? -13.055 23.875 8.344 1 90.44 171 LEU B C 1
ATOM 4161 O O . LEU B 1 171 ? -13.539 24.203 7.262 1 90.44 171 LEU B O 1
ATOM 4165 N N . PRO B 1 172 ? -12.492 24.75 9.133 1 93.31 172 PRO B N 1
ATOM 4166 C CA . PRO B 1 172 ? -12.266 26.109 8.625 1 93.31 172 PRO B CA 1
ATOM 4167 C C . PRO B 1 172 ? -11.445 26.125 7.34 1 93.31 172 PRO B C 1
ATOM 4169 O O . PRO B 1 172 ? -10.57 25.281 7.148 1 93.31 172 PRO B O 1
ATOM 4172 N N . ASP B 1 173 ? -11.719 27.156 6.508 1 94.94 173 ASP B N 1
ATOM 4173 C CA . ASP B 1 173 ? -11.094 27.234 5.191 1 94.94 173 ASP B CA 1
ATOM 4174 C C . ASP B 1 173 ? -9.578 27.266 5.305 1 94.94 173 ASP B C 1
ATOM 4176 O O . ASP B 1 173 ? -8.883 26.594 4.535 1 94.94 173 ASP B O 1
ATOM 4180 N N . HIS B 1 174 ? -9.125 28 6.25 1 95.38 174 HIS B N 1
ATOM 4181 C CA . HIS B 1 174 ? -7.684 28.125 6.395 1 95.38 174 HIS B CA 1
ATOM 4182 C C . HIS B 1 174 ? -7.047 26.812 6.805 1 95.38 174 HIS B C 1
ATOM 4184 O O . HIS B 1 174 ? -5.957 26.469 6.332 1 95.38 174 HIS B O 1
ATOM 4190 N N . VAL B 1 175 ? -7.676 26.031 7.66 1 94.69 175 VAL B N 1
ATOM 4191 C CA . VAL B 1 175 ? -7.16 24.75 8.117 1 94.69 175 VAL B CA 1
ATOM 4192 C C . VAL B 1 175 ? -7.176 23.75 6.969 1 94.69 175 VAL B C 1
ATOM 4194 O O . VAL B 1 175 ? -6.223 22.984 6.785 1 94.69 175 VAL B O 1
ATOM 4197 N N . PHE B 1 176 ? -8.312 23.844 6.156 1 96.94 176 PHE B N 1
ATOM 4198 C CA . PHE B 1 176 ? -8.375 23 4.961 1 96.94 176 PHE B CA 1
ATOM 4199 C C . PHE B 1 176 ? -7.215 23.312 4.023 1 96.94 176 PHE B C 1
ATOM 4201 O O . PHE B 1 176 ? -6.516 22.406 3.57 1 96.94 176 PHE B O 1
ATOM 4208 N N . ALA B 1 177 ? -6.988 24.547 3.783 1 97.38 177 ALA B N 1
ATOM 4209 C CA . ALA B 1 177 ? -5.98 24.969 2.816 1 97.38 177 ALA B CA 1
ATOM 4210 C C . ALA B 1 177 ? -4.578 24.578 3.273 1 97.38 177 ALA B C 1
ATOM 4212 O O . ALA B 1 177 ? -3.807 24 2.506 1 97.38 177 ALA B O 1
ATOM 4213 N N . THR B 1 178 ? -4.266 24.828 4.527 1 96.88 178 THR B N 1
ATOM 4214 C CA . THR B 1 178 ? -2.924 24.547 5.027 1 96.88 178 THR B CA 1
ATOM 4215 C C . THR B 1 178 ? -2.689 23.047 5.141 1 96.88 178 THR B C 1
ATOM 4217 O O . THR B 1 178 ? -1.602 22.562 4.832 1 96.88 178 THR B O 1
ATOM 4220 N N . SER B 1 179 ? -3.67 22.281 5.586 1 96.94 179 SER B N 1
ATOM 4221 C CA . SER B 1 179 ? -3.496 20.828 5.727 1 96.94 179 SER B CA 1
ATOM 4222 C C . SER B 1 179 ? -3.354 20.156 4.367 1 96.94 179 SER B C 1
ATOM 4224 O O . SER B 1 179 ? -2.455 19.344 4.164 1 96.94 179 SER B O 1
ATOM 4226 N N . SER B 1 180 ? -4.25 20.5 3.396 1 98.25 180 SER B N 1
ATOM 4227 C CA . SER B 1 180 ? -4.16 19.891 2.074 1 98.25 180 SER B CA 1
ATOM 4228 C C . SER B 1 180 ? -2.877 20.297 1.361 1 98.25 180 SER B C 1
ATOM 4230 O O . SER B 1 180 ? -2.312 19.531 0.588 1 98.25 180 SER B O 1
ATOM 4232 N N . MET B 1 181 ? -2.383 21.516 1.673 1 98.5 181 MET B N 1
ATOM 4233 C CA . MET B 1 181 ? -1.095 21.953 1.143 1 98.5 181 MET B CA 1
ATOM 4234 C C . MET B 1 181 ? 0.041 21.094 1.686 1 98.5 181 MET B C 1
ATOM 4236 O O . MET B 1 181 ? 0.96 20.734 0.948 1 98.5 181 MET B O 1
ATOM 4240 N N . ASP B 1 182 ? -0.028 20.797 2.928 1 98.12 182 ASP B N 1
ATOM 4241 C CA . ASP B 1 182 ? 0.959 19.922 3.539 1 98.12 182 ASP B CA 1
ATOM 4242 C C . ASP B 1 182 ? 1.002 18.562 2.826 1 98.12 182 ASP B C 1
ATOM 4244 O O . ASP B 1 182 ? 2.08 18.031 2.549 1 98.12 182 ASP B O 1
ATOM 4248 N N . ALA B 1 183 ? -0.15 18.016 2.512 1 98.75 183 ALA B N 1
ATOM 4249 C CA . ALA B 1 183 ? -0.242 16.734 1.809 1 98.75 183 ALA B CA 1
ATOM 4250 C C . ALA B 1 183 ? 0.38 16.828 0.419 1 98.75 183 ALA B C 1
ATOM 4252 O O . ALA B 1 183 ? 1.026 15.891 -0.044 1 98.75 183 ALA B O 1
ATOM 4253 N N . LEU B 1 184 ? 0.145 17.938 -0.259 1 98.88 184 LEU B N 1
ATOM 4254 C CA . LEU B 1 184 ? 0.75 18.141 -1.571 1 98.88 184 LEU B CA 1
ATOM 4255 C C . LEU B 1 184 ? 2.271 18.141 -1.472 1 98.88 184 LEU B C 1
ATOM 4257 O O . LEU B 1 184 ? 2.953 17.516 -2.283 1 98.88 184 LEU B O 1
ATOM 4261 N N . VAL B 1 185 ? 2.801 18.812 -0.478 1 98.88 185 VAL B N 1
ATOM 4262 C CA . VAL B 1 185 ? 4.246 18.891 -0.3 1 98.88 185 VAL B CA 1
ATOM 4263 C C . VAL B 1 185 ? 4.793 17.5 0.035 1 98.88 185 VAL B C 1
ATOM 4265 O O . VAL B 1 185 ? 5.828 17.094 -0.492 1 98.88 185 VAL B O 1
ATOM 4268 N N . HIS B 1 186 ? 4.059 16.781 0.948 1 98.88 186 HIS B N 1
ATOM 4269 C CA . HIS B 1 186 ? 4.426 15.391 1.23 1 98.88 186 HIS B CA 1
ATOM 4270 C C . HIS B 1 186 ? 4.566 14.586 -0.057 1 98.88 186 HIS B C 1
ATOM 4272 O O . HIS B 1 186 ? 5.539 13.852 -0.227 1 98.88 186 HIS B O 1
ATOM 4278 N N . SER B 1 187 ? 3.639 14.734 -0.947 1 98.88 187 SER B N 1
ATOM 4279 C CA . SER B 1 187 ? 3.572 13.93 -2.166 1 98.88 187 SER B CA 1
ATOM 4280 C C . SER B 1 187 ? 4.699 14.297 -3.127 1 98.88 187 SER B C 1
ATOM 4282 O O . SER B 1 187 ? 5.336 13.414 -3.705 1 98.88 187 SER B O 1
ATOM 4284 N N . VAL B 1 188 ? 4.957 15.547 -3.262 1 98.94 188 VAL B N 1
ATOM 4285 C CA . VAL B 1 188 ? 5.988 16.016 -4.184 1 98.94 188 VAL B CA 1
ATOM 4286 C C . VAL B 1 188 ? 7.367 15.602 -3.668 1 98.94 188 VAL B C 1
ATOM 4288 O O . VAL B 1 188 ? 8.188 15.07 -4.418 1 98.94 188 VAL B O 1
ATOM 4291 N N . GLU B 1 189 ? 7.582 15.844 -2.371 1 98.88 189 GLU B N 1
ATOM 4292 C CA . GLU B 1 189 ? 8.891 15.516 -1.81 1 98.88 189 GLU B CA 1
ATOM 4293 C C . GLU B 1 189 ? 9.133 14.008 -1.825 1 98.88 189 GLU B C 1
ATOM 4295 O O . GLU B 1 189 ? 10.258 13.562 -2.082 1 98.88 189 GLU B O 1
ATOM 4300 N N . SER B 1 190 ? 8.117 13.234 -1.569 1 98.75 190 SER B N 1
ATOM 4301 C CA . SER B 1 190 ? 8.289 11.789 -1.592 1 98.75 190 SER B CA 1
ATOM 4302 C C . SER B 1 190 ? 8.531 11.281 -3.01 1 98.75 190 SER B C 1
ATOM 4304 O O . SER B 1 190 ? 9.273 10.32 -3.209 1 98.75 190 SER B O 1
ATOM 4306 N N . ALA B 1 191 ? 7.953 11.891 -4.016 1 98.81 191 ALA B N 1
ATOM 4307 C CA . ALA B 1 191 ? 8.164 11.516 -5.41 1 98.81 191 ALA B CA 1
ATOM 4308 C C . ALA B 1 191 ? 9.602 11.797 -5.84 1 98.81 191 ALA B C 1
ATOM 4310 O O . ALA B 1 191 ? 10.188 11.031 -6.613 1 98.81 191 ALA B O 1
ATOM 4311 N N . LEU B 1 192 ? 10.18 12.836 -5.348 1 98.88 192 LEU B N 1
ATOM 4312 C CA . LEU B 1 192 ? 11.484 13.305 -5.801 1 98.88 192 LEU B CA 1
ATOM 4313 C C . LEU B 1 192 ? 12.602 12.703 -4.949 1 98.88 192 LEU B C 1
ATOM 4315 O O . LEU B 1 192 ? 13.781 12.82 -5.293 1 98.88 192 LEU B O 1
ATOM 4319 N N . SER B 1 193 ? 12.227 12.07 -3.84 1 98.62 193 SER B N 1
ATOM 4320 C CA . SER B 1 193 ? 13.188 11.516 -2.891 1 98.62 193 SER B CA 1
ATOM 4321 C C . SER B 1 193 ? 14.062 10.453 -3.545 1 98.62 193 SER B C 1
ATOM 4323 O O . SER B 1 193 ? 13.57 9.648 -4.348 1 98.62 193 SER B O 1
ATOM 4325 N N . PRO B 1 194 ? 15.352 10.445 -3.203 1 97.94 194 PRO B N 1
ATOM 4326 C CA . PRO B 1 194 ? 16.188 9.344 -3.674 1 97.94 194 PRO B CA 1
ATOM 4327 C C . PRO B 1 194 ? 15.758 7.988 -3.123 1 97.94 194 PRO B C 1
ATOM 4329 O O . PRO B 1 194 ? 16.188 6.945 -3.623 1 97.94 194 PRO B O 1
ATOM 4332 N N . ASN B 1 195 ? 14.914 7.98 -2.129 1 97.69 195 ASN B N 1
ATOM 4333 C CA . ASN B 1 195 ? 14.398 6.754 -1.532 1 97.69 195 ASN B CA 1
ATOM 4334 C C . ASN B 1 195 ? 13.07 6.344 -2.158 1 97.69 195 ASN B C 1
ATOM 4336 O O . ASN B 1 195 ? 12.461 5.359 -1.737 1 97.69 195 ASN B O 1
ATOM 4340 N N . ALA B 1 196 ? 12.633 7.105 -3.127 1 98.38 196 ALA B N 1
ATOM 4341 C CA . ALA B 1 196 ? 11.367 6.773 -3.781 1 98.38 196 ALA B CA 1
ATOM 4342 C C . ALA B 1 196 ? 11.453 5.426 -4.492 1 98.38 196 ALA B C 1
ATOM 4344 O O . ALA B 1 196 ? 12.508 5.059 -5.012 1 98.38 196 ALA B O 1
ATOM 4345 N N . THR B 1 197 ? 10.398 4.68 -4.484 1 98.25 197 THR B N 1
ATOM 4346 C CA . THR B 1 197 ? 10.258 3.375 -5.121 1 98.25 197 THR B CA 1
ATOM 4347 C C . THR B 1 197 ? 9.07 3.357 -6.074 1 98.25 197 THR B C 1
ATOM 4349 O O . THR B 1 197 ? 8.266 4.293 -6.09 1 98.25 197 THR B O 1
ATOM 4352 N N . PRO B 1 198 ? 8.93 2.295 -6.855 1 97.69 198 PRO B N 1
ATOM 4353 C CA . PRO B 1 198 ? 7.738 2.203 -7.695 1 97.69 198 PRO B CA 1
ATOM 4354 C C . PRO B 1 198 ? 6.441 2.248 -6.891 1 97.69 198 PRO B C 1
ATOM 4356 O O . PRO B 1 198 ? 5.43 2.764 -7.371 1 97.69 198 PRO B O 1
ATOM 4359 N N . TYR B 1 199 ? 6.496 1.792 -5.691 1 98.44 199 TYR B N 1
ATOM 4360 C CA . TYR B 1 199 ? 5.324 1.779 -4.824 1 98.44 199 TYR B CA 1
ATOM 4361 C C . TYR B 1 199 ? 4.984 3.186 -4.344 1 98.44 199 TYR B C 1
ATOM 4363 O O . TYR B 1 199 ? 3.852 3.645 -4.5 1 98.44 199 TYR B O 1
ATOM 4371 N N . THR B 1 200 ? 5.996 3.867 -3.768 1 98.44 200 THR B N 1
ATOM 4372 C CA . THR B 1 200 ? 5.746 5.18 -3.186 1 98.44 200 THR B CA 1
ATOM 4373 C C . THR B 1 200 ? 5.422 6.203 -4.27 1 98.44 200 THR B C 1
ATOM 4375 O O . THR B 1 200 ? 4.629 7.121 -4.051 1 98.44 200 THR B O 1
ATOM 4378 N N . LYS B 1 201 ? 6.051 6.066 -5.473 1 98.5 201 LYS B N 1
ATOM 4379 C CA . LYS B 1 201 ? 5.773 6.992 -6.566 1 98.5 201 LYS B CA 1
ATOM 4380 C C . LYS B 1 201 ? 4.324 6.879 -7.023 1 98.5 201 LYS B C 1
ATOM 4382 O O . LYS B 1 201 ? 3.699 7.883 -7.379 1 98.5 201 LYS B O 1
ATOM 4387 N N . MET B 1 202 ? 3.775 5.688 -6.996 1 98.12 202 MET B N 1
ATOM 4388 C CA . MET B 1 202 ? 2.373 5.52 -7.363 1 98.12 202 MET B CA 1
ATOM 4389 C C . MET B 1 202 ? 1.468 6.328 -6.438 1 98.12 202 MET B C 1
ATOM 4391 O O . MET B 1 202 ? 0.591 7.059 -6.902 1 98.12 202 MET B O 1
ATOM 4395 N N . PHE B 1 203 ? 1.726 6.188 -5.156 1 98.75 203 PHE B N 1
ATOM 4396 C CA . PHE B 1 203 ? 0.938 6.918 -4.168 1 98.75 203 PHE B CA 1
ATOM 4397 C C . PHE B 1 203 ? 1.165 8.422 -4.297 1 98.75 203 PHE B C 1
ATOM 4399 O O . PHE B 1 203 ? 0.215 9.203 -4.242 1 98.75 203 PHE B O 1
ATOM 4406 N N . SER B 1 204 ? 2.41 8.836 -4.504 1 98.88 204 SER B N 1
ATOM 4407 C CA . SER B 1 204 ? 2.754 10.25 -4.586 1 98.88 204 SER B CA 1
ATOM 4408 C C . SER B 1 204 ? 2.045 10.922 -5.758 1 98.88 204 SER B C 1
ATOM 4410 O O . SER B 1 204 ? 1.368 11.938 -5.578 1 98.88 204 SER B O 1
ATOM 4412 N N . TYR B 1 205 ? 2.172 10.359 -6.922 1 98.81 205 TYR B N 1
ATOM 4413 C CA . TYR B 1 205 ? 1.63 11 -8.117 1 98.81 205 TYR B CA 1
ATOM 4414 C C . TYR B 1 205 ? 0.106 10.984 -8.102 1 98.81 205 TYR B C 1
ATOM 4416 O O . TYR B 1 205 ? -0.536 11.93 -8.562 1 98.81 205 TYR B O 1
ATOM 4424 N N . LYS B 1 206 ? -0.487 9.906 -7.555 1 98.75 206 LYS B N 1
ATOM 4425 C CA . LYS B 1 206 ? -1.942 9.898 -7.449 1 98.75 206 LYS B CA 1
ATOM 4426 C C . LYS B 1 206 ? -2.434 10.953 -6.465 1 98.75 206 LYS B C 1
ATOM 4428 O O . LYS B 1 206 ? -3.447 11.609 -6.707 1 98.75 206 LYS B O 1
ATOM 4433 N N . ALA B 1 207 ? -1.743 11.117 -5.371 1 98.88 207 ALA B N 1
ATOM 4434 C CA . ALA B 1 207 ? -2.09 12.156 -4.402 1 98.88 207 ALA B CA 1
ATOM 4435 C C . ALA B 1 207 ? -1.976 13.547 -5.027 1 98.88 207 ALA B C 1
ATOM 4437 O O . ALA B 1 207 ? -2.863 14.383 -4.855 1 98.88 207 ALA B O 1
ATOM 4438 N N . ILE B 1 208 ? -0.888 13.82 -5.789 1 98.94 208 ILE B N 1
ATOM 4439 C CA . ILE B 1 208 ? -0.683 15.102 -6.453 1 98.94 208 ILE B CA 1
ATOM 4440 C C . ILE B 1 208 ? -1.854 15.391 -7.391 1 98.94 208 ILE B C 1
ATOM 4442 O O . ILE B 1 208 ? -2.441 16.484 -7.344 1 98.94 208 ILE B O 1
ATOM 4446 N N . GLU B 1 209 ? -2.191 14.391 -8.164 1 98.88 209 GLU B N 1
ATOM 4447 C CA . GLU B 1 209 ? -3.295 14.547 -9.109 1 98.88 209 GLU B CA 1
ATOM 4448 C C . GLU B 1 209 ? -4.594 14.891 -8.391 1 98.88 209 GLU B C 1
ATOM 4450 O O . GLU B 1 209 ? -5.285 15.844 -8.758 1 98.88 209 GLU B O 1
ATOM 4455 N N . MET B 1 210 ? -4.922 14.117 -7.375 1 98.81 210 MET B N 1
ATOM 4456 C CA . MET B 1 210 ? -6.184 14.289 -6.66 1 98.81 210 MET B CA 1
ATOM 4457 C C . MET B 1 210 ? -6.246 15.656 -5.984 1 98.81 210 MET B C 1
ATOM 4459 O O . MET B 1 210 ? -7.285 16.312 -6.016 1 98.81 210 MET B O 1
ATOM 4463 N N . ILE B 1 211 ? -5.152 16.109 -5.398 1 98.88 211 ILE B N 1
ATOM 4464 C CA . ILE B 1 211 ? -5.133 17.359 -4.656 1 98.88 211 ILE B CA 1
ATOM 4465 C C . ILE B 1 211 ? -5.203 18.547 -5.625 1 98.88 211 ILE B C 1
ATOM 4467 O O . ILE B 1 211 ? -6.023 19.453 -5.453 1 98.88 211 ILE B O 1
ATOM 4471 N N . VAL B 1 212 ? -4.387 18.562 -6.68 1 98.94 212 VAL B N 1
ATOM 4472 C CA . VAL B 1 212 ? -4.328 19.688 -7.609 1 98.94 212 VAL B CA 1
ATOM 4473 C C . VAL B 1 212 ? -5.641 19.797 -8.383 1 98.94 212 VAL B C 1
ATOM 4475 O O . VAL B 1 212 ? -6.199 20.875 -8.523 1 98.94 212 VAL B O 1
ATOM 4478 N N . VAL B 1 213 ? -6.18 18.656 -8.859 1 98.88 213 VAL B N 1
ATOM 4479 C CA . VAL B 1 213 ? -7.473 18.656 -9.531 1 98.88 213 VAL B CA 1
ATOM 4480 C C . VAL B 1 213 ? -8.562 19.109 -8.562 1 98.88 213 VAL B C 1
ATOM 4482 O O . VAL B 1 213 ? -9.469 19.859 -8.945 1 98.88 213 VAL B O 1
ATOM 4485 N N . GLY B 1 214 ? -8.484 18.609 -7.293 1 98.75 214 GLY B N 1
ATOM 4486 C CA . GLY B 1 214 ? -9.414 19.062 -6.27 1 98.75 214 GLY B CA 1
ATOM 4487 C C . GLY B 1 214 ? -9.375 20.562 -6.051 1 98.75 214 GLY B C 1
ATOM 4488 O O . GLY B 1 214 ? -10.414 21.203 -5.93 1 98.75 214 GLY B O 1
ATOM 4489 N N . TYR B 1 215 ? -8.164 21.125 -5.988 1 98.75 215 TYR B N 1
ATOM 4490 C CA . TYR B 1 215 ? -8.016 22.578 -5.852 1 98.75 215 TYR B CA 1
ATOM 4491 C C . TYR B 1 215 ? -8.695 23.312 -7.004 1 98.75 215 TYR B C 1
ATOM 4493 O O . TYR B 1 215 ? -9.367 24.312 -6.793 1 98.75 215 TYR B O 1
ATOM 4501 N N . GLN B 1 216 ? -8.484 22.828 -8.211 1 98.81 216 GLN B N 1
ATOM 4502 C CA . GLN B 1 216 ? -9.117 23.438 -9.375 1 98.81 216 GLN B CA 1
ATOM 4503 C C . GLN B 1 216 ? -10.633 23.438 -9.227 1 98.81 216 GLN B C 1
ATOM 4505 O O . GLN B 1 216 ? -11.281 24.469 -9.438 1 98.81 216 GLN B O 1
ATOM 4510 N N . LYS B 1 217 ? -11.234 22.328 -8.844 1 98.75 217 LYS B N 1
ATOM 4511 C CA . LYS B 1 217 ? -12.688 22.203 -8.711 1 98.75 217 LYS B CA 1
ATOM 4512 C C . LYS B 1 217 ? -13.211 23.141 -7.629 1 98.75 217 LYS B C 1
ATOM 4514 O O . LYS B 1 217 ? -14.234 23.797 -7.82 1 98.75 217 LYS B O 1
ATOM 4519 N N . VAL B 1 218 ? -12.516 23.219 -6.496 1 98.38 218 VAL B N 1
ATOM 4520 C CA . VAL B 1 218 ? -12.945 24.031 -5.371 1 98.38 218 VAL B CA 1
ATOM 4521 C C . VAL B 1 218 ? -12.891 25.516 -5.766 1 98.38 218 VAL B C 1
ATOM 4523 O O . VAL B 1 218 ? -13.844 26.266 -5.527 1 98.38 218 VAL B O 1
ATOM 4526 N N . THR B 1 219 ? -11.828 25.969 -6.395 1 98.31 219 THR B N 1
ATOM 4527 C CA . THR B 1 219 ? -11.648 27.375 -6.727 1 98.31 219 THR B CA 1
ATOM 4528 C C . THR B 1 219 ? -12.578 27.781 -7.863 1 98.31 219 THR B C 1
ATOM 4530 O O . THR B 1 219 ? -13 28.938 -7.934 1 98.31 219 THR B O 1
ATOM 4533 N N . GLU B 1 220 ? -12.93 26.875 -8.727 1 98.25 220 GLU B N 1
ATOM 4534 C CA . GLU B 1 220 ? -13.82 27.156 -9.844 1 98.25 220 GLU B CA 1
ATOM 4535 C C . GLU B 1 220 ? -15.273 27.25 -9.383 1 98.25 220 GLU B C 1
ATOM 4537 O O . GLU B 1 220 ? -16.094 27.875 -10.055 1 98.25 220 GLU B O 1
ATOM 4542 N N . ALA B 1 221 ? -15.555 26.688 -8.266 1 97.81 221 ALA B N 1
ATOM 4543 C CA . ALA B 1 221 ? -16.938 26.609 -7.785 1 97.81 221 ALA B CA 1
ATOM 4544 C C . ALA B 1 221 ? -17.406 27.969 -7.297 1 97.81 221 ALA B C 1
ATOM 4546 O O . ALA B 1 221 ? -18.609 28.25 -7.301 1 97.81 221 ALA B O 1
ATOM 4547 N N . GLY B 1 222 ? -16.438 28.859 -6.781 1 96.75 222 GLY B N 1
ATOM 4548 C CA . GLY B 1 222 ? -16.828 30.172 -6.297 1 96.75 222 GLY B CA 1
ATOM 4549 C C . GLY B 1 222 ? -15.68 30.938 -5.688 1 96.75 222 GLY B C 1
ATOM 4550 O O . GLY B 1 222 ? -14.547 30.453 -5.648 1 96.75 222 GLY B O 1
ATOM 4551 N N . GLU B 1 223 ? -16.031 32.125 -5.191 1 95.19 223 GLU B N 1
ATOM 4552 C CA . GLU B 1 223 ? -15.031 33 -4.594 1 95.19 223 GLU B CA 1
ATOM 4553 C C . GLU B 1 223 ? -14.648 32.531 -3.195 1 95.19 223 GLU B C 1
ATOM 4555 O O . GLU B 1 223 ? -15.391 31.766 -2.564 1 95.19 223 GLU B O 1
ATOM 4560 N N . ALA B 1 224 ? -13.492 33.031 -2.818 1 93.25 224 ALA B N 1
ATOM 4561 C CA . ALA B 1 224 ? -13.031 32.688 -1.476 1 93.25 224 ALA B CA 1
ATOM 4562 C C . ALA B 1 224 ? -14.086 33.031 -0.429 1 93.25 224 ALA B C 1
ATOM 4564 O O . ALA B 1 224 ? -14.633 34.156 -0.427 1 93.25 224 ALA B O 1
ATOM 4565 N N . GLY B 1 225 ? -14.367 32.031 0.364 1 92.44 225 GLY B N 1
ATOM 4566 C CA . GLY B 1 225 ? -15.281 32.281 1.465 1 92.44 225 GLY B CA 1
ATOM 4567 C C . GLY B 1 225 ? -16.734 32.125 1.079 1 92.44 225 GLY B C 1
ATOM 4568 O O . GLY B 1 225 ? -17.625 32.156 1.935 1 92.44 225 GLY B O 1
ATOM 4569 N N . SER B 1 226 ? -17.078 31.859 -0.203 1 95.69 226 SER B N 1
ATOM 4570 C CA . SER B 1 226 ? -18.469 31.734 -0.652 1 95.69 226 SER B CA 1
ATOM 4571 C C . SER B 1 226 ? -19.062 30.391 -0.227 1 95.69 226 SER B C 1
ATOM 4573 O O . SER B 1 226 ? -18.328 29.438 0.037 1 95.69 226 SER B O 1
ATOM 4575 N N . ALA B 1 227 ? -20.391 30.375 -0.141 1 95.19 227 ALA B N 1
ATOM 4576 C CA . ALA B 1 227 ? -21.125 29.156 0.211 1 95.19 227 ALA B CA 1
ATOM 4577 C C . ALA B 1 227 ? -20.938 28.078 -0.85 1 95.19 227 ALA B C 1
ATOM 4579 O O . ALA B 1 227 ? -20.875 26.891 -0.528 1 95.19 227 ALA B O 1
ATOM 4580 N N . GLU B 1 228 ? -20.859 28.531 -2.107 1 96.5 228 GLU B N 1
ATOM 4581 C CA . GLU B 1 228 ? -20.688 27.578 -3.211 1 96.5 228 GLU B CA 1
ATOM 4582 C C . GLU B 1 228 ? -19.328 26.891 -3.127 1 96.5 228 GLU B C 1
ATOM 4584 O O . GLU B 1 228 ? -19.234 25.672 -3.336 1 96.5 228 GLU B O 1
ATOM 4589 N N . ARG B 1 229 ? -18.328 27.672 -2.84 1 96.69 229 ARG B N 1
ATOM 4590 C CA . ARG B 1 229 ? -17 27.109 -2.699 1 96.69 229 ARG B CA 1
ATOM 4591 C C . ARG B 1 229 ? -16.922 26.125 -1.531 1 96.69 229 ARG B C 1
ATOM 4593 O O . ARG B 1 229 ? -16.344 25.047 -1.649 1 96.69 229 ARG B O 1
ATOM 4600 N N . ARG B 1 230 ? -17.469 26.453 -0.475 1 95.19 230 ARG B N 1
ATOM 4601 C CA . ARG B 1 230 ? -17.469 25.594 0.704 1 95.19 230 ARG B CA 1
ATOM 4602 C C . ARG B 1 230 ? -18.234 24.297 0.44 1 95.19 230 ARG B C 1
ATOM 4604 O O . ARG B 1 230 ? -17.844 23.219 0.886 1 95.19 230 ARG B O 1
ATOM 4611 N N . ALA B 1 231 ? -19.359 24.453 -0.24 1 96 231 ALA B N 1
ATOM 4612 C CA . ALA B 1 231 ? -20.172 23.281 -0.577 1 96 231 ALA B CA 1
ATOM 4613 C C . ALA B 1 231 ? -19.391 22.312 -1.455 1 96 231 ALA B C 1
ATOM 4615 O O . ALA B 1 231 ? -19.438 21.109 -1.242 1 96 231 ALA B O 1
ATOM 4616 N N . LYS B 1 232 ? -18.703 22.859 -2.445 1 97.25 232 LYS B N 1
ATOM 4617 C CA . LYS B 1 232 ? -17.906 22.031 -3.336 1 97.25 232 LYS B CA 1
ATOM 4618 C C . LYS B 1 232 ? -16.766 21.359 -2.582 1 97.25 232 LYS B C 1
ATOM 4620 O O . LYS B 1 232 ? -16.484 20.188 -2.799 1 97.25 232 LYS B O 1
ATOM 4625 N N . ARG B 1 233 ? -16.109 22.141 -1.741 1 96.94 233 ARG B N 1
ATOM 4626 C CA . ARG B 1 233 ? -15.047 21.578 -0.904 1 96.94 233 ARG B CA 1
ATOM 4627 C C . ARG B 1 233 ? -15.57 20.406 -0.077 1 96.94 233 ARG B C 1
ATOM 4629 O O . ARG B 1 233 ? -14.922 19.359 0.001 1 96.94 233 ARG B O 1
ATOM 4636 N N . ASN B 1 234 ? -16.703 20.578 0.518 1 95.94 234 ASN B N 1
ATOM 4637 C CA . ASN B 1 234 ? -17.297 19.531 1.347 1 95.94 234 ASN B CA 1
ATOM 4638 C C . ASN B 1 234 ? -17.609 18.281 0.534 1 95.94 234 ASN B C 1
ATOM 4640 O O . ASN B 1 234 ? -17.438 17.156 1.023 1 95.94 234 ASN B O 1
ATOM 4644 N N . GLU B 1 235 ? -18.016 18.516 -0.67 1 96.62 235 GLU B N 1
ATOM 4645 C CA . GLU B 1 235 ? -18.281 17.406 -1.569 1 96.62 235 GLU B CA 1
ATOM 4646 C C . GLU B 1 235 ? -17.031 16.594 -1.852 1 96.62 235 GLU B C 1
ATOM 4648 O O . GLU B 1 235 ? -17.094 15.391 -2.127 1 96.62 235 GLU B O 1
ATOM 4653 N N . LEU B 1 236 ? -15.859 17.203 -1.758 1 97.38 236 LEU B N 1
ATOM 4654 C CA . LEU B 1 236 ? -14.602 16.594 -2.178 1 97.38 236 LEU B CA 1
ATOM 4655 C C . LEU B 1 236 ? -13.789 16.141 -0.971 1 97.38 236 LEU B C 1
ATOM 4657 O O . LEU B 1 236 ? -12.648 15.703 -1.118 1 97.38 236 LEU B O 1
ATOM 4661 N N . MET B 1 237 ? -14.367 16.188 0.22 1 97.31 237 MET B N 1
ATOM 4662 C CA . MET B 1 237 ? -13.586 15.922 1.426 1 97.31 237 MET B CA 1
ATOM 4663 C C . MET B 1 237 ? -13.109 14.477 1.458 1 97.31 237 MET B C 1
ATOM 4665 O O . MET B 1 237 ? -12 14.195 1.919 1 97.31 237 MET B O 1
ATOM 4669 N N . ASP B 1 238 ? -13.938 13.609 0.975 1 97 238 ASP B N 1
ATOM 4670 C CA . ASP B 1 238 ? -13.531 12.211 0.889 1 97 238 ASP B CA 1
ATOM 4671 C C . ASP B 1 238 ? -12.281 12.055 0.03 1 97 238 ASP B C 1
ATOM 4673 O O . ASP B 1 238 ? -11.344 11.352 0.412 1 97 238 ASP B O 1
ATOM 4677 N N . ASP B 1 239 ? -12.242 12.727 -1.115 1 97.81 239 ASP B N 1
ATOM 4678 C CA . ASP B 1 239 ? -11.109 12.664 -2.033 1 97.81 239 ASP B CA 1
ATOM 4679 C C . ASP B 1 239 ? -9.859 13.258 -1.394 1 97.81 239 ASP B C 1
ATOM 4681 O O . ASP B 1 239 ? -8.766 12.688 -1.516 1 97.81 239 ASP B O 1
ATOM 4685 N N . PHE B 1 240 ? -10.023 14.375 -0.712 1 98.38 240 PHE B N 1
ATOM 4686 C CA . PHE B 1 240 ? -8.883 15.016 -0.075 1 98.38 240 PHE B CA 1
ATOM 4687 C C . PHE B 1 240 ? -8.336 14.156 1.057 1 98.38 240 PHE B C 1
ATOM 4689 O O . PHE B 1 240 ? -7.125 14.102 1.274 1 98.38 240 PHE B O 1
ATOM 4696 N N . LEU B 1 241 ? -9.234 13.547 1.764 1 98.44 241 LEU B N 1
ATOM 4697 C CA . LEU B 1 241 ? -8.828 12.672 2.859 1 98.44 241 LEU B CA 1
ATOM 4698 C C . LEU B 1 241 ? -8.031 11.484 2.342 1 98.44 241 LEU B C 1
ATOM 4700 O O . LEU B 1 241 ? -6.984 11.141 2.902 1 98.44 241 LEU B O 1
ATOM 4704 N N . ILE B 1 242 ? -8.43 10.852 1.272 1 98.62 242 ILE B N 1
ATOM 4705 C CA . ILE B 1 242 ? -7.738 9.719 0.662 1 98.62 242 ILE B CA 1
ATOM 4706 C C . ILE B 1 242 ? -6.395 10.18 0.102 1 98.62 242 ILE B C 1
ATOM 4708 O O . ILE B 1 242 ? -5.379 9.508 0.281 1 98.62 242 ILE B O 1
ATOM 4712 N N . ALA B 1 243 ? -6.398 11.336 -0.546 1 98.81 243 ALA B N 1
ATOM 4713 C CA . ALA B 1 243 ? -5.164 11.867 -1.114 1 98.81 243 ALA B CA 1
ATOM 4714 C C . ALA B 1 243 ? -4.121 12.109 -0.028 1 98.81 243 ALA B C 1
ATOM 4716 O O . ALA B 1 243 ? -2.936 11.82 -0.223 1 98.81 243 ALA B O 1
ATOM 4717 N N . SER B 1 244 ? -4.602 12.68 1.063 1 98.75 244 SER B N 1
ATOM 4718 C CA . SER B 1 244 ? -3.711 12.891 2.199 1 98.75 244 SER B CA 1
ATOM 4719 C C . SER B 1 244 ? -3.16 11.57 2.725 1 98.75 244 SER B C 1
ATOM 4721 O O . SER B 1 244 ? -1.983 11.484 3.084 1 98.75 244 SER B O 1
ATOM 4723 N N . ASP B 1 245 ? -3.984 10.594 2.793 1 98.81 245 ASP B N 1
ATOM 4724 C CA . ASP B 1 245 ? -3.566 9.266 3.225 1 98.81 245 ASP B CA 1
ATOM 4725 C C . ASP B 1 245 ? -2.545 8.672 2.258 1 98.81 245 ASP B C 1
ATOM 4727 O O . ASP B 1 245 ? -1.552 8.078 2.686 1 98.81 245 ASP B O 1
ATOM 4731 N N . PHE B 1 246 ? -2.775 8.82 0.906 1 98.81 246 PHE B N 1
ATOM 4732 C CA . PHE B 1 246 ? -1.812 8.398 -0.107 1 98.81 246 PHE B CA 1
ATOM 4733 C C . PHE B 1 246 ? -0.46 9.062 0.123 1 98.81 246 PHE B C 1
ATOM 4735 O O . PHE B 1 246 ? 0.577 8.398 0.09 1 98.81 246 PHE B O 1
ATOM 4742 N N . ALA B 1 247 ? -0.506 10.352 0.382 1 98.81 247 ALA B N 1
ATOM 4743 C CA . ALA B 1 247 ? 0.722 11.102 0.624 1 98.81 247 ALA B CA 1
ATOM 4744 C C . ALA B 1 247 ? 1.46 10.57 1.849 1 98.81 247 ALA B C 1
ATOM 4746 O O . ALA B 1 247 ? 2.688 10.445 1.839 1 98.81 247 ALA B O 1
ATOM 4747 N N . GLY B 1 248 ? 0.703 10.281 2.9 1 98.62 248 GLY B N 1
ATOM 4748 C CA . GLY B 1 248 ? 1.281 9.719 4.113 1 98.62 248 GLY B CA 1
ATOM 4749 C C . GLY B 1 248 ? 1.971 8.391 3.883 1 98.62 248 GLY B C 1
ATOM 4750 O O . GLY B 1 248 ? 3.088 8.172 4.355 1 98.62 248 GLY B O 1
ATOM 4751 N N . ILE B 1 249 ? 1.323 7.512 3.121 1 98.62 249 ILE B N 1
ATOM 4752 C CA . ILE B 1 249 ? 1.897 6.211 2.801 1 98.62 249 ILE B CA 1
ATOM 4753 C C . ILE B 1 249 ? 3.201 6.398 2.027 1 98.62 249 ILE B C 1
ATOM 4755 O O . ILE B 1 249 ? 4.195 5.727 2.307 1 98.62 249 ILE B O 1
ATOM 4759 N N . ALA B 1 250 ? 3.221 7.305 1.123 1 98.62 250 ALA B N 1
ATOM 4760 C CA . ALA B 1 250 ? 4.375 7.531 0.259 1 98.62 250 ALA B CA 1
ATOM 4761 C C . ALA B 1 250 ? 5.562 8.055 1.059 1 98.62 250 ALA B C 1
ATOM 4763 O O . ALA B 1 250 ? 6.664 7.5 0.992 1 98.62 250 ALA B O 1
ATOM 4764 N N . PHE B 1 251 ? 5.344 9.086 1.867 1 97.94 251 PHE B N 1
ATOM 4765 C CA . PHE B 1 251 ? 6.496 9.75 2.459 1 97.94 251 PHE B CA 1
ATOM 4766 C C . PHE B 1 251 ? 7 8.984 3.674 1 97.94 251 PHE B C 1
ATOM 4768 O O . PHE B 1 251 ? 8.125 9.203 4.137 1 97.94 251 PHE B O 1
ATOM 4775 N N . ASP B 1 252 ? 6.129 8.094 4.203 1 97.69 252 ASP B N 1
ATOM 4776 C CA . ASP B 1 252 ? 6.637 7.285 5.309 1 97.69 252 ASP B CA 1
ATOM 4777 C C . ASP B 1 252 ? 7.875 6.496 4.887 1 97.69 252 ASP B C 1
ATOM 4779 O O . ASP B 1 252 ? 8.82 6.352 5.668 1 97.69 252 ASP B O 1
ATOM 4783 N N . THR B 1 253 ? 7.875 6.008 3.67 1 97.19 253 THR B N 1
ATOM 4784 C CA . THR B 1 253 ? 8.992 5.23 3.15 1 97.19 253 THR B CA 1
ATOM 4785 C C . THR B 1 253 ? 9.992 6.133 2.43 1 97.19 253 THR B C 1
ATOM 4787 O O . THR B 1 253 ? 11.195 6.055 2.68 1 97.19 253 THR B O 1
ATOM 4790 N N . ALA B 1 254 ? 9.523 7.039 1.62 1 97.81 254 ALA B N 1
ATOM 4791 C CA . ALA B 1 254 ? 10.398 7.809 0.739 1 97.81 254 ALA B CA 1
ATOM 4792 C C . ALA B 1 254 ? 10.969 9.031 1.461 1 97.81 254 ALA B C 1
ATOM 4794 O O . ALA B 1 254 ? 12.023 9.547 1.082 1 97.81 254 ALA B O 1
ATOM 4795 N N . GLY B 1 255 ? 10.148 9.555 2.473 1 97 255 GLY B N 1
ATOM 4796 C CA . GLY B 1 255 ? 10.633 10.664 3.281 1 97 255 GLY B CA 1
ATOM 4797 C C . GLY B 1 255 ? 10.258 12.023 2.711 1 97 255 GLY B C 1
ATOM 4798 O O . GLY B 1 255 ? 9.969 12.141 1.519 1 97 255 GLY B O 1
ATOM 4799 N N . CYS B 1 256 ? 10.242 13 3.582 1 97.06 256 CYS B N 1
ATOM 4800 C CA . CYS B 1 256 ? 10.172 14.406 3.191 1 97.06 256 CYS B CA 1
ATOM 4801 C C . CYS B 1 256 ? 11.562 15.008 3.055 1 97.06 256 CYS B C 1
ATOM 4803 O O . CYS B 1 256 ? 12.562 14.352 3.35 1 97.06 256 CYS B O 1
ATOM 4805 N N . ALA B 1 257 ? 11.648 16.281 2.604 1 98.38 257 ALA B N 1
ATOM 4806 C CA . ALA B 1 257 ? 12.953 16.812 2.205 1 98.38 257 ALA B CA 1
ATOM 4807 C C . ALA B 1 257 ? 13.078 18.281 2.551 1 98.38 257 ALA B C 1
ATOM 4809 O O . ALA B 1 257 ? 12.758 18.703 3.668 1 98.38 257 ALA B O 1
ATOM 4810 N N . ALA B 1 258 ? 13.57 19.062 1.675 1 98.62 258 ALA B N 1
ATOM 4811 C CA . ALA B 1 258 ? 14.039 20.422 1.941 1 98.62 258 ALA B CA 1
ATOM 4812 C C . ALA B 1 258 ? 12.867 21.344 2.287 1 98.62 258 ALA B C 1
ATOM 4814 O O . ALA B 1 258 ? 13 22.234 3.137 1 98.62 258 ALA B O 1
ATOM 4815 N N . ALA B 1 259 ? 11.742 21.234 1.56 1 98.44 259 ALA B N 1
ATOM 4816 C CA . ALA B 1 259 ? 10.617 22.094 1.884 1 98.44 259 ALA B CA 1
ATOM 4817 C C . ALA B 1 259 ? 10.234 21.984 3.357 1 98.44 259 ALA B C 1
ATOM 4819 O O . ALA B 1 259 ? 10.07 22.984 4.043 1 98.44 259 ALA B O 1
ATOM 4820 N N . HIS B 1 260 ? 10.164 20.766 3.852 1 96.38 260 HIS B N 1
ATOM 4821 C CA . HIS B 1 260 ? 9.859 20.531 5.258 1 96.38 260 HIS B CA 1
ATOM 4822 C C . HIS B 1 260 ? 10.984 21.031 6.156 1 96.38 260 HIS B C 1
ATOM 4824 O O . HIS B 1 260 ? 10.734 21.719 7.148 1 96.38 260 HIS B O 1
ATOM 4830 N N . ALA B 1 261 ? 12.203 20.672 5.805 1 95.38 261 ALA B N 1
ATOM 4831 C CA . ALA B 1 261 ? 13.359 21.047 6.617 1 95.38 261 ALA B CA 1
ATOM 4832 C C . ALA B 1 261 ? 13.414 22.562 6.805 1 95.38 261 ALA B C 1
ATOM 4834 O O . ALA B 1 261 ? 13.625 23.047 7.922 1 95.38 261 ALA B O 1
ATOM 4835 N N . LEU B 1 262 ? 13.203 23.328 5.746 1 96.94 262 LEU B N 1
ATOM 4836 C CA . LEU B 1 262 ? 13.281 24.781 5.785 1 96.94 262 LEU B CA 1
ATOM 4837 C C . LEU B 1 262 ? 12.07 25.375 6.504 1 96.94 262 LEU B C 1
ATOM 4839 O O . LEU B 1 262 ? 12.195 26.328 7.262 1 96.94 262 LEU B O 1
ATOM 4843 N N . SER B 1 263 ? 10.93 24.75 6.301 1 94.56 263 SER B N 1
ATOM 4844 C CA . SER B 1 263 ? 9.68 25.281 6.848 1 94.56 263 SER B CA 1
ATOM 4845 C C . SER B 1 263 ? 9.68 25.219 8.367 1 94.56 263 SER B C 1
ATOM 4847 O O . SER B 1 263 ? 9.008 26.016 9.023 1 94.56 263 SER B O 1
ATOM 4849 N N . TYR B 1 264 ? 10.461 24.312 8.953 1 89.69 264 TYR B N 1
ATOM 4850 C CA . TYR B 1 264 ? 10.508 24.156 10.398 1 89.69 264 TYR B CA 1
ATOM 4851 C C . TYR B 1 264 ? 11.031 25.438 11.062 1 89.69 264 TYR B C 1
ATOM 4853 O O . TYR B 1 264 ? 10.719 25.703 12.227 1 89.69 264 TYR B O 1
ATOM 4861 N N . GLN B 1 265 ? 11.805 26.203 10.359 1 89.44 265 GLN B N 1
ATOM 4862 C CA . GLN B 1 265 ? 12.344 27.453 10.906 1 89.44 265 GLN B CA 1
ATOM 4863 C C . GLN B 1 265 ? 11.25 28.5 11.094 1 89.44 265 GLN B C 1
ATOM 4865 O O . GLN B 1 265 ? 11.336 29.344 11.984 1 89.44 265 GLN B O 1
ATOM 4870 N N . LEU B 1 266 ? 10.188 28.438 10.25 1 88.88 266 LEU B N 1
ATOM 4871 C CA . LEU B 1 266 ? 9.07 29.359 10.336 1 88.88 266 LEU B CA 1
ATOM 4872 C C . LEU B 1 266 ? 8.094 28.938 11.43 1 88.88 266 LEU B C 1
ATOM 4874 O O . LEU B 1 266 ? 7.594 29.781 12.18 1 88.88 266 LEU B O 1
ATOM 4878 N N . GLY B 1 267 ? 7.723 27.719 11.484 1 80.12 267 GLY B N 1
ATOM 4879 C CA . GLY B 1 267 ? 6.758 27.188 12.438 1 80.12 267 GLY B CA 1
ATOM 4880 C C . GLY B 1 267 ? 7.219 27.297 13.875 1 80.12 267 GLY B C 1
ATOM 4881 O O . GLY B 1 267 ? 6.441 27.688 14.75 1 80.12 267 GLY B O 1
ATOM 4882 N N . GLY B 1 268 ? 8.438 26.984 14.172 1 74.94 268 GLY B N 1
ATOM 4883 C CA . GLY B 1 268 ? 8.977 27 15.523 1 74.94 268 GLY B CA 1
ATOM 4884 C C . GLY B 1 268 ? 9.078 28.391 16.109 1 74.94 268 GLY B C 1
ATOM 4885 O O . GLY B 1 268 ? 8.469 28.672 17.141 1 74.94 268 GLY B O 1
ATOM 4886 N N . LYS B 1 269 ? 9.602 29.297 15.391 1 76.75 269 LYS B N 1
ATOM 4887 C CA . LYS B 1 269 ? 9.938 30.609 15.906 1 76.75 269 LYS B CA 1
ATOM 4888 C C . LYS B 1 269 ? 8.789 31.594 15.688 1 76.75 269 LYS B C 1
ATOM 4890 O O . LYS B 1 269 ? 8.516 32.438 16.547 1 76.75 269 LYS B O 1
ATOM 4895 N N . TYR B 1 270 ? 8.039 31.438 14.602 1 84.88 270 TYR B N 1
ATOM 4896 C CA . TYR B 1 270 ? 7.078 32.469 14.234 1 84.88 270 TYR B CA 1
ATOM 4897 C C . TYR B 1 270 ? 5.652 31.938 14.297 1 84.88 270 TYR B C 1
ATOM 4899 O O . TYR B 1 270 ? 4.707 32.625 13.898 1 84.88 270 TYR B O 1
ATOM 4907 N N . HIS B 1 271 ? 5.48 30.688 14.711 1 82.19 271 HIS B N 1
ATOM 4908 C CA . HIS B 1 271 ? 4.195 30.062 15 1 82.19 271 HIS B CA 1
ATOM 4909 C C . HIS B 1 271 ? 3.293 30.062 13.773 1 82.19 271 HIS B C 1
ATOM 4911 O O . HIS B 1 271 ? 2.111 30.406 13.859 1 82.19 271 HIS B O 1
ATOM 4917 N N . VAL B 1 272 ? 3.859 29.891 12.625 1 88.62 272 VAL B N 1
ATOM 4918 C CA . VAL B 1 272 ? 3.133 29.75 11.367 1 88.62 272 VAL B CA 1
ATOM 4919 C C . VAL B 1 272 ? 2.656 28.297 11.211 1 88.62 272 VAL B C 1
ATOM 4921 O O . VAL B 1 272 ? 3.41 27.359 11.469 1 88.62 272 VAL B O 1
ATOM 4924 N N . PRO B 1 273 ? 1.366 28.047 10.852 1 87.5 273 PRO B N 1
ATOM 4925 C CA . PRO B 1 273 ? 0.891 26.688 10.625 1 87.5 273 PRO B CA 1
ATOM 4926 C C . PRO B 1 273 ? 1.786 25.906 9.664 1 87.5 273 PRO B C 1
ATOM 4928 O O . PRO B 1 273 ? 2.307 26.469 8.695 1 87.5 273 PRO B O 1
ATOM 4931 N N . HIS B 1 274 ? 1.899 24.672 9.914 1 88.75 274 HIS B N 1
ATOM 4932 C CA . HIS B 1 274 ? 2.859 23.812 9.242 1 88.75 274 HIS B CA 1
ATOM 4933 C C . HIS B 1 274 ? 2.668 23.844 7.727 1 88.75 274 HIS B C 1
ATOM 4935 O O . HIS B 1 274 ? 3.621 24.078 6.98 1 88.75 274 HIS B O 1
ATOM 4941 N N . GLY B 1 275 ? 1.438 23.641 7.246 1 93.62 275 GLY B N 1
ATOM 4942 C CA . GLY B 1 275 ? 1.157 23.656 5.82 1 93.62 275 GLY B CA 1
ATOM 4943 C C . GLY B 1 275 ? 1.452 24.984 5.16 1 93.62 275 GLY B C 1
ATOM 4944 O O . GLY B 1 275 ? 1.877 25.031 4.004 1 93.62 275 GLY B O 1
ATOM 4945 N N . GLU B 1 276 ? 1.215 26.047 5.906 1 95.56 276 GLU B N 1
ATOM 4946 C CA . GLU B 1 276 ? 1.535 27.375 5.406 1 95.56 276 GLU B CA 1
ATOM 4947 C C . GLU B 1 276 ? 3.043 27.594 5.336 1 95.56 276 GLU B C 1
ATOM 4949 O O . GLU B 1 276 ? 3.549 28.172 4.363 1 95.56 276 GLU B O 1
ATOM 4954 N N . SER B 1 277 ? 3.707 27.141 6.312 1 95.25 277 SER B N 1
ATOM 4955 C CA . SER B 1 277 ? 5.164 27.219 6.301 1 95.25 277 SER B CA 1
ATOM 4956 C C . SER B 1 277 ? 5.75 26.438 5.129 1 95.25 277 SER B C 1
ATOM 4958 O O . SER B 1 277 ? 6.676 26.906 4.465 1 95.25 277 SER B O 1
ATOM 4960 N N . ASN B 1 278 ? 5.219 25.297 4.902 1 97.19 278 ASN B N 1
ATOM 4961 C CA . ASN B 1 278 ? 5.656 24.484 3.775 1 97.19 278 ASN B CA 1
ATOM 4962 C C . ASN B 1 278 ? 5.434 25.188 2.445 1 97.19 278 ASN B C 1
ATOM 4964 O O . ASN B 1 278 ? 6.297 25.156 1.567 1 97.19 278 ASN B O 1
ATOM 4968 N N . TYR B 1 279 ? 4.273 25.781 2.35 1 98.12 279 TYR B N 1
ATOM 4969 C CA . TYR B 1 279 ? 3.963 26.484 1.107 1 98.12 279 TYR B CA 1
ATOM 4970 C C . TYR B 1 279 ? 4.938 27.625 0.867 1 98.12 279 TYR B C 1
ATOM 4972 O O . TYR B 1 279 ? 5.391 27.828 -0.26 1 98.12 279 TYR B O 1
ATOM 4980 N N . ALA B 1 280 ? 5.27 28.344 1.927 1 98.06 280 ALA B N 1
ATOM 4981 C CA . ALA B 1 280 ? 6.18 29.484 1.82 1 98.06 280 ALA B CA 1
ATOM 4982 C C . ALA B 1 280 ? 7.516 29.062 1.215 1 98.06 280 ALA B C 1
ATOM 4984 O O . ALA B 1 280 ? 8.164 29.844 0.521 1 98.06 280 ALA B O 1
ATOM 4985 N N . MET B 1 281 ? 7.887 27.812 1.409 1 98.38 281 MET B N 1
ATOM 4986 C CA . MET B 1 281 ? 9.195 27.328 0.974 1 98.38 281 MET B CA 1
ATOM 4987 C C . MET B 1 281 ? 9.086 26.578 -0.349 1 98.38 281 MET B C 1
ATOM 4989 O O . MET B 1 281 ? 10.07 26.438 -1.072 1 98.38 281 MET B O 1
ATOM 4993 N N . PHE B 1 282 ? 7.957 26.078 -0.707 1 98.62 282 PHE B N 1
ATOM 4994 C CA . PHE B 1 282 ? 7.703 24.953 -1.589 1 98.62 282 PHE B CA 1
ATOM 4995 C C . PHE B 1 282 ? 8.266 25.203 -2.98 1 98.62 282 PHE B C 1
ATOM 4997 O O . PHE B 1 282 ? 9.25 24.578 -3.385 1 98.62 282 PHE B O 1
ATOM 5004 N N . THR B 1 283 ? 7.781 26.188 -3.719 1 98.06 283 THR B N 1
ATOM 5005 C CA . THR B 1 283 ? 8.211 26.406 -5.094 1 98.06 283 THR B CA 1
ATOM 5006 C C . THR B 1 283 ? 9.617 27 -5.133 1 98.06 283 THR B C 1
ATOM 5008 O O . THR B 1 283 ? 10.344 26.828 -6.109 1 98.06 283 THR B O 1
ATOM 5011 N N . GLY B 1 284 ? 10.031 27.781 -4.02 1 98.44 284 GLY B N 1
ATOM 5012 C CA . GLY B 1 284 ? 11.406 28.234 -3.934 1 98.44 284 GLY B CA 1
ATOM 5013 C C . GLY B 1 284 ? 12.414 27.109 -3.951 1 98.44 284 GLY B C 1
ATOM 5014 O O . GLY B 1 284 ? 13.438 27.188 -4.641 1 98.44 284 GLY B O 1
ATOM 5015 N N . VAL B 1 285 ? 12.086 26.047 -3.211 1 98.81 285 VAL B N 1
ATOM 5016 C CA . VAL B 1 285 ? 12.953 24.875 -3.18 1 98.81 285 VAL B CA 1
ATOM 5017 C C . VAL B 1 285 ? 12.977 24.219 -4.559 1 98.81 285 VAL B C 1
ATOM 5019 O O . VAL B 1 285 ? 14.055 23.906 -5.082 1 98.81 285 VAL B O 1
ATOM 5022 N N . LEU B 1 286 ? 11.844 24.047 -5.195 1 98.75 286 LEU B N 1
ATOM 5023 C CA . LEU B 1 286 ? 11.75 23.359 -6.484 1 98.75 286 LEU B CA 1
ATOM 5024 C C . LEU B 1 286 ? 12.5 24.141 -7.566 1 98.75 286 LEU B C 1
ATOM 5026 O O . LEU B 1 286 ? 13.18 23.531 -8.398 1 98.75 286 LEU B O 1
ATOM 5030 N N . ARG B 1 287 ? 12.367 25.5 -7.531 1 98.56 287 ARG B N 1
ATOM 5031 C CA . ARG B 1 287 ? 13.086 26.312 -8.5 1 98.56 287 ARG B CA 1
ATOM 5032 C C . ARG B 1 287 ? 14.594 26.172 -8.328 1 98.56 287 ARG B C 1
ATOM 5034 O O . ARG B 1 287 ? 15.328 26.141 -9.32 1 98.56 287 ARG B O 1
ATOM 5041 N N . ASN B 1 288 ? 15.008 26.094 -7.125 1 98.75 288 ASN B N 1
ATOM 5042 C CA . ASN B 1 288 ? 16.438 25.922 -6.879 1 98.75 288 ASN B CA 1
ATOM 5043 C C . ASN B 1 288 ? 16.922 24.547 -7.281 1 98.75 288 ASN B C 1
ATOM 5045 O O . ASN B 1 288 ? 18.031 24.391 -7.785 1 98.75 288 ASN B O 1
ATOM 5049 N N . TYR B 1 289 ? 16.094 23.453 -7.051 1 98.75 289 TYR B N 1
ATOM 5050 C CA . TYR B 1 289 ? 16.422 22.141 -7.605 1 98.75 289 TYR B CA 1
ATOM 5051 C C . TYR B 1 289 ? 16.656 22.219 -9.109 1 98.75 289 TYR B C 1
ATOM 5053 O O . TYR B 1 289 ? 17.672 21.734 -9.609 1 98.75 289 TYR B O 1
ATOM 5061 N N . MET B 1 290 ? 15.797 22.984 -9.797 1 98.31 290 MET B N 1
ATOM 5062 C CA . MET B 1 290 ? 15.812 23.078 -11.258 1 98.31 290 MET B CA 1
ATOM 5063 C C . MET B 1 290 ? 17.062 23.812 -11.742 1 98.31 290 MET B C 1
ATOM 5065 O O . MET B 1 290 ? 17.594 23.5 -12.812 1 98.31 290 MET B O 1
ATOM 5069 N N . GLU B 1 291 ? 17.562 24.734 -10.961 1 98.25 291 GLU B N 1
ATOM 5070 C CA . GLU B 1 291 ? 18.797 25.438 -11.312 1 98.25 291 GLU B CA 1
ATOM 5071 C C . GLU B 1 291 ? 20 24.5 -11.266 1 98.25 291 GLU B C 1
ATOM 5073 O O . GLU B 1 291 ? 20.953 24.688 -12.016 1 98.25 291 GLU B O 1
ATOM 5078 N N . ILE B 1 292 ? 19.891 23.5 -10.422 1 98.44 292 ILE B N 1
ATOM 5079 C CA . ILE B 1 292 ? 21 22.578 -10.242 1 98.44 292 ILE B CA 1
ATOM 5080 C C . ILE B 1 292 ? 20.844 21.406 -11.211 1 98.44 292 ILE B C 1
ATOM 5082 O O . ILE B 1 292 ? 21.812 20.984 -11.844 1 98.44 292 ILE B O 1
ATOM 5086 N N . LYS B 1 293 ? 19.703 20.812 -11.289 1 98.25 293 LYS B N 1
ATOM 5087 C CA . LYS B 1 293 ? 19.375 19.656 -12.141 1 98.25 293 LYS B CA 1
ATOM 5088 C C . LYS B 1 293 ? 17.938 19.734 -12.641 1 98.25 293 LYS B C 1
ATOM 5090 O O . LYS B 1 293 ? 17 19.719 -11.852 1 98.25 293 LYS B O 1
ATOM 5095 N N . SER B 1 294 ? 17.766 19.781 -13.969 1 97.81 294 SER B N 1
ATOM 5096 C CA . SER B 1 294 ? 16.438 20 -14.523 1 97.81 294 SER B CA 1
ATOM 5097 C C . SER B 1 294 ? 15.906 18.734 -15.195 1 97.81 294 SER B C 1
ATOM 5099 O O . SER B 1 294 ? 14.789 18.734 -15.727 1 97.81 294 SER B O 1
ATOM 5101 N N . ASP B 1 295 ? 16.656 17.656 -15.195 1 98.25 295 ASP B N 1
ATOM 5102 C CA . ASP B 1 295 ? 16.219 16.391 -15.758 1 98.25 295 ASP B CA 1
ATOM 5103 C C . ASP B 1 295 ? 15.914 15.375 -14.648 1 98.25 295 ASP B C 1
ATOM 5105 O O . ASP B 1 295 ? 15.828 15.742 -13.477 1 98.25 295 ASP B O 1
ATOM 5109 N N . GLY B 1 296 ? 15.57 14.102 -15.047 1 97.88 296 GLY B N 1
ATOM 5110 C CA . GLY B 1 296 ? 15.234 13.078 -14.062 1 97.88 296 GLY B CA 1
ATOM 5111 C C . GLY B 1 296 ? 13.805 13.195 -13.562 1 97.88 296 GLY B C 1
ATOM 5112 O O . GLY B 1 296 ? 12.898 13.547 -14.312 1 97.88 296 GLY B O 1
ATOM 5113 N N . GLU B 1 297 ? 13.648 12.828 -12.344 1 98.62 297 GLU B N 1
ATOM 5114 C CA . GLU B 1 297 ? 12.305 12.703 -11.797 1 98.62 297 GLU B CA 1
ATOM 5115 C C . GLU B 1 297 ? 11.609 14.062 -11.719 1 98.62 297 GLU B C 1
ATOM 5117 O O . GLU B 1 297 ? 10.391 14.148 -11.844 1 98.62 297 GLU B O 1
ATOM 5122 N N . ILE B 1 298 ? 12.375 15.156 -11.492 1 98.75 298 ILE B N 1
ATOM 5123 C CA . ILE B 1 298 ? 11.75 16.469 -11.391 1 98.75 298 ILE B CA 1
ATOM 5124 C C . ILE B 1 298 ? 11.141 16.859 -12.734 1 98.75 298 ILE B C 1
ATOM 5126 O O . ILE B 1 298 ? 10.102 17.516 -12.781 1 98.75 298 ILE B O 1
ATOM 5130 N N . ALA B 1 299 ? 11.805 16.5 -13.852 1 98.75 299 ALA B N 1
ATOM 5131 C CA . ALA B 1 299 ? 11.234 16.734 -15.172 1 98.75 299 ALA B CA 1
ATOM 5132 C C . ALA B 1 299 ? 9.93 15.961 -15.352 1 98.75 299 ALA B C 1
ATOM 5134 O O . ALA B 1 299 ? 8.969 16.484 -15.93 1 98.75 299 ALA B O 1
ATOM 5135 N N . THR B 1 300 ? 9.93 14.703 -14.906 1 98.69 300 THR B N 1
ATOM 5136 C CA . THR B 1 300 ? 8.719 13.891 -14.953 1 98.69 300 THR B CA 1
ATOM 5137 C C . THR B 1 300 ? 7.598 14.531 -14.141 1 98.69 300 THR B C 1
ATOM 5139 O O . THR B 1 300 ? 6.461 14.617 -14.609 1 98.69 300 THR B O 1
ATOM 5142 N N . LEU B 1 301 ? 7.934 14.977 -12.953 1 98.88 301 LEU B N 1
ATOM 5143 C CA . LEU B 1 301 ? 6.977 15.641 -12.062 1 98.88 301 LEU B CA 1
ATOM 5144 C C . LEU B 1 301 ? 6.41 16.891 -12.719 1 98.88 301 LEU B C 1
ATOM 5146 O O . LEU B 1 301 ? 5.199 17.125 -12.688 1 98.88 301 LEU B O 1
ATOM 5150 N N . ASN B 1 302 ? 7.281 17.703 -13.273 1 98.88 302 ASN B N 1
ATOM 5151 C CA . ASN B 1 302 ? 6.852 18.953 -13.891 1 98.88 302 ASN B CA 1
ATOM 5152 C C . ASN B 1 302 ? 5.938 18.703 -15.086 1 98.88 302 ASN B C 1
ATOM 5154 O O . ASN B 1 302 ? 4.957 19.438 -15.281 1 98.88 302 ASN B O 1
ATOM 5158 N N . ALA B 1 303 ? 6.285 17.734 -15.891 1 98.81 303 ALA B N 1
ATOM 5159 C CA . ALA B 1 303 ? 5.422 17.375 -17.016 1 98.81 303 ALA B CA 1
ATOM 5160 C C . ALA B 1 303 ? 4.055 16.906 -16.531 1 98.81 303 ALA B C 1
ATOM 5162 O O . ALA B 1 303 ? 3.029 17.234 -17.125 1 98.81 303 ALA B O 1
ATOM 5163 N N . PHE B 1 304 ? 4.086 16.125 -15.508 1 98.81 304 PHE B N 1
ATOM 5164 C CA . PHE B 1 304 ? 2.865 15.602 -14.906 1 98.81 304 PHE B CA 1
ATOM 5165 C C . PHE B 1 304 ? 1.979 16.734 -14.406 1 98.81 304 PHE B C 1
ATOM 5167 O O . PHE B 1 304 ? 0.788 16.781 -14.719 1 98.81 304 PHE B O 1
ATOM 5174 N N . LEU B 1 305 ? 2.521 17.688 -13.656 1 98.88 305 LEU B N 1
ATOM 5175 C CA . LEU B 1 305 ? 1.802 18.844 -13.141 1 98.88 305 LEU B CA 1
ATOM 5176 C C . LEU B 1 305 ? 1.3 19.719 -14.289 1 98.88 305 LEU B C 1
ATOM 5178 O O . LEU B 1 305 ? 0.173 20.219 -14.242 1 98.88 305 LEU B O 1
ATOM 5182 N N . ALA B 1 306 ? 2.164 19.906 -15.266 1 98.88 306 ALA B N 1
ATOM 5183 C CA . ALA B 1 306 ? 1.809 20.75 -16.422 1 98.88 306 ALA B CA 1
ATOM 5184 C C . ALA B 1 306 ? 0.592 20.188 -17.141 1 98.88 306 ALA B C 1
ATOM 5186 O O . ALA B 1 306 ? -0.274 20.938 -17.594 1 98.88 306 ALA B O 1
ATOM 5187 N N . LYS B 1 307 ? 0.56 18.906 -17.312 1 98.75 307 LYS B N 1
ATOM 5188 C CA . LYS B 1 307 ? -0.583 18.25 -17.938 1 98.75 307 LYS B CA 1
ATOM 5189 C C . LYS B 1 307 ? -1.868 18.516 -17.156 1 98.75 307 LYS B C 1
ATOM 5191 O O . LYS B 1 307 ? -2.906 18.828 -17.75 1 98.75 307 LYS B O 1
ATOM 5196 N N . ILE B 1 308 ? -1.837 18.406 -15.859 1 98.69 308 ILE B N 1
ATOM 5197 C CA . ILE B 1 308 ? -3 18.625 -15.008 1 98.69 308 ILE B CA 1
ATOM 5198 C C . ILE B 1 308 ? -3.455 20.078 -15.102 1 98.69 308 ILE B C 1
ATOM 5200 O O . ILE B 1 308 ? -4.656 20.359 -15.18 1 98.69 308 ILE B O 1
ATOM 5204 N N . LEU B 1 309 ? -2.496 20.969 -15.141 1 98.75 309 LEU B N 1
ATOM 5205 C CA . LEU B 1 309 ? -2.787 22.406 -15.07 1 98.75 309 LEU B CA 1
ATOM 5206 C C . LEU B 1 309 ? -3.057 22.969 -16.453 1 98.75 309 LEU B C 1
ATOM 5208 O O . LEU B 1 309 ? -3.486 24.125 -16.594 1 98.75 309 LEU B O 1
ATOM 5212 N N . GLY B 1 310 ? -2.791 22.188 -17.516 1 98.44 310 GLY B N 1
ATOM 5213 C CA . GLY B 1 310 ? -2.992 22.656 -18.875 1 98.44 310 GLY B CA 1
ATOM 5214 C C . GLY B 1 310 ? -2.057 23.781 -19.266 1 98.44 310 GLY B C 1
ATOM 5215 O O . GLY B 1 310 ? -2.49 24.797 -19.812 1 98.44 310 GLY B O 1
ATOM 5216 N N . CYS B 1 311 ? -0.808 23.609 -18.922 1 98.5 311 CYS B N 1
ATOM 5217 C CA . CYS B 1 311 ? 0.164 24.656 -19.203 1 98.5 311 CYS B CA 1
ATOM 5218 C C . CYS B 1 311 ? 1.491 24.062 -19.656 1 98.5 311 CYS B C 1
ATOM 5220 O O . CYS B 1 311 ? 1.623 22.844 -19.766 1 98.5 311 CYS B O 1
ATOM 5222 N N . ASP B 1 312 ? 2.416 24.953 -19.984 1 98.25 312 ASP B N 1
ATOM 5223 C CA . ASP B 1 312 ? 3.766 24.531 -20.344 1 98.25 312 ASP B CA 1
ATOM 5224 C C . ASP B 1 312 ? 4.609 24.266 -19.094 1 98.25 312 ASP B C 1
ATOM 5226 O O . ASP B 1 312 ? 4.457 24.938 -18.078 1 98.25 312 ASP B O 1
ATOM 5230 N N . THR B 1 313 ? 5.547 23.344 -19.234 1 98.12 313 THR B N 1
ATOM 5231 C CA . THR B 1 313 ? 6.418 23 -18.109 1 98.12 313 THR B CA 1
ATOM 5232 C C . THR B 1 313 ? 7.223 24.203 -17.656 1 98.12 313 THR B C 1
ATOM 5234 O O . THR B 1 313 ? 7.555 24.328 -16.469 1 98.12 313 THR B O 1
ATOM 5237 N N . ALA B 1 314 ? 7.465 25.156 -18.516 1 97.44 314 ALA B N 1
ATOM 5238 C CA . ALA B 1 314 ? 8.305 26.312 -18.234 1 97.44 314 ALA B CA 1
ATOM 5239 C C . ALA B 1 314 ? 7.648 27.234 -17.203 1 97.44 314 ALA B C 1
ATOM 5241 O O . ALA B 1 314 ? 8.328 27.969 -16.484 1 97.44 314 ALA B O 1
ATOM 5242 N N . VAL B 1 315 ? 6.32 27.188 -17.094 1 98.44 315 VAL B N 1
ATOM 5243 C CA . VAL B 1 315 ? 5.621 28.094 -16.203 1 98.44 315 VAL B CA 1
ATOM 5244 C C . VAL B 1 315 ? 4.844 27.297 -15.148 1 98.44 315 VAL B C 1
ATOM 5246 O O . VAL B 1 315 ? 3.881 27.797 -14.57 1 98.44 315 VAL B O 1
ATOM 5249 N N . VAL B 1 316 ? 5.16 26.047 -14.961 1 98.69 316 VAL B N 1
ATOM 5250 C CA . VAL B 1 316 ? 4.344 25.125 -14.18 1 98.69 316 VAL B CA 1
ATOM 5251 C C . VAL B 1 316 ? 4.281 25.594 -12.727 1 98.69 316 VAL B C 1
ATOM 5253 O O . VAL B 1 316 ? 3.227 25.516 -12.094 1 98.69 316 VAL B O 1
ATOM 5256 N N . TYR B 1 317 ? 5.379 26.078 -12.141 1 98.56 317 TYR B N 1
ATOM 5257 C CA . TYR B 1 317 ? 5.383 26.5 -10.742 1 98.56 317 TYR B CA 1
ATOM 5258 C C . TYR B 1 317 ? 4.582 27.797 -10.57 1 98.56 317 TYR B C 1
ATOM 5260 O O . TYR B 1 317 ? 3.91 27.969 -9.555 1 98.56 317 TYR B O 1
ATOM 5268 N N . ASP B 1 318 ? 4.629 28.688 -11.547 1 98.56 318 ASP B N 1
ATOM 5269 C CA . ASP B 1 318 ? 3.822 29.891 -11.508 1 98.56 318 ASP B CA 1
ATOM 5270 C C . ASP B 1 318 ? 2.332 29.562 -11.539 1 98.56 318 ASP B C 1
ATOM 5272 O O . ASP B 1 318 ? 1.546 30.141 -10.781 1 98.56 318 ASP B O 1
ATOM 5276 N N . ARG B 1 319 ? 1.976 28.641 -12.438 1 98.75 319 ARG B N 1
ATOM 5277 C CA . ARG B 1 319 ? 0.578 28.25 -12.57 1 98.75 319 ARG B CA 1
ATOM 5278 C C . ARG B 1 319 ? 0.1 27.516 -11.32 1 98.75 319 ARG B C 1
ATOM 5280 O O . ARG B 1 319 ? -1.052 27.672 -10.906 1 98.75 319 ARG B O 1
ATOM 5287 N N . LEU B 1 320 ? 0.96 26.719 -10.789 1 98.81 320 LEU B N 1
ATOM 5288 C CA . LEU B 1 320 ? 0.635 26.016 -9.547 1 98.81 320 LEU B CA 1
ATOM 5289 C C . LEU B 1 320 ? 0.4 27.016 -8.414 1 98.81 320 LEU B C 1
ATOM 5291 O O . LEU B 1 320 ? -0.571 26.891 -7.664 1 98.81 320 LEU B O 1
ATOM 5295 N N . GLU B 1 321 ? 1.294 28.031 -8.266 1 98.56 321 GLU B N 1
ATOM 5296 C CA . GLU B 1 321 ? 1.141 29.047 -7.23 1 98.56 321 GLU B CA 1
ATOM 5297 C C . GLU B 1 321 ? -0.133 29.859 -7.441 1 98.56 321 GLU B C 1
ATOM 5299 O O . GLU B 1 321 ? -0.814 30.219 -6.48 1 98.56 321 GLU B O 1
ATOM 5304 N N . GLU B 1 322 ? -0.406 30.172 -8.695 1 98.56 322 GLU B N 1
ATOM 5305 C CA . GLU B 1 322 ? -1.636 30.906 -9 1 98.56 322 GLU B CA 1
ATOM 5306 C C . GLU B 1 322 ? -2.859 30.156 -8.484 1 98.56 322 GLU B C 1
ATOM 5308 O O . GLU B 1 322 ? -3.773 30.75 -7.918 1 98.56 322 GLU B O 1
ATOM 5313 N N . LEU B 1 323 ? -2.848 28.891 -8.68 1 98.69 323 LEU B N 1
ATOM 5314 C CA . LEU B 1 323 ? -3.957 28.047 -8.227 1 98.69 323 LEU B CA 1
ATOM 5315 C C . LEU B 1 323 ? -4.012 28 -6.703 1 98.69 323 LEU B C 1
ATOM 5317 O O . LEU B 1 323 ? -5.062 28.234 -6.109 1 98.69 323 LEU B O 1
ATOM 5321 N N . ILE B 1 324 ? -2.887 27.719 -6.043 1 98.56 324 ILE B N 1
ATOM 5322 C CA . ILE B 1 324 ? -2.842 27.531 -4.598 1 98.56 324 ILE B CA 1
ATOM 5323 C C . ILE B 1 324 ? -3.162 28.859 -3.898 1 98.56 324 ILE B C 1
ATOM 5325 O O . ILE B 1 324 ? -3.834 28.875 -2.863 1 98.56 324 ILE B O 1
ATOM 5329 N N . ASN B 1 325 ? -2.748 29.984 -4.465 1 98.19 325 ASN B N 1
ATOM 5330 C CA . ASN B 1 325 ? -2.955 31.312 -3.869 1 98.19 325 ASN B CA 1
ATOM 5331 C C . ASN B 1 325 ? -4.438 31.641 -3.768 1 98.19 325 ASN B C 1
ATOM 5333 O O . ASN B 1 325 ? -4.832 32.5 -2.965 1 98.19 325 ASN B O 1
ATOM 5337 N N . LYS B 1 326 ? -5.25 31.031 -4.574 1 98.06 326 LYS B N 1
ATOM 5338 C CA . LYS B 1 326 ? -6.695 31.234 -4.488 1 98.06 326 LYS B CA 1
ATOM 5339 C C . LYS B 1 326 ? -7.266 30.594 -3.225 1 98.06 326 LYS B C 1
ATOM 5341 O O . LYS B 1 326 ? -8.391 30.906 -2.818 1 98.06 326 LYS B O 1
ATOM 5346 N N . LEU B 1 327 ? -6.516 29.719 -2.611 1 97.62 327 LEU B N 1
ATOM 5347 C CA . LEU B 1 327 ? -6.941 29.031 -1.398 1 97.62 327 LEU B CA 1
ATOM 5348 C C . LEU B 1 327 ? -6.129 29.5 -0.195 1 97.62 327 LEU B C 1
ATOM 5350 O O . LEU B 1 327 ? -6.68 29.688 0.894 1 97.62 327 LEU B O 1
ATOM 5354 N N . LEU B 1 328 ? -4.848 29.641 -0.419 1 97.06 328 LEU B N 1
ATOM 5355 C CA . LEU B 1 328 ? -3.861 29.984 0.596 1 97.06 328 LEU B CA 1
ATOM 5356 C C . LEU B 1 328 ? -2.84 30.984 0.04 1 97.06 328 LEU B C 1
ATOM 5358 O O . LEU B 1 328 ? -1.842 30.578 -0.559 1 97.06 328 LEU B O 1
ATOM 5362 N N . PRO B 1 329 ? -3.045 32.25 0.233 1 96.62 329 PRO B N 1
ATOM 5363 C CA . PRO B 1 329 ? -2.104 33.25 -0.305 1 96.62 329 PRO B CA 1
ATOM 5364 C C . PRO B 1 329 ? -0.687 33.062 0.234 1 96.62 329 PRO B C 1
ATOM 5366 O O . PRO B 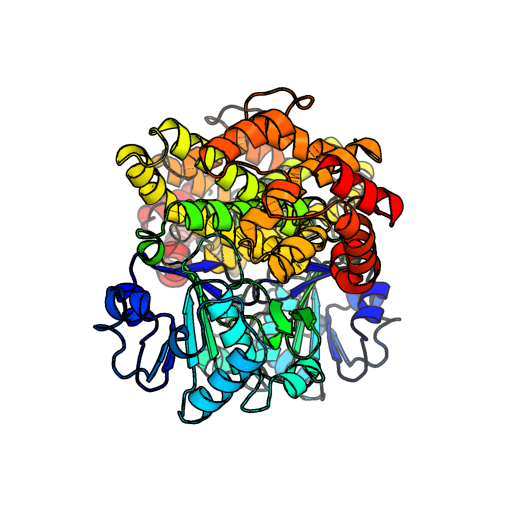1 329 ? -0.485 33.031 1.45 1 96.62 329 PRO B O 1
ATOM 5369 N N . LYS B 1 330 ? 0.252 32.969 -0.653 1 97.12 330 LYS B N 1
ATOM 5370 C CA . LYS B 1 330 ? 1.658 32.844 -0.28 1 97.12 330 LYS B CA 1
ATOM 5371 C C . LYS B 1 330 ? 2.209 34.188 0.246 1 97.12 330 LYS B C 1
ATOM 5373 O O . LYS B 1 330 ? 1.938 35.25 -0.321 1 97.12 330 LYS B O 1
ATOM 5378 N N . LYS B 1 331 ? 2.957 34.094 1.283 1 97.06 331 LYS B N 1
ATOM 5379 C CA . LYS B 1 331 ? 3.561 35.281 1.875 1 97.06 331 LYS B CA 1
ATOM 5380 C C . LYS B 1 331 ? 5.082 35.219 1.815 1 97.06 331 LYS B C 1
ATOM 5382 O O . LYS B 1 331 ? 5.664 34.156 1.882 1 97.06 331 LYS B O 1
ATOM 5387 N N . ALA B 1 332 ? 5.625 36.406 1.69 1 97.69 332 ALA B N 1
ATOM 5388 C CA . ALA B 1 332 ? 7.074 36.5 1.851 1 97.69 332 ALA B CA 1
ATOM 5389 C C . ALA B 1 332 ? 7.48 36.312 3.309 1 97.69 332 ALA B C 1
ATOM 5391 O O . ALA B 1 332 ? 6.699 36.594 4.219 1 97.69 332 ALA B O 1
ATOM 5392 N N . LEU B 1 333 ? 8.742 35.844 3.523 1 98 333 LEU B N 1
ATOM 5393 C CA . LEU B 1 333 ? 9.203 35.5 4.867 1 98 333 LEU B CA 1
ATOM 5394 C C . LEU B 1 333 ? 9.148 36.719 5.777 1 98 333 LEU B C 1
ATOM 5396 O O . LEU B 1 333 ? 8.812 36.625 6.957 1 98 333 LEU B O 1
ATOM 5400 N N . HIS B 1 334 ? 9.43 37.938 5.242 1 97.69 334 HIS B N 1
ATOM 5401 C CA . HIS B 1 334 ? 9.453 39.156 6.066 1 97.69 334 HIS B CA 1
ATOM 5402 C C . HIS B 1 334 ? 8.055 39.5 6.551 1 97.69 334 HIS B C 1
ATOM 5404 O O . HIS B 1 334 ? 7.902 40.219 7.547 1 97.69 334 HIS B O 1
ATOM 5410 N N . GLU B 1 335 ? 7.02 39 5.816 1 97.69 335 GLU B N 1
ATOM 5411 C CA . GLU B 1 335 ? 5.641 39.281 6.215 1 97.69 335 GLU B CA 1
ATOM 5412 C C . GLU B 1 335 ? 5.262 38.5 7.469 1 97.69 335 GLU B C 1
ATOM 5414 O O . GLU B 1 335 ? 4.254 38.812 8.117 1 97.69 335 GLU B O 1
ATOM 5419 N N . TYR B 1 336 ? 6.066 37.469 7.832 1 96.56 336 TYR B N 1
ATOM 5420 C CA . TYR B 1 336 ? 5.832 36.719 9.055 1 96.56 336 TYR B CA 1
ATOM 5421 C C . TYR B 1 336 ? 6.605 37.312 10.227 1 96.56 336 TYR B C 1
ATOM 5423 O O . TYR B 1 336 ? 6.504 36.812 11.352 1 96.56 336 TYR B O 1
ATOM 5431 N N . GLY B 1 337 ? 7.453 38.344 9.891 1 96.38 337 GLY B N 1
ATOM 5432 C CA . GLY B 1 337 ? 8.289 38.938 10.93 1 96.38 337 GLY B CA 1
ATOM 5433 C C . GLY B 1 337 ? 9.742 38.5 10.844 1 96.38 337 GLY B C 1
ATOM 5434 O O . GLY B 1 337 ? 10.57 38.906 11.656 1 96.38 337 GLY B O 1
ATOM 5435 N N . VAL B 1 338 ? 10.055 37.719 9.883 1 97.06 338 VAL B N 1
ATOM 5436 C CA . VAL B 1 338 ? 11.43 37.281 9.68 1 97.06 338 VAL B CA 1
ATOM 5437 C C . VAL B 1 338 ? 12.305 38.469 9.312 1 97.06 338 VAL B C 1
ATOM 5439 O O . VAL B 1 338 ? 11.906 39.312 8.508 1 97.06 338 VAL B O 1
ATOM 5442 N N . THR B 1 339 ? 13.438 38.531 9.938 1 97.12 339 THR B N 1
ATOM 5443 C CA . THR B 1 339 ? 14.383 39.594 9.617 1 97.12 339 THR B CA 1
ATOM 5444 C C . THR B 1 339 ? 15.516 39.062 8.742 1 97.12 339 THR B C 1
ATOM 5446 O O . THR B 1 339 ? 15.719 37.844 8.648 1 97.12 339 THR B O 1
ATOM 5449 N N . ARG B 1 340 ? 16.203 39.938 8.094 1 97.31 340 ARG B N 1
ATOM 5450 C CA . ARG B 1 340 ? 17.344 39.531 7.273 1 97.31 340 ARG B CA 1
ATOM 5451 C C . ARG B 1 340 ? 18.406 38.844 8.125 1 97.31 340 ARG B C 1
ATOM 5453 O O . ARG B 1 340 ? 19.094 37.938 7.648 1 97.31 340 ARG B O 1
ATOM 5460 N N . GLU B 1 341 ? 18.531 39.25 9.336 1 96.25 341 GLU B N 1
ATOM 5461 C CA . GLU B 1 341 ? 19.516 38.688 10.25 1 96.25 341 GLU B CA 1
ATOM 5462 C C . GLU B 1 341 ? 19.156 37.25 10.617 1 96.25 341 GLU B C 1
ATOM 5464 O O . GLU B 1 341 ? 20.031 36.469 10.969 1 96.25 341 GLU B O 1
ATOM 5469 N N . ASP B 1 342 ? 17.906 36.875 10.461 1 96.5 342 ASP B N 1
ATOM 5470 C CA . ASP B 1 342 ? 17.438 35.531 10.781 1 96.5 342 ASP B CA 1
ATOM 5471 C C . ASP B 1 342 ? 17.906 34.531 9.727 1 96.5 342 ASP B C 1
ATOM 5473 O O . ASP B 1 342 ? 18.047 33.344 10.016 1 96.5 342 ASP B O 1
ATOM 5477 N N . LEU B 1 343 ? 18.125 34.969 8.547 1 98.06 343 LEU B N 1
ATOM 5478 C CA . LEU B 1 343 ? 18.266 34.094 7.395 1 98.06 343 LEU B CA 1
ATOM 5479 C C . LEU B 1 343 ? 19.5 33.219 7.527 1 98.06 343 LEU B C 1
ATOM 5481 O O . LEU B 1 343 ? 19.438 32 7.336 1 98.06 343 LEU B O 1
ATOM 5485 N N . PRO B 1 344 ? 20.719 33.781 7.879 1 98 344 PRO B N 1
ATOM 5486 C CA . PRO B 1 344 ? 21.875 32.906 8.094 1 98 344 PRO B CA 1
ATOM 5487 C C . PRO B 1 344 ? 21.672 31.922 9.234 1 98 344 PRO B C 1
ATOM 5489 O O . PRO B 1 344 ? 22.125 30.781 9.164 1 98 344 PRO B O 1
ATOM 5492 N N . GLU B 1 345 ? 21 32.375 10.211 1 95.75 345 GLU B N 1
ATOM 5493 C CA . GLU B 1 345 ? 20.703 31.469 11.328 1 95.75 345 GLU B CA 1
ATOM 5494 C C . GLU B 1 345 ? 19.797 30.328 10.891 1 95.75 345 GLU B C 1
ATOM 5496 O O . GLU B 1 345 ? 20 29.188 11.297 1 95.75 345 GLU B O 1
ATOM 5501 N N . PHE B 1 346 ? 18.797 30.656 10.133 1 95.94 346 PHE B N 1
ATOM 5502 C CA . PHE B 1 346 ? 17.906 29.641 9.594 1 95.94 346 PHE B CA 1
ATOM 5503 C C . PHE B 1 346 ? 18.688 28.594 8.805 1 95.94 346 PHE B C 1
ATOM 5505 O O . PHE B 1 346 ? 18.5 27.391 9 1 95.94 346 PHE B O 1
ATOM 5512 N N . ALA B 1 347 ? 19.516 29.078 7.914 1 98 347 ALA B N 1
ATOM 5513 C CA . ALA B 1 347 ? 20.297 28.188 7.07 1 98 347 ALA B CA 1
ATOM 5514 C C . ALA B 1 347 ? 21.188 27.281 7.918 1 98 347 ALA B C 1
ATOM 5516 O O . ALA B 1 347 ? 21.281 26.078 7.652 1 98 347 ALA B O 1
ATOM 5517 N N . GLU B 1 348 ? 21.844 27.859 8.922 1 96.5 348 GLU B N 1
ATOM 5518 C CA . GLU B 1 348 ? 22.703 27.094 9.812 1 96.5 348 GLU B CA 1
ATOM 5519 C C . GLU B 1 348 ? 21.906 26.016 10.547 1 96.5 348 GLU B C 1
ATOM 5521 O O . GLU B 1 348 ? 22.359 24.875 10.672 1 96.5 348 GLU B O 1
ATOM 5526 N N . ARG B 1 349 ? 20.781 26.344 11.023 1 92.69 349 ARG B N 1
ATOM 5527 C CA . ARG B 1 349 ? 19.953 25.406 11.766 1 92.69 349 ARG B CA 1
ATOM 5528 C C . ARG B 1 349 ? 19.5 24.25 10.867 1 92.69 349 ARG B C 1
ATOM 5530 O O . ARG B 1 349 ? 19.453 23.094 11.297 1 92.69 349 ARG B O 1
ATOM 5537 N N . VAL B 1 350 ? 19.109 24.547 9.664 1 94.81 350 VAL B N 1
ATOM 5538 C CA . VAL B 1 350 ? 18.688 23.516 8.727 1 94.81 350 VAL B CA 1
ATOM 5539 C C . VAL B 1 350 ? 19.812 22.516 8.5 1 94.81 350 VAL B C 1
ATOM 5541 O O . VAL B 1 350 ? 19.609 21.297 8.57 1 94.81 350 VAL B O 1
ATOM 5544 N N . MET B 1 351 ? 21.031 23.062 8.305 1 96.31 351 MET B N 1
ATOM 5545 C CA . MET B 1 351 ? 22.172 22.219 7.969 1 96.31 351 MET B CA 1
ATOM 5546 C C . MET B 1 351 ? 22.594 21.359 9.156 1 96.31 351 MET B C 1
ATOM 5548 O O . MET B 1 351 ? 23.094 20.25 8.977 1 96.31 351 MET B O 1
ATOM 5552 N N . THR B 1 352 ? 22.281 21.797 10.352 1 93 352 THR B N 1
ATOM 5553 C CA . THR B 1 352 ? 22.859 21.125 11.508 1 93 352 THR B CA 1
ATOM 5554 C C . THR B 1 352 ? 21.797 20.281 12.211 1 93 352 THR B C 1
ATOM 5556 O O . THR B 1 352 ? 22.125 19.312 12.898 1 93 352 THR B O 1
ATOM 5559 N N . THR B 1 353 ? 20.531 20.641 12.062 1 87.81 353 THR B N 1
ATOM 5560 C CA . THR B 1 353 ? 19.531 19.969 12.883 1 87.81 353 THR B CA 1
ATOM 5561 C C . THR B 1 353 ? 18.562 19.172 12.016 1 87.81 353 THR B C 1
ATOM 5563 O O . THR B 1 353 ? 17.797 18.359 12.523 1 87.81 353 THR B O 1
ATOM 5566 N N . GLN B 1 354 ? 18.547 19.359 10.703 1 91.44 354 GLN B N 1
ATOM 5567 C CA . GLN B 1 354 ? 17.547 18.719 9.852 1 91.44 354 GLN B CA 1
ATOM 5568 C C . GLN B 1 354 ? 18.203 17.766 8.859 1 91.44 354 GLN B C 1
ATOM 5570 O O . GLN B 1 354 ? 17.75 17.641 7.719 1 91.44 354 GLN B O 1
ATOM 5575 N N . GLU B 1 355 ? 19.25 17.156 9.266 1 91.94 355 GLU B N 1
ATOM 5576 C CA . GLU B 1 355 ? 20.016 16.281 8.383 1 91.94 355 GLU B CA 1
ATOM 5577 C C . GLU B 1 355 ? 19.141 15.133 7.867 1 91.94 355 GLU B C 1
ATOM 5579 O O . GLU B 1 355 ? 19.266 14.727 6.711 1 91.94 355 GLU B O 1
ATOM 5584 N N . ARG B 1 356 ? 18.312 14.656 8.68 1 90.31 356 ARG B N 1
ATOM 5585 C CA . ARG B 1 356 ? 17.469 13.531 8.312 1 90.31 356 ARG B CA 1
ATOM 5586 C C . ARG B 1 356 ? 16.562 13.883 7.133 1 90.31 356 ARG B C 1
ATOM 5588 O O . ARG B 1 356 ? 16.344 13.055 6.246 1 90.31 356 ARG B O 1
ATOM 5595 N N . LEU B 1 357 ? 16.031 15.031 7.086 1 94.81 357 LEU B N 1
ATOM 5596 C CA . LEU B 1 357 ? 15.188 15.492 5.988 1 94.81 357 LEU B CA 1
ATOM 5597 C C . LEU B 1 357 ? 16.031 15.844 4.77 1 94.81 357 LEU B C 1
ATOM 5599 O O . LEU B 1 357 ? 15.703 15.453 3.646 1 94.81 357 LEU B O 1
ATOM 5603 N N . MET B 1 358 ? 17.141 16.516 5.055 1 97.44 358 MET B N 1
ATOM 5604 C CA . MET B 1 358 ? 17.953 17.062 3.975 1 97.44 358 MET B CA 1
ATOM 5605 C C . MET B 1 358 ? 18.594 15.938 3.158 1 97.44 358 MET B C 1
ATOM 5607 O O . MET B 1 358 ? 18.875 16.109 1.973 1 97.44 358 MET B O 1
ATOM 5611 N N . ARG B 1 359 ? 18.781 14.797 3.74 1 97.06 359 ARG B N 1
ATOM 5612 C CA . ARG B 1 359 ? 19.359 13.664 3.029 1 97.06 359 ARG B CA 1
ATOM 5613 C C . ARG B 1 359 ? 18.406 13.125 1.974 1 97.06 359 ARG B C 1
ATOM 5615 O O . ARG B 1 359 ? 18.812 12.375 1.085 1 97.06 359 ARG B O 1
ATOM 5622 N N . ASN B 1 360 ? 17.141 13.531 2.014 1 98.12 360 ASN B N 1
ATOM 5623 C CA . ASN B 1 360 ? 16.125 13.039 1.09 1 98.12 360 ASN B CA 1
ATOM 5624 C C . ASN B 1 360 ? 15.914 14.008 -0.07 1 98.12 360 ASN B C 1
ATOM 5626 O O . ASN B 1 360 ? 14.984 13.844 -0.863 1 98.12 360 ASN B O 1
ATOM 5630 N N . ASN B 1 361 ? 16.75 15.023 -0.171 1 98.75 361 ASN B N 1
ATOM 5631 C CA . ASN B 1 361 ? 16.594 16.016 -1.226 1 98.75 361 ASN B CA 1
ATOM 5632 C C . ASN B 1 361 ? 16.781 15.406 -2.609 1 98.75 361 ASN B C 1
ATOM 5634 O O . ASN B 1 361 ? 17.594 14.484 -2.781 1 98.75 361 ASN B O 1
ATOM 5638 N N . PHE B 1 362 ? 16.125 15.992 -3.568 1 98.75 362 PHE B N 1
ATOM 5639 C CA . PHE B 1 362 ? 16.297 15.602 -4.965 1 98.75 362 PHE B CA 1
ATOM 5640 C C . PHE B 1 362 ? 17.75 15.773 -5.398 1 98.75 362 PHE B C 1
ATOM 5642 O O . PHE B 1 362 ? 18.312 14.906 -6.066 1 98.75 362 PHE B O 1
ATOM 5649 N N . VAL B 1 363 ? 18.25 16.859 -5.109 1 98.56 363 VAL B N 1
ATOM 5650 C CA . VAL B 1 363 ? 19.672 17.172 -5.246 1 98.56 363 VAL B CA 1
ATOM 5651 C C . VAL B 1 363 ? 20.203 17.719 -3.924 1 98.56 363 VAL B C 1
ATOM 5653 O O . VAL B 1 363 ? 19.5 18.406 -3.193 1 98.56 363 VAL B O 1
ATOM 5656 N N . PRO B 1 364 ? 21.469 17.422 -3.596 1 97.81 364 PRO B N 1
ATOM 5657 C CA . PRO B 1 364 ? 22.016 17.984 -2.355 1 97.81 364 PRO B CA 1
ATOM 5658 C C . PRO B 1 364 ? 21.984 19.5 -2.328 1 97.81 364 PRO B C 1
ATOM 5660 O O . PRO B 1 364 ? 22.25 20.156 -3.35 1 97.81 364 PRO B O 1
ATOM 5663 N N . LEU B 1 365 ? 21.641 20.062 -1.237 1 98.5 365 LEU B N 1
ATOM 5664 C CA . LEU B 1 365 ? 21.688 21.484 -0.989 1 98.5 365 LEU B CA 1
ATOM 5665 C C . LEU B 1 365 ? 22.656 21.828 0.135 1 98.5 365 LEU B C 1
ATOM 5667 O O . LEU B 1 365 ? 22.484 21.359 1.268 1 98.5 365 LEU B O 1
ATOM 5671 N N . ASP B 1 366 ? 23.656 22.562 -0.178 1 98.12 366 ASP B N 1
ATOM 5672 C CA . ASP B 1 366 ? 24.609 22.984 0.854 1 98.12 366 ASP B CA 1
ATOM 5673 C C . ASP B 1 366 ? 24.141 24.266 1.535 1 98.12 366 ASP B C 1
ATOM 5675 O O . ASP B 1 366 ? 23.062 24.781 1.239 1 98.12 366 ASP B O 1
ATOM 5679 N N . TYR B 1 367 ? 24.922 24.766 2.461 1 98.44 367 TYR B N 1
ATOM 5680 C CA . TYR B 1 367 ? 24.578 25.938 3.246 1 98.44 367 TYR B CA 1
ATOM 5681 C C . TYR B 1 367 ? 24.281 27.125 2.342 1 98.44 367 TYR B C 1
ATOM 5683 O O . TYR B 1 367 ? 23.266 27.812 2.52 1 98.44 367 TYR B O 1
ATOM 5691 N N . ASP B 1 368 ? 25.078 27.422 1.414 1 98.69 368 ASP B N 1
ATOM 5692 C CA . ASP B 1 368 ? 24.938 28.578 0.537 1 98.69 368 ASP B CA 1
ATOM 5693 C C . ASP B 1 368 ? 23.641 28.516 -0.259 1 98.69 368 ASP B C 1
ATOM 5695 O O . ASP B 1 368 ? 22.984 29.531 -0.469 1 98.69 368 ASP B O 1
ATOM 5699 N N . ARG B 1 369 ? 23.328 27.328 -0.727 1 98.75 369 ARG B N 1
ATOM 5700 C CA . ARG B 1 369 ? 22.094 27.156 -1.485 1 98.75 369 ARG B CA 1
ATOM 5701 C C . ARG B 1 369 ? 20.875 27.375 -0.598 1 98.75 369 ARG B C 1
ATOM 5703 O O . ARG B 1 369 ? 19.906 28 -1.016 1 98.75 369 ARG B O 1
ATOM 5710 N N . VAL B 1 370 ? 20.891 26.781 0.625 1 98.81 370 VAL B N 1
ATOM 5711 C CA . VAL B 1 370 ? 19.781 26.953 1.562 1 98.81 370 VAL B CA 1
ATOM 5712 C C . VAL B 1 370 ? 19.609 28.438 1.887 1 98.81 370 VAL B C 1
ATOM 5714 O O . VAL B 1 370 ? 18.484 28.953 1.899 1 98.81 370 VAL B O 1
ATOM 5717 N N . LEU B 1 371 ? 20.719 29.125 2.115 1 98.75 371 LEU B N 1
ATOM 5718 C CA . LEU B 1 371 ? 20.672 30.547 2.371 1 98.75 371 LEU B CA 1
ATOM 5719 C C . LEU B 1 371 ? 20.094 31.297 1.172 1 98.75 371 LEU B C 1
ATOM 5721 O O . LEU B 1 371 ? 19.312 32.25 1.335 1 98.75 371 LEU B O 1
ATOM 5725 N N . LYS B 1 372 ? 20.5 30.922 0.009 1 98.81 372 LYS B N 1
ATOM 5726 C CA . LYS B 1 372 ? 19.953 31.516 -1.209 1 98.81 372 LYS B CA 1
ATOM 5727 C C . LYS B 1 372 ? 18.438 31.375 -1.271 1 98.81 372 LYS B C 1
ATOM 5729 O O . LYS B 1 372 ? 17.734 32.312 -1.632 1 98.81 372 LYS B O 1
ATOM 5734 N N . ILE B 1 373 ? 17.938 30.188 -0.973 1 98.81 373 ILE B N 1
ATOM 5735 C CA . ILE B 1 373 ? 16.5 29.938 -1.014 1 98.81 373 ILE B CA 1
ATOM 5736 C C . ILE B 1 373 ? 15.789 30.859 -0.038 1 98.81 373 ILE B C 1
ATOM 5738 O O . ILE B 1 373 ? 14.82 31.531 -0.407 1 98.81 373 ILE B O 1
ATOM 5742 N N . PHE B 1 374 ? 16.281 30.953 1.227 1 98.69 374 PHE B N 1
ATOM 5743 C CA . PHE B 1 374 ? 15.672 31.844 2.207 1 98.69 374 PHE B CA 1
ATOM 5744 C C . PHE B 1 374 ? 15.703 33.281 1.726 1 98.69 374 PHE B C 1
ATOM 5746 O O . PHE B 1 374 ? 14.734 34.031 1.892 1 98.69 374 PHE B O 1
ATOM 5753 N N . THR B 1 375 ? 16.797 33.719 1.145 1 98.69 375 THR B N 1
ATOM 5754 C CA . THR B 1 375 ? 16.969 35.094 0.677 1 98.69 375 THR B CA 1
ATOM 5755 C C . THR B 1 375 ? 15.969 35.406 -0.436 1 98.69 375 THR B C 1
ATOM 5757 O O . THR B 1 375 ? 15.359 36.469 -0.446 1 98.69 375 THR B O 1
ATOM 5760 N N . GLU B 1 376 ? 15.797 34.438 -1.335 1 98.56 376 GLU B N 1
ATOM 5761 C CA . GLU B 1 376 ? 14.875 34.625 -2.453 1 98.56 376 GLU B CA 1
ATOM 5762 C C . GLU B 1 376 ? 13.43 34.719 -1.971 1 98.56 376 GLU B C 1
ATOM 5764 O O . GLU B 1 376 ? 12.594 35.344 -2.609 1 98.56 376 GLU B O 1
ATOM 5769 N N . LEU B 1 377 ? 13.148 34.031 -0.864 1 98.38 377 LEU B N 1
ATOM 5770 C CA . LEU B 1 377 ? 11.781 33.969 -0.361 1 98.38 377 LEU B CA 1
ATOM 5771 C C . LEU B 1 377 ? 11.5 35.062 0.641 1 98.38 377 LEU B C 1
ATOM 5773 O O . LEU B 1 377 ? 10.375 35.219 1.129 1 98.38 377 LEU B O 1
ATOM 5777 N N . TYR B 1 378 ? 12.523 35.906 0.981 1 98.12 378 TYR B N 1
ATOM 5778 C CA . TYR B 1 378 ? 12.391 37 1.952 1 98.12 378 TYR B CA 1
ATOM 5779 C C . TYR B 1 378 ? 11.586 38.156 1.373 1 98.12 378 TYR B C 1
ATOM 5781 O O . TYR B 1 378 ? 10.852 38.812 2.096 1 98.12 378 TYR B O 1
#

Sequence (756 aa):
MKQLTVGPVIHKFPTVAEFAKEFNLGPDDLLVTMDVMHDTFFAGVTNGARVITVDKYGSQEPTDEMIDALISDASKFKYSRIIAVGGGAVMDMSKIVAVAGGDGIDDVIDHLADHHRKVRLVLVPTTCGTGSEVTEIAAVNRTRLGCKAGIAGPEMFADDAVLIPELLTGLPDHVFATSSMDALVHSVESALSPNATPYTKMFSYKAIEMIVVGYQKVTEAGEAGSAERRAKRNELMDDFLIASDFAGIAFDTAGCAAAHALSYQLGGKYHVPHGESNYAMFTGVLRNYMEIKSDGEIATLNAFLAKILGCDTAVVYDRLEELINKLLPKKALHEYGVTREDLPEFAERVMTTQERLMRNNFVPLDYDRVLKIFTELYMKQLTVGPVIHKFPTVAEFAKEFNLGPDDLLVTMDVMHDTFFAGVTNGARVITVDKYGSQEPTDEMIDALISDASKFKYSRIIAVGGGAVMDMSKIVAVAGGDGIDDVIDHLADHHRKVRLVLVPTTCGTGSEVTEIAAVNRTRLGCKAGIAGPEMFADDAVLIPELLTGLPDHVFATSSMDALVHSVESALSPNATPYTKMFSYKAIEMIVVGYQKVTEAGEAGSAERRAKRNELMDDFLIASDFAGIAFDTAGCAAAHALSYQLGGKYHVPHGESNYAMFTGVLRNYMEIKSDGEIATLNAFLAKILGCDTAVVYDRLEELINKLLPKKALHEYGVTREDLPEFAERVMTTQERLMRNNFVPLDYDRVLKIFTELY

pLDDT: mean 95.53, std 5.06, range [69.44, 98.94]

Foldseek 3Di:
DDAFDFQAAEAEDQALQVVLVVVVQAQQEEEEEAPVLCVPGPVPRNHNHHYDHLVVLHDAAAALSSLLVVLVVPLVGHHQEYEFEEAQRRLLSVLQSQQCNSPGSVCCQVPVVPTAGRHAYEYEYLALADLQQGAQWHWYQHVVVLAIDIGGDSRSHHHYYYYHLVSHLPPDLLRRLLRLLNLLQLLVLLLLFPQHHPQLVVLSLLLNLLSLLLLVQLLVQDAPPDPRSSVSNSVCSSSSNSSSNSSSRRCNRRNAADLQLLLRLCCSPLVDDSSLSSVLLPVLLLVLVCVVPVDDSSVVVLVSQCVSQVHDSVCSSVSSQVSSCSRPNHDAPVVSVDDLVCLLVSLVCSQPPVCVRHNRDSDHDHSVSSSVSNVVRD/DDAFDFQAAEAEDQALQVVLVVVVQAQQEEEEEAPVLCVPGPVPRNHNHHYDHLVVLHDAAAALSSLLVVLVVVLVGHHQEYEFEEAQRRLLSVLQSQQCNSPGSVCCQVPVVPTAGRHAYEYEYLALADLQQGAQWHWYQHVVVLAIDIGGDSRSHHHYYYYHLVSHLPPDLLRRLLRLLNLLQLLVLLLLFPQHHPQLVVLSLLLNLLSLLLLVQLLVQDAPPDPRSSVSNSVCSSSSNSSSNSSSRRCNRRNAADLQLLLRLCCSPLVDDSSLSSVLLPVLLLVLVCVVPVDDSSVVVLVSQCVSQVHDSVCSSVSSQVSSCSRPNHDAPVVSVDDLVCLLVSLVCSQPPVCVRHNGGSDHDHSVSSSVSNVVRD

Organism: NCBI:txid1254439

Secondary structure (DSSP, 8-state):
-EEE---SEEEE-SSHHHHHHHTT--TTEEEEE-HHHIIIIITTT-TT-EEEEGGGT-SSS-BHHHHHHHHHHHTTS--SEEEEEESHHHHHHHHHHHHHTT--HHHHHHTGGG----SEEEEEESSSS--GGG-SEEEEEETTTTEEEEEE-GGGS-SEEEE-GGGGTT--HHHHHHHHHHHHHHHHHHHHSTT--HHHHHHHHHHHHHHHHHHHHHHHH-STT-HHHHHHHHHTHHHHHHHHHHHHHHHHHH---HHHHHHHHHHHHH---HHHHHHHHHHHHHHHHHHH--STHHHHHHHHHHHHHTS-GGGHHHHHHHHHHTTS----GGGGT--TTHHHHHHHHHHHH-HHHHTT-SS---HHHHHHHHHHH-/-EEE---SEEEE-SSHHHHHHHTT--TTEEEEE-HHHIIIIITTT-TT-EEEEGGGT-SSS-BHHHHHHHHHHHTTS--SEEEEEESHHHHHHHHHHHHHTT--HHHHHHTGGG----SEEEEEESSSS--GGG-SEEEEEETTTTEEEEEE-GGGS-SEEEE-GGGGTT--HHHHHHHHHHHHHHHHHHHHSTT--HHHHHHHHHHHHHHHHHHHHHHHH-STT-HHHHHHHHHTHHHHHHHHHHHHHHHHHH---HHHHHHHHHHHHH---HHHHHHHHHHHHHHHHHHH--STHHHHHHHHHHHHHTS-GGGHHHHHHHHHHTTS----GGGGT--TTHHHHHHHHHHHH-HHHHTT-SS---HHHHHHHHHHH-

Nearest PDB structures (foldseek):
  5yvm-assembly1_A  TM=8.542E-01  e=5.173E-24  candidate division MSBL1 archaeon SCGC-AAA259E19
  6scg-assembly1_A  TM=8.202E-01  e=5.758E-24  Escherichia coli K-12
  7qnf-assembly1_AAA  TM=8.569E-01  e=1.289E-22  Escherichia coli str. K-12 substr. MG1655
  5yvr-assembly1_A-2  TM=8.517E-01  e=8.858E-23  candidate division MSBL1 archaeon SCGC-AAA259E19
  1vlj-assembly1_A  TM=7.994E-01  e=3.213E-21  Thermotoga maritima MSB8

InterPro domains:
  IPR001670 Alcohol dehydrogenase, iron-type/glycerol dehydrogenase GldA [PF00465] (27-164)
  IPR039697 Iron-type alcohol dehydrogenase-like [PTHR11496] (59-378)
  IPR056798 Fe-containing alcohol dehydrogenase-like, C-terminal [PF25137] (177-377)

Solvent-accessible surface area (backbone atoms only — not comparable to full-atom values): 37245 Å² total; per-residue (Å²): 87,80,44,44,53,43,64,19,38,32,31,39,36,75,37,62,67,58,40,34,60,77,68,56,46,20,57,50,26,36,36,37,31,37,61,69,54,38,67,72,65,34,69,90,48,37,62,67,32,41,77,46,49,50,60,81,66,47,89,66,77,40,30,51,66,42,42,36,51,48,28,56,59,54,61,76,50,78,56,52,29,40,39,22,40,27,44,53,50,50,39,27,45,45,35,51,44,43,29,32,76,65,52,49,54,68,57,35,69,77,41,46,91,76,40,64,50,84,44,47,35,35,23,28,53,42,56,30,15,67,19,47,38,41,17,34,53,26,67,36,33,32,66,94,74,72,44,76,44,75,47,70,43,80,61,35,31,24,55,29,18,40,45,34,45,58,63,43,64,79,56,52,66,65,58,48,35,23,25,41,41,34,14,44,50,31,9,54,30,10,46,41,9,78,51,37,32,80,60,22,34,52,30,7,56,51,17,40,50,50,48,54,53,46,49,52,55,28,57,70,53,33,54,83,89,33,69,53,15,50,52,46,40,52,71,40,36,56,57,41,40,51,23,8,44,29,7,15,39,12,20,60,61,14,26,48,13,51,33,55,38,57,17,50,59,41,27,73,77,56,68,37,58,65,20,51,23,27,56,51,32,37,61,53,48,54,54,51,42,43,75,75,53,62,60,68,60,60,39,52,48,37,48,53,50,8,61,77,70,70,52,54,61,91,47,33,65,59,53,48,46,57,58,46,37,67,64,48,69,79,60,44,43,42,80,68,67,51,48,79,80,46,41,63,54,46,25,52,46,35,67,72,71,27,50,81,24,45,73,21,27,74,58,88,72,53,61,68,54,47,34,48,42,50,61,74,41,69,86,79,44,46,54,43,62,20,40,32,32,40,34,76,37,63,67,58,41,34,59,77,68,56,47,19,56,49,26,35,36,36,31,37,61,68,54,38,67,73,64,35,70,88,49,36,61,66,31,42,76,46,50,51,60,81,65,49,88,67,76,40,30,50,68,44,42,36,51,48,29,57,59,55,61,76,52,78,56,52,29,39,40,20,41,26,44,52,51,49,38,26,45,46,35,50,43,42,28,34,76,65,52,48,54,67,57,36,68,76,40,45,90,76,41,64,48,84,42,48,36,34,24,28,54,42,56,30,15,68,19,47,38,42,18,34,53,26,66,35,33,34,66,94,75,71,44,76,44,75,47,72,43,81,61,35,29,23,56,29,17,40,46,33,46,58,63,42,66,78,56,52,66,64,57,49,35,23,25,41,42,32,14,43,50,32,9,53,31,10,45,41,9,78,52,38,32,81,60,22,34,51,28,7,55,52,17,40,50,50,47,54,54,45,50,52,54,26,57,70,53,34,54,82,90,33,70,51,15,52,52,46,41,52,71,42,36,54,56,41,38,50,24,8,44,28,7,15,40,10,20,58,61,15,26,48,13,52,34,55,39,56,17,49,58,40,27,71,76,57,68,39,56,65,20,50,25,26,56,49,31,37,62,52,48,51,53,51,41,43,74,75,53,62,59,66,61,60,37,52,49,37,48,52,51,7,62,76,70,70,52,54,58,91,48,31,66,60,53,50,46,58,56,46,36,66,66,49,70,78,58,45,44,42,79,68,67,51,51,80,79,46,39,62,55,46,26,52,46,36,68,72,72,26,50,79,26,46,72,21,27,73,56,88,73,54,60,69,53,45,32,47,44,50,58,74,40,69